Protein AF-A0A832BDN0-F1 (afdb_monomer_lite)

Radius of gyration: 26.92 Å; chains: 1; bounding box: 58×58×82 Å

Structure (mmCIF, N/CA/C/O backbone):
data_AF-A0A832BDN0-F1
#
_entry.id   AF-A0A832BDN0-F1
#
loop_
_atom_site.group_PDB
_atom_site.id
_atom_site.type_symbol
_atom_site.label_atom_id
_atom_site.label_alt_id
_atom_site.label_comp_id
_atom_site.label_asym_id
_atom_site.label_entity_id
_atom_site.label_seq_id
_atom_site.pdbx_PDB_ins_code
_atom_site.Cartn_x
_atom_site.Cartn_y
_atom_site.Cartn_z
_atom_site.occupancy
_atom_site.B_iso_or_equiv
_atom_site.auth_seq_id
_atom_site.auth_comp_id
_atom_site.auth_asym_id
_atom_site.auth_atom_id
_atom_site.pdbx_PDB_model_num
ATOM 1 N N . MET A 1 1 ? 31.767 -17.215 22.434 1.00 35.06 1 MET A N 1
ATOM 2 C CA . MET A 1 1 ? 31.412 -18.617 22.121 1.00 35.06 1 MET A CA 1
ATOM 3 C C . MET A 1 1 ? 30.161 -18.974 22.900 1.00 35.06 1 MET A C 1
ATOM 5 O O . MET A 1 1 ? 30.234 -19.164 24.103 1.00 35.06 1 MET A O 1
ATOM 9 N N . GLY A 1 2 ? 29.020 -18.986 22.222 1.00 24.73 2 GLY A N 1
ATOM 10 C CA . GLY A 1 2 ? 27.723 -19.373 22.768 1.00 24.73 2 GLY A CA 1
ATOM 11 C C . GLY A 1 2 ? 26.834 -19.696 21.579 1.00 24.73 2 GLY A C 1
ATOM 12 O O . GLY A 1 2 ? 26.378 -18.794 20.887 1.00 24.73 2 GLY A O 1
ATOM 13 N N . VAL A 1 3 ? 26.729 -20.983 21.258 1.00 23.52 3 VAL A N 1
ATOM 14 C CA . VAL A 1 3 ? 25.963 -21.490 20.118 1.00 23.52 3 VAL A CA 1
ATOM 15 C C . VAL A 1 3 ? 24.489 -21.445 20.506 1.00 23.52 3 VAL A C 1
ATOM 17 O O . VAL A 1 3 ? 24.039 -22.255 21.312 1.00 23.52 3 VAL A O 1
ATOM 20 N N . VAL A 1 4 ? 23.739 -20.488 19.958 1.00 24.12 4 VAL A N 1
ATOM 21 C CA . VAL A 1 4 ? 22.273 -20.509 20.011 1.00 24.12 4 VAL A CA 1
ATOM 22 C C . VAL A 1 4 ? 21.801 -21.430 18.892 1.00 24.12 4 VAL A C 1
ATOM 24 O O . VAL A 1 4 ? 21.873 -21.108 17.708 1.00 24.12 4 VAL A O 1
ATOM 27 N N . MET A 1 5 ? 21.383 -22.625 19.290 1.00 21.23 5 MET A N 1
ATOM 28 C CA . MET A 1 5 ? 20.824 -23.654 18.426 1.00 21.23 5 MET A CA 1
ATOM 29 C C . MET A 1 5 ? 19.397 -23.241 18.041 1.00 21.23 5 MET A C 1
ATOM 31 O O . MET A 1 5 ? 18.452 -23.445 18.799 1.00 21.23 5 MET A O 1
ATOM 35 N N . VAL A 1 6 ? 19.238 -22.620 16.871 1.00 23.53 6 VAL A N 1
ATOM 36 C CA . VAL A 1 6 ? 17.921 -22.361 16.275 1.00 23.53 6 VAL A CA 1
ATOM 37 C C . VAL A 1 6 ? 17.366 -23.698 15.784 1.00 23.53 6 VAL A C 1
ATOM 39 O O . VAL A 1 6 ? 17.779 -24.218 14.748 1.00 23.53 6 VAL A O 1
ATOM 42 N N . LEU A 1 7 ? 16.444 -24.284 16.550 1.00 22.77 7 LEU A N 1
ATOM 43 C CA . LEU A 1 7 ? 15.643 -25.418 16.096 1.00 22.77 7 LEU A CA 1
ATOM 44 C C . LEU A 1 7 ? 14.660 -24.920 15.026 1.00 22.77 7 LEU A C 1
ATOM 46 O O . LEU A 1 7 ? 13.573 -24.430 15.324 1.00 22.77 7 LEU A O 1
ATOM 50 N N . ALA A 1 8 ? 15.049 -25.047 13.759 1.00 23.64 8 ALA A N 1
ATOM 51 C CA . ALA A 1 8 ? 14.143 -24.885 12.633 1.00 23.64 8 ALA A CA 1
ATOM 52 C C . ALA A 1 8 ? 13.164 -26.072 12.598 1.00 23.64 8 ALA A C 1
ATOM 54 O O . ALA A 1 8 ? 13.472 -27.134 12.055 1.00 23.64 8 ALA A O 1
ATOM 55 N N . MET A 1 9 ? 11.970 -25.907 13.174 1.00 23.62 9 MET A N 1
ATOM 56 C CA . MET A 1 9 ? 10.848 -26.808 12.901 1.00 23.62 9 MET A CA 1
ATOM 57 C C . MET A 1 9 ? 10.361 -26.577 11.466 1.00 23.62 9 MET A C 1
ATOM 59 O O . MET A 1 9 ? 9.490 -25.755 11.197 1.00 23.62 9 MET A O 1
ATOM 63 N N . THR A 1 10 ? 10.939 -27.316 10.523 1.00 25.81 10 THR A N 1
ATOM 64 C CA . THR A 1 10 ? 10.481 -27.394 9.132 1.00 25.81 10 THR A CA 1
ATOM 65 C C . THR A 1 10 ? 9.302 -28.361 9.026 1.00 25.81 10 THR A C 1
ATOM 67 O O . THR A 1 10 ? 9.403 -29.477 8.529 1.00 25.81 10 THR A O 1
ATOM 70 N N . GLY A 1 11 ? 8.1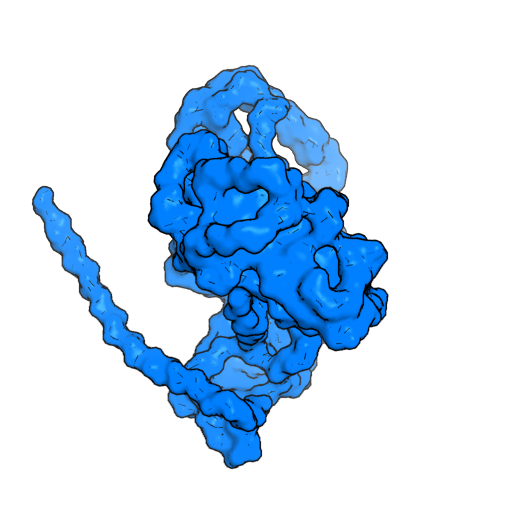38 -27.921 9.500 1.00 24.38 11 GLY A N 1
ATOM 71 C CA . GLY A 1 11 ? 6.861 -28.539 9.152 1.00 24.38 11 GLY A CA 1
ATOM 72 C C . GLY A 1 11 ? 6.422 -28.074 7.767 1.00 24.38 11 GLY A C 1
ATOM 73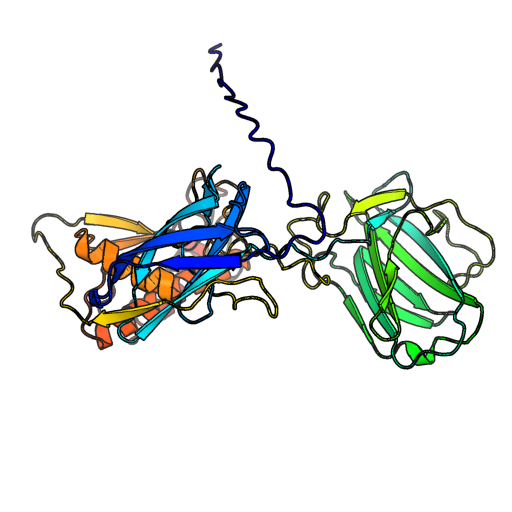 O O . GLY A 1 11 ? 5.598 -27.171 7.654 1.00 24.38 11 GLY A O 1
ATOM 74 N N . ALA A 1 12 ? 6.982 -28.655 6.705 1.00 26.27 12 ALA A N 1
ATOM 75 C CA . ALA A 1 12 ? 6.519 -28.412 5.342 1.00 26.27 12 ALA A CA 1
ATOM 76 C C . ALA A 1 12 ? 5.127 -29.041 5.146 1.00 26.27 12 ALA A C 1
ATOM 78 O O . ALA A 1 12 ? 4.986 -30.182 4.707 1.00 26.27 12 ALA A O 1
ATOM 79 N N . LEU A 1 13 ? 4.074 -28.291 5.477 1.00 25.75 13 LEU A N 1
ATOM 80 C CA . LEU A 1 13 ? 2.733 -28.547 4.961 1.00 25.75 13 LEU A CA 1
ATOM 81 C C . LEU A 1 13 ? 2.782 -28.313 3.449 1.00 25.75 13 LEU A C 1
ATOM 83 O O . LEU A 1 13 ? 2.777 -27.176 2.981 1.00 25.75 13 LEU A O 1
ATOM 87 N N . LEU A 1 14 ? 2.865 -29.405 2.686 1.00 26.77 14 LEU A N 1
ATOM 88 C CA . LEU A 1 14 ? 2.695 -29.414 1.235 1.00 26.77 14 LEU A CA 1
ATOM 89 C C . LEU A 1 14 ? 1.300 -28.869 0.897 1.00 26.77 14 LEU A C 1
ATOM 91 O O . LEU A 1 14 ? 0.316 -29.613 0.836 1.00 26.77 14 LEU A O 1
ATOM 95 N N . ALA A 1 15 ? 1.219 -27.555 0.689 1.00 30.08 15 ALA A N 1
ATOM 96 C CA . ALA A 1 15 ? 0.058 -26.887 0.133 1.00 30.08 15 ALA A CA 1
ATOM 97 C C . ALA A 1 15 ? -0.162 -27.428 -1.283 1.00 30.08 15 ALA A C 1
ATOM 99 O O . ALA A 1 15 ? 0.485 -27.017 -2.247 1.00 30.08 15 ALA A O 1
ATOM 100 N N . HIS A 1 16 ? -1.069 -28.392 -1.410 1.00 31.98 16 HIS A N 1
ATOM 101 C CA . HIS A 1 16 ? -1.580 -28.798 -2.706 1.00 31.98 16 HIS A CA 1
ATOM 102 C C . HIS A 1 16 ? -2.376 -27.617 -3.255 1.00 31.98 16 HIS A C 1
ATOM 104 O O . HIS A 1 16 ? -3.512 -27.381 -2.846 1.00 31.98 16 HIS A O 1
ATOM 110 N N . SER A 1 17 ? -1.770 -26.858 -4.170 1.00 39.16 17 SER A N 1
ATOM 111 C CA . SER A 1 17 ? -2.527 -25.918 -4.993 1.00 39.16 17 SER A CA 1
ATOM 112 C C . SER A 1 17 ? -3.649 -26.706 -5.674 1.00 39.16 17 SER A C 1
ATOM 114 O O . SER A 1 17 ? -3.362 -27.739 -6.291 1.00 39.16 17 SER A O 1
ATOM 116 N N . PRO A 1 18 ? -4.922 -26.291 -5.545 1.00 40.31 18 PRO A N 1
ATOM 117 C CA . PRO A 1 18 ? -6.004 -26.983 -6.220 1.00 40.31 18 PRO A CA 1
ATOM 118 C C . PRO A 1 18 ? -5.703 -26.994 -7.718 1.00 40.31 18 PRO A C 1
ATOM 120 O O . PRO A 1 18 ? -5.327 -25.970 -8.290 1.00 40.31 18 PRO A O 1
A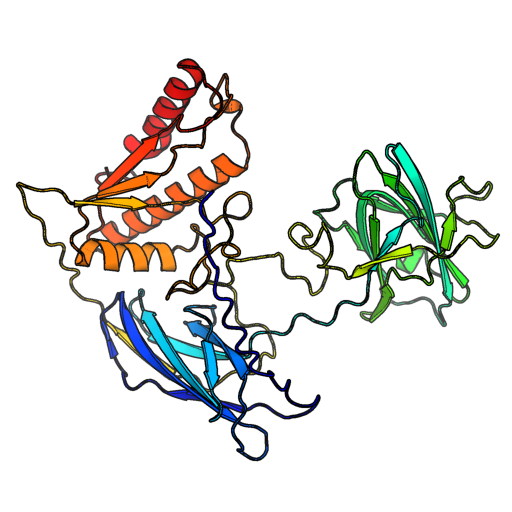TOM 123 N N . ALA A 1 19 ? -5.828 -28.172 -8.332 1.00 37.88 19 ALA A N 1
ATOM 124 C CA . ALA A 1 19 ? -5.626 -28.363 -9.760 1.00 37.88 19 ALA A CA 1
ATOM 125 C C . ALA A 1 19 ? -6.326 -27.244 -10.549 1.00 37.88 19 ALA A C 1
ATOM 127 O O . ALA A 1 19 ? -7.500 -26.949 -10.295 1.00 37.88 19 ALA A O 1
ATOM 128 N N . ASN A 1 20 ? -5.591 -26.626 -11.481 1.00 39.84 20 ASN A N 1
ATOM 129 C CA . ASN A 1 20 ? -6.092 -25.606 -12.400 1.00 39.84 20 ASN A CA 1
ATOM 130 C C . ASN A 1 20 ? -7.466 -26.034 -12.952 1.00 39.84 20 ASN A C 1
ATOM 132 O O . ASN A 1 20 ? -7.543 -26.954 -13.762 1.00 39.84 20 ASN A O 1
ATOM 136 N N . GLY A 1 21 ? -8.548 -25.404 -12.476 1.00 51.00 21 GLY A N 1
ATOM 137 C CA . GLY A 1 21 ? -9.919 -25.672 -12.931 1.00 51.00 21 GLY A CA 1
ATOM 138 C C . GLY A 1 21 ? -10.942 -26.095 -11.868 1.00 51.00 21 GLY A C 1
ATOM 139 O O . GLY A 1 21 ? -12.125 -26.189 -12.192 1.00 51.00 21 GLY A O 1
ATOM 140 N N . ALA A 1 22 ? -10.564 -26.324 -10.605 1.00 62.16 22 ALA A N 1
ATOM 141 C CA . ALA A 1 22 ? -11.549 -26.615 -9.556 1.00 62.16 22 ALA A CA 1
ATOM 142 C C . ALA A 1 22 ? -12.335 -25.352 -9.142 1.00 62.16 22 ALA A C 1
ATOM 144 O O . ALA A 1 22 ? -11.763 -24.385 -8.642 1.00 62.16 22 ALA A O 1
ATOM 145 N N . THR A 1 23 ? -13.664 -25.356 -9.306 1.00 87.31 23 THR A N 1
ATOM 146 C CA . THR A 1 23 ? -14.535 -24.286 -8.789 1.00 87.31 23 THR A CA 1
ATOM 147 C C . THR A 1 23 ? -14.487 -24.271 -7.261 1.00 87.31 23 THR A C 1
ATOM 149 O O . THR A 1 23 ? -14.989 -25.196 -6.623 1.00 87.31 23 THR A O 1
ATOM 152 N N . ILE A 1 24 ? -13.909 -23.226 -6.670 1.00 94.12 24 ILE A N 1
ATOM 153 C CA . ILE A 1 24 ? -13.902 -23.023 -5.217 1.00 94.12 24 ILE A CA 1
ATOM 154 C C . ILE A 1 24 ? -15.210 -22.353 -4.786 1.00 94.12 24 ILE A C 1
ATOM 156 O O . ILE A 1 24 ? -15.652 -21.373 -5.385 1.00 94.12 24 ILE A O 1
ATOM 160 N N . ARG A 1 25 ? -15.827 -22.872 -3.724 1.00 96.56 25 ARG A N 1
ATOM 161 C CA . ARG A 1 25 ? -16.982 -22.285 -3.037 1.00 96.56 25 ARG A CA 1
ATOM 162 C C . ARG A 1 25 ? -16.595 -21.946 -1.608 1.00 96.56 25 ARG A C 1
ATOM 164 O O . ARG A 1 25 ? -16.106 -22.814 -0.886 1.00 96.56 25 ARG A O 1
ATOM 171 N N . LEU A 1 26 ? -16.852 -20.705 -1.206 1.00 97.81 26 LEU A N 1
ATOM 172 C CA . LEU A 1 26 ? -16.605 -20.212 0.145 1.00 97.81 26 LEU A CA 1
ATOM 173 C C . LEU A 1 26 ? -17.932 -19.963 0.863 1.00 97.81 26 LEU A C 1
ATOM 175 O O . LEU A 1 26 ? -18.871 -19.420 0.284 1.00 97.81 26 LEU A O 1
ATOM 179 N N . HIS A 1 27 ? -17.995 -20.324 2.138 1.00 98.31 27 HIS A N 1
ATOM 180 C CA . HIS A 1 27 ? -19.105 -20.004 3.025 1.00 98.31 27 HIS A CA 1
ATOM 181 C C . HIS A 1 27 ? -18.582 -19.329 4.290 1.00 98.31 27 HIS A C 1
ATOM 183 O O . HIS A 1 27 ? -17.603 -19.788 4.881 1.00 98.31 27 HIS A O 1
ATOM 189 N N . LEU A 1 28 ? -19.265 -18.271 4.715 1.00 98.50 28 LEU A N 1
ATOM 190 C CA . LEU A 1 28 ? -18.979 -17.507 5.920 1.00 98.50 28 LEU A CA 1
ATOM 191 C C . LEU A 1 28 ? -20.148 -17.611 6.898 1.00 98.50 28 LEU A C 1
ATOM 193 O O . LEU A 1 28 ? -21.306 -17.420 6.522 1.00 98.50 28 LEU A O 1
ATOM 197 N N . ALA A 1 29 ? -19.829 -17.845 8.166 1.00 98.12 29 ALA A N 1
ATOM 198 C CA . ALA A 1 29 ? -20.763 -17.792 9.279 1.00 98.12 29 ALA A CA 1
ATOM 199 C C . ALA A 1 29 ? -20.237 -16.866 10.384 1.00 98.12 29 ALA A C 1
ATOM 201 O O . ALA A 1 29 ? -19.038 -16.814 10.648 1.00 98.12 29 ALA A O 1
ATOM 202 N N . CYS A 1 30 ? -21.150 -16.169 11.057 1.00 97.12 30 CYS A N 1
ATOM 203 C CA . CYS A 1 30 ? -20.895 -15.424 12.287 1.00 97.12 30 CYS A CA 1
ATOM 204 C C . CYS A 1 30 ? -22.031 -15.739 13.261 1.00 97.12 30 CYS A C 1
ATOM 206 O O . CYS A 1 30 ? -23.201 -15.621 12.893 1.00 97.12 30 CYS A O 1
ATOM 208 N N . GLY A 1 31 ? -21.699 -16.141 14.489 1.00 90.44 31 GLY A N 1
ATOM 209 C CA . GLY A 1 31 ? -22.703 -16.452 15.513 1.00 90.44 31 GLY A CA 1
ATOM 210 C C . GLY A 1 31 ? -23.414 -15.214 16.073 1.00 90.44 31 GLY A C 1
ATOM 211 O O . GLY A 1 31 ? -24.467 -15.332 16.693 1.00 90.44 31 GLY A O 1
ATOM 212 N N . LEU A 1 32 ? -22.861 -14.019 15.845 1.00 95.50 32 LEU A N 1
ATOM 213 C CA . LEU A 1 32 ? -23.384 -12.760 16.366 1.00 95.50 32 LEU A CA 1
ATOM 214 C C . LEU A 1 32 ? -24.105 -11.969 15.274 1.00 95.50 32 LEU A C 1
ATOM 216 O O . LEU A 1 32 ? -23.565 -11.727 14.199 1.00 95.50 32 LEU A O 1
ATOM 220 N N . ARG A 1 33 ? -25.319 -11.500 15.581 1.00 96.44 33 ARG A N 1
ATOM 221 C CA . ARG A 1 33 ? -26.090 -10.577 14.721 1.00 96.44 33 ARG A CA 1
ATOM 222 C C . ARG A 1 33 ? -25.962 -9.117 15.146 1.00 96.44 33 ARG A C 1
ATOM 224 O O . ARG A 1 33 ? -26.327 -8.211 14.400 1.00 96.44 33 ARG A O 1
ATOM 231 N N . THR A 1 34 ? -25.491 -8.869 16.362 1.00 98.19 34 THR A N 1
ATOM 232 C CA . THR A 1 34 ? -25.259 -7.531 16.906 1.00 98.19 34 THR A CA 1
ATOM 233 C C . THR A 1 34 ? -24.002 -7.554 17.762 1.00 98.19 34 THR A C 1
ATOM 235 O O . THR A 1 34 ? -23.749 -8.541 18.449 1.00 98.19 34 THR A O 1
ATOM 238 N N . VAL A 1 35 ? -23.224 -6.476 17.720 1.00 98.31 35 VAL A N 1
ATOM 239 C CA . VAL A 1 35 ? -22.038 -6.298 18.559 1.00 98.31 35 VAL A CA 1
ATOM 240 C C . VAL A 1 35 ? -21.877 -4.824 18.936 1.00 98.31 35 VAL A C 1
ATOM 242 O O . VAL A 1 35 ? -22.312 -3.944 18.197 1.00 98.31 35 VAL A O 1
ATOM 245 N N . GLY A 1 36 ? -21.271 -4.533 20.086 1.00 98.12 36 GLY A N 1
ATOM 246 C CA . GLY A 1 36 ? -20.920 -3.162 20.459 1.00 98.12 36 GLY A CA 1
ATOM 247 C C . GLY A 1 36 ? -19.728 -2.624 19.660 1.00 98.12 36 GLY A C 1
ATOM 248 O O . GLY A 1 36 ? -18.800 -3.369 19.363 1.00 98.12 36 GLY A O 1
ATOM 249 N N . MET A 1 37 ? -19.728 -1.324 19.363 1.00 98.00 37 MET A N 1
ATOM 250 C CA . MET A 1 37 ? -18.632 -0.618 18.681 1.00 98.00 37 MET A CA 1
ATOM 251 C C . MET A 1 37 ? -17.249 -0.954 19.271 1.00 98.00 37 MET A C 1
ATOM 253 O O . MET A 1 37 ? -17.066 -0.950 20.489 1.00 98.00 37 MET A O 1
ATOM 257 N N . GLY A 1 38 ? -16.271 -1.259 18.420 1.00 96.50 38 GLY A N 1
ATOM 258 C CA . GLY A 1 38 ? -14.895 -1.597 18.805 1.00 96.50 38 GLY A CA 1
ATOM 259 C C . GLY A 1 38 ? -14.698 -3.011 19.357 1.00 96.50 38 GLY A C 1
ATOM 260 O O . GLY A 1 38 ? -13.565 -3.397 19.645 1.00 96.50 38 GLY A O 1
ATOM 261 N N . ARG A 1 39 ? -15.774 -3.791 19.523 1.00 97.06 39 ARG A N 1
ATOM 262 C CA . ARG A 1 39 ? -15.697 -5.207 19.900 1.00 97.06 39 ARG A CA 1
ATOM 263 C C . ARG A 1 39 ? -15.571 -6.075 18.655 1.00 97.06 39 ARG A C 1
ATOM 265 O O . ARG A 1 39 ? -15.908 -5.659 17.546 1.00 97.06 39 ARG A O 1
ATOM 272 N N . SER A 1 40 ? -15.107 -7.297 18.868 1.00 96.69 40 SER A N 1
ATOM 273 C CA . SER A 1 40 ? -14.859 -8.240 17.789 1.00 96.69 40 SER A CA 1
ATOM 274 C C . SER A 1 40 ? -15.943 -9.300 17.682 1.00 96.69 40 SER A C 1
ATOM 276 O O . SER A 1 40 ? -16.559 -9.680 18.678 1.00 96.69 40 SER A O 1
ATOM 278 N N . VAL A 1 41 ? -16.146 -9.806 16.469 1.00 97.81 41 VAL A N 1
ATOM 279 C CA . VAL A 1 41 ? -17.018 -10.950 16.201 1.00 97.81 41 VAL A CA 1
ATOM 280 C C . VAL A 1 41 ? -16.204 -12.153 15.725 1.00 97.81 41 VAL A C 1
ATOM 282 O O . VAL A 1 41 ? -15.294 -11.976 14.909 1.00 97.81 41 VAL A O 1
ATOM 285 N N . PRO A 1 42 ? -16.510 -13.375 16.197 1.00 97.25 42 PRO A N 1
ATOM 286 C CA . PRO A 1 42 ? -15.908 -14.579 15.653 1.00 97.25 42 PRO A CA 1
ATOM 287 C C . PRO A 1 42 ? -16.560 -14.912 14.311 1.00 97.25 42 PRO A C 1
ATOM 289 O O . PRO A 1 42 ? -17.789 -14.969 14.195 1.00 97.25 42 PRO A O 1
ATOM 292 N N . ILE A 1 43 ? -15.734 -15.166 13.304 1.00 97.75 43 ILE A N 1
ATOM 293 C CA . ILE A 1 43 ? -16.179 -15.635 11.999 1.00 97.75 43 ILE A CA 1
ATOM 294 C C . ILE A 1 43 ? -15.595 -17.008 11.691 1.00 97.75 43 ILE A C 1
ATOM 296 O O . ILE A 1 43 ? -14.421 -17.276 11.939 1.00 97.75 43 ILE A O 1
ATOM 300 N N . MET A 1 44 ? -16.437 -17.871 11.132 1.00 98.31 44 MET A N 1
ATOM 301 C CA . MET A 1 44 ? -16.097 -19.231 10.732 1.00 98.31 44 MET A CA 1
ATOM 302 C C . MET A 1 44 ? -16.253 -19.358 9.224 1.00 98.31 44 MET A C 1
ATOM 304 O O . MET A 1 44 ? -17.267 -18.953 8.652 1.00 98.31 44 MET A O 1
ATOM 308 N N . MET A 1 45 ? -15.250 -19.937 8.584 1.00 98.00 45 MET A N 1
ATOM 309 C CA . MET A 1 45 ? -15.148 -20.047 7.138 1.00 98.00 45 MET A CA 1
ATOM 310 C C . MET A 1 45 ? -15.097 -21.517 6.747 1.00 98.00 45 MET A C 1
ATOM 312 O O . MET A 1 45 ? -14.486 -22.333 7.441 1.00 98.00 45 MET A O 1
ATOM 316 N N . ARG A 1 46 ? -15.716 -21.852 5.617 1.00 98.06 46 ARG A N 1
ATOM 317 C CA . ARG A 1 46 ? -15.606 -23.172 4.997 1.00 98.06 46 ARG A CA 1
ATOM 318 C C . ARG A 1 46 ? -15.346 -23.031 3.505 1.00 98.06 46 ARG A C 1
ATOM 320 O O . ARG A 1 46 ? -16.094 -22.334 2.821 1.00 98.06 46 ARG A O 1
ATOM 327 N N . ALA A 1 47 ? -14.330 -23.726 3.012 1.00 97.94 47 ALA A N 1
ATOM 328 C CA . ALA A 1 47 ? -13.985 -23.824 1.606 1.00 97.94 47 ALA A CA 1
ATOM 329 C C . ALA A 1 47 ? -14.217 -25.243 1.082 1.00 97.94 47 ALA A C 1
ATOM 331 O O . ALA A 1 47 ? -13.829 -26.234 1.705 1.00 97.94 47 ALA A O 1
ATOM 332 N N . THR A 1 48 ? -14.849 -25.332 -0.085 1.00 97.38 48 THR A N 1
ATOM 333 C CA . THR A 1 48 ? -15.098 -26.600 -0.777 1.00 97.38 48 THR A CA 1
ATOM 334 C C . THR A 1 48 ? -14.900 -26.486 -2.277 1.00 97.38 48 THR A C 1
ATOM 336 O O . THR A 1 48 ? -15.050 -25.400 -2.832 1.00 97.38 48 THR A O 1
ATOM 339 N N . ASP A 1 49 ? -14.625 -27.606 -2.938 1.00 95.19 49 ASP A N 1
ATOM 340 C CA . ASP A 1 49 ? -14.627 -27.695 -4.396 1.00 95.19 49 ASP A CA 1
ATOM 341 C C . ASP A 1 49 ? -16.059 -27.780 -4.973 1.00 95.19 49 ASP A C 1
ATOM 343 O O . ASP A 1 49 ? -17.059 -27.823 -4.248 1.00 95.19 49 ASP A O 1
ATOM 347 N N . GLY A 1 50 ? -16.173 -27.851 -6.303 1.00 90.06 50 GLY A N 1
ATOM 348 C CA . GLY A 1 50 ? -17.455 -27.985 -7.003 1.00 90.06 50 GLY A CA 1
ATOM 349 C C . GLY A 1 50 ? -18.242 -29.259 -6.661 1.00 90.06 50 GLY A C 1
ATOM 350 O O . GLY A 1 50 ? -19.440 -29.314 -6.937 1.00 90.06 50 GLY A O 1
ATOM 351 N N . ARG A 1 51 ? -17.600 -30.255 -6.034 1.00 92.50 51 ARG A N 1
ATOM 352 C CA . ARG A 1 51 ? -18.202 -31.510 -5.556 1.00 92.50 51 ARG A CA 1
ATOM 353 C C . ARG A 1 51 ? -18.508 -31.480 -4.050 1.00 92.50 51 ARG A C 1
ATOM 355 O O . ARG A 1 51 ? -18.949 -32.485 -3.504 1.00 92.50 51 ARG A O 1
ATOM 362 N N . GLY A 1 52 ? -18.281 -30.353 -3.370 1.00 93.06 52 GLY A N 1
ATOM 363 C CA . GLY A 1 52 ? -18.528 -30.187 -1.936 1.00 93.06 52 GLY A CA 1
ATOM 364 C C . GLY A 1 52 ? -17.438 -30.763 -1.023 1.00 93.06 52 GLY A C 1
ATOM 365 O O . GLY A 1 52 ? -17.621 -30.771 0.200 1.00 93.06 52 GLY A O 1
ATOM 366 N N . ARG A 1 53 ? -16.309 -31.220 -1.582 1.00 95.69 53 ARG A N 1
ATOM 367 C CA . ARG A 1 53 ? -15.176 -31.749 -0.811 1.00 95.69 53 ARG A CA 1
ATOM 368 C C . ARG A 1 53 ? -14.378 -30.599 -0.196 1.00 95.69 53 ARG A C 1
ATOM 370 O O . ARG A 1 53 ? -14.213 -29.582 -0.869 1.00 95.69 53 ARG A O 1
ATOM 377 N N . PRO A 1 54 ? -13.888 -30.729 1.048 1.00 97.00 54 PRO A N 1
ATOM 378 C CA . PRO A 1 54 ? -13.045 -29.712 1.667 1.00 97.00 54 PRO A CA 1
ATOM 379 C C . PRO A 1 54 ? -11.792 -29.378 0.856 1.00 97.00 54 PRO A C 1
ATOM 381 O O . PRO A 1 54 ? -11.196 -30.271 0.258 1.00 97.00 54 PRO A O 1
ATOM 384 N N . VAL A 1 55 ? -11.380 -28.108 0.873 1.00 96.19 55 VAL A N 1
ATOM 385 C CA . VAL A 1 55 ? -10.132 -27.652 0.239 1.00 96.19 55 VAL A CA 1
ATOM 386 C C . VAL A 1 55 ? -9.247 -27.000 1.292 1.00 96.19 55 VAL A C 1
ATOM 388 O O . VAL A 1 55 ? -9.637 -25.993 1.875 1.00 96.19 55 VAL A O 1
ATOM 391 N N . ALA A 1 56 ? -8.082 -27.596 1.531 1.00 95.69 56 ALA A N 1
ATOM 392 C CA . ALA A 1 56 ? -7.086 -27.132 2.491 1.00 95.69 56 ALA A CA 1
ATOM 393 C C . ALA A 1 56 ? -6.087 -26.149 1.858 1.00 95.69 56 ALA A C 1
ATOM 395 O O . ALA A 1 56 ? -5.965 -26.082 0.636 1.00 95.69 56 ALA A O 1
ATOM 396 N N . GLY A 1 57 ? -5.345 -25.413 2.691 1.00 94.31 57 GLY A N 1
ATOM 397 C CA . GLY A 1 57 ? -4.239 -24.556 2.247 1.00 94.31 57 GLY A CA 1
ATOM 398 C C . GLY A 1 57 ? -4.640 -23.286 1.488 1.00 94.31 57 GLY A C 1
ATOM 399 O O . GLY A 1 57 ? -3.772 -22.622 0.928 1.00 94.31 57 GLY A O 1
ATOM 400 N N . LEU A 1 58 ? -5.925 -22.922 1.452 1.00 93.94 58 LEU A N 1
ATOM 401 C CA . LEU A 1 58 ? -6.367 -21.665 0.858 1.00 93.94 58 LEU A CA 1
ATOM 402 C C . LEU A 1 58 ? -6.141 -20.518 1.836 1.00 93.94 58 LEU A C 1
ATOM 404 O O . LEU A 1 58 ? -6.686 -20.529 2.939 1.00 93.94 58 LEU A O 1
ATOM 408 N N . GLU A 1 59 ? -5.398 -19.504 1.404 1.00 93.62 59 GLU A N 1
ATOM 409 C CA . GLU A 1 59 ? -5.320 -18.237 2.122 1.00 93.62 59 GLU A CA 1
ATOM 410 C C . GLU A 1 59 ? -6.581 -17.408 1.843 1.00 93.62 59 GLU A C 1
ATOM 412 O O . GLU A 1 59 ? -6.884 -17.061 0.699 1.00 93.62 59 GLU A O 1
ATOM 417 N N . LEU A 1 60 ? -7.331 -17.097 2.894 1.00 95.94 60 LEU A N 1
ATOM 418 C CA . LEU A 1 60 ? -8.572 -16.339 2.861 1.00 95.94 60 LEU A CA 1
ATOM 419 C C . LEU A 1 60 ? -8.370 -14.970 3.503 1.00 95.94 60 LEU A C 1
ATOM 421 O O . LEU A 1 60 ? -7.777 -14.828 4.574 1.00 95.94 60 LEU A O 1
ATOM 425 N N . TRP A 1 61 ? -8.901 -13.951 2.843 1.00 95.56 61 TRP A N 1
ATOM 426 C CA . TRP A 1 61 ? -8.846 -12.558 3.252 1.00 95.56 61 TRP A CA 1
ATOM 427 C C . TRP A 1 61 ? -10.236 -12.096 3.681 1.00 95.56 61 TRP A C 1
ATOM 429 O O . TRP A 1 61 ? -11.161 -12.136 2.863 1.00 95.56 61 TRP A O 1
ATOM 439 N N . PRO A 1 62 ? -10.419 -11.647 4.933 1.00 97.25 62 PRO A N 1
ATOM 440 C CA . PRO A 1 62 ? -11.681 -11.056 5.339 1.00 97.25 62 PRO A CA 1
ATOM 441 C C . PRO A 1 62 ? -11.856 -9.619 4.824 1.00 97.25 62 PRO A C 1
ATOM 443 O O . PRO A 1 62 ? -10.894 -8.873 4.591 1.00 97.25 62 PRO A O 1
ATOM 446 N N . TYR A 1 63 ? -13.121 -9.249 4.641 1.00 97.62 63 TYR A N 1
ATOM 447 C CA . TYR A 1 63 ? -13.576 -7.960 4.137 1.00 97.62 63 TYR A CA 1
ATOM 448 C C . TYR A 1 63 ? -14.712 -7.419 5.004 1.00 97.62 63 TYR A C 1
ATOM 450 O O . TYR A 1 63 ? -15.648 -8.142 5.356 1.00 97.62 63 TYR A O 1
ATOM 458 N N . LEU A 1 64 ? -14.647 -6.120 5.283 1.00 97.88 64 LEU A N 1
ATOM 459 C CA . LEU A 1 64 ? -15.668 -5.337 5.963 1.00 97.88 64 LEU A CA 1
ATOM 460 C C . LEU A 1 64 ? -16.164 -4.247 5.011 1.00 97.88 64 LEU A C 1
ATOM 462 O O . LEU A 1 64 ? -15.404 -3.372 4.592 1.00 97.88 64 LEU A O 1
ATOM 466 N N . ASN A 1 65 ? -17.452 -4.297 4.671 1.00 97.38 65 ASN A N 1
ATOM 467 C CA . ASN A 1 65 ? -18.103 -3.355 3.758 1.00 97.38 65 ASN A CA 1
ATOM 468 C C . ASN A 1 65 ? -17.413 -3.261 2.382 1.00 97.38 65 ASN A C 1
ATOM 470 O O . ASN A 1 65 ? -17.358 -2.193 1.782 1.00 97.38 65 ASN A O 1
ATOM 474 N N . GLY A 1 66 ? -16.906 -4.392 1.878 1.00 95.56 66 GLY A N 1
ATOM 475 C CA . GLY A 1 66 ? -16.223 -4.486 0.582 1.00 95.56 66 GLY A CA 1
ATOM 476 C C . GLY A 1 66 ? -14.748 -4.074 0.599 1.00 95.56 66 GLY A C 1
ATOM 477 O O . GLY A 1 66 ? -14.087 -4.173 -0.433 1.00 95.56 66 GLY A O 1
ATOM 478 N N . LEU A 1 67 ? -14.221 -3.662 1.755 1.00 95.62 67 LEU A N 1
ATOM 479 C CA . LEU A 1 67 ? -12.823 -3.272 1.941 1.00 95.62 67 LEU A CA 1
ATOM 480 C C . LEU A 1 67 ? -12.095 -4.313 2.791 1.00 95.62 67 LEU A C 1
ATOM 482 O O . LEU A 1 67 ? -12.671 -4.857 3.734 1.00 95.62 67 LEU A O 1
ATOM 486 N N . ARG A 1 68 ? -10.841 -4.606 2.454 1.00 95.06 68 ARG A N 1
ATOM 487 C CA . ARG A 1 68 ? -10.001 -5.577 3.157 1.00 95.06 68 ARG A CA 1
ATOM 488 C C . ARG A 1 68 ? -9.877 -5.192 4.631 1.00 95.06 68 ARG A C 1
ATOM 490 O O . ARG A 1 68 ? -9.585 -4.038 4.942 1.00 95.06 68 ARG A O 1
ATOM 497 N N . TRP A 1 69 ? -10.115 -6.149 5.526 1.00 96.94 69 TRP A N 1
ATOM 498 C CA . TRP A 1 69 ? -10.111 -5.919 6.972 1.00 96.94 69 TRP A CA 1
ATOM 499 C C . TRP A 1 69 ? -9.822 -7.206 7.752 1.00 96.94 69 TRP A C 1
ATOM 501 O O . TRP A 1 69 ? -10.410 -8.239 7.449 1.00 96.94 69 TRP A O 1
ATOM 511 N N . GLY A 1 70 ? -8.944 -7.160 8.753 1.00 95.31 70 GLY A N 1
ATOM 512 C CA . GLY A 1 70 ? -8.614 -8.303 9.613 1.00 95.31 70 GLY A CA 1
ATOM 513 C C . GLY A 1 70 ? -7.427 -9.145 9.130 1.00 95.31 70 GLY A C 1
ATOM 514 O O . GLY A 1 70 ? -7.004 -9.027 7.982 1.00 95.31 70 GLY A O 1
ATOM 515 N N . ALA A 1 71 ? -6.891 -10.026 9.969 1.00 93.38 71 ALA A N 1
ATOM 516 C CA . ALA A 1 71 ? -5.808 -10.938 9.586 1.00 93.38 71 ALA A CA 1
ATOM 517 C C . ALA A 1 71 ? -6.221 -11.909 8.461 1.00 93.38 71 ALA A C 1
ATOM 519 O O . ALA A 1 71 ? -7.372 -12.351 8.393 1.00 93.38 71 ALA A O 1
ATOM 520 N N . GLN A 1 72 ? -5.283 -12.242 7.571 1.00 91.88 72 GLN A N 1
ATOM 521 C CA . GLN A 1 72 ? -5.430 -13.377 6.658 1.00 91.88 72 GLN A CA 1
ATOM 522 C C . GLN A 1 72 ? -5.411 -14.694 7.437 1.00 91.88 72 GLN A C 1
ATOM 524 O O . GLN A 1 72 ? -4.739 -14.809 8.460 1.00 91.88 72 GLN A O 1
ATOM 529 N N . VAL A 1 73 ? -6.134 -15.694 6.939 1.00 94.56 73 VAL A N 1
ATOM 530 C CA . VAL A 1 73 ? -6.204 -17.023 7.560 1.00 94.56 73 VAL A CA 1
ATOM 531 C C . VAL A 1 73 ? -6.077 -18.116 6.516 1.00 94.56 73 VAL A C 1
ATOM 533 O O . VAL A 1 73 ? -6.463 -17.922 5.369 1.00 94.56 73 VAL A O 1
ATOM 536 N N . ILE A 1 74 ? -5.551 -19.272 6.906 1.00 95.75 74 ILE A N 1
ATOM 537 C CA . ILE A 1 74 ? -5.364 -20.412 6.007 1.00 95.75 74 ILE A CA 1
ATOM 538 C C . ILE A 1 74 ? -6.337 -21.517 6.406 1.00 95.75 74 ILE A C 1
ATOM 540 O O . ILE A 1 74 ? -6.490 -21.819 7.588 1.00 95.75 74 ILE A O 1
ATOM 544 N N . THR A 1 75 ? -7.014 -22.118 5.428 1.00 97.75 75 THR A N 1
ATOM 545 C CA . THR A 1 75 ? -7.908 -23.252 5.684 1.00 97.75 75 THR A CA 1
ATOM 546 C C . THR A 1 75 ? -7.137 -24.508 6.086 1.00 97.75 75 THR A C 1
ATOM 548 O O . THR A 1 75 ? -6.182 -24.890 5.405 1.00 97.75 75 THR A O 1
ATOM 551 N N . ASP A 1 76 ? -7.609 -25.189 7.125 1.00 97.69 76 ASP A N 1
ATOM 552 C CA . ASP A 1 76 ? -7.088 -26.468 7.609 1.00 97.69 76 ASP A CA 1
ATOM 553 C C . ASP A 1 76 ? -7.376 -27.646 6.652 1.00 97.69 76 ASP A C 1
ATOM 555 O O . ASP A 1 76 ? -7.991 -27.494 5.593 1.00 97.69 76 ASP A O 1
ATOM 559 N N . ALA A 1 77 ? -6.963 -28.857 7.046 1.00 96.75 77 ALA A N 1
ATOM 560 C CA . ALA A 1 77 ? -7.194 -30.100 6.299 1.00 96.75 77 ALA A CA 1
ATOM 561 C C . ALA A 1 77 ? -8.685 -30.413 6.037 1.00 96.75 77 ALA A C 1
ATOM 563 O O . ALA A 1 77 ? -9.017 -31.170 5.125 1.00 96.75 77 ALA A O 1
ATOM 564 N N . HIS A 1 78 ? -9.596 -29.821 6.812 1.00 97.44 78 HIS A N 1
ATOM 565 C CA . HIS A 1 78 ? -11.045 -29.948 6.672 1.00 97.44 78 HIS A CA 1
ATOM 566 C C . HIS A 1 78 ? -11.676 -28.753 5.946 1.00 97.44 78 HIS A C 1
ATOM 568 O O . HIS A 1 78 ? -12.907 -28.616 5.937 1.00 97.44 78 HIS A O 1
ATOM 574 N N . GLY A 1 79 ? -10.857 -27.914 5.305 1.00 97.56 79 GLY A N 1
ATOM 575 C CA . GLY A 1 79 ? -11.285 -26.735 4.565 1.00 97.56 79 GLY A CA 1
ATOM 576 C C . GLY A 1 79 ? -11.927 -25.676 5.453 1.00 97.56 79 GLY A C 1
ATOM 577 O O . GLY A 1 79 ? -12.776 -24.923 4.978 1.00 97.56 79 GLY A O 1
ATOM 578 N N . ARG A 1 80 ? -11.598 -25.642 6.747 1.00 98.38 80 ARG A N 1
ATOM 579 C CA . ARG A 1 80 ? -12.149 -24.694 7.720 1.00 98.38 80 ARG A CA 1
ATOM 580 C C . ARG A 1 80 ? -11.098 -23.667 8.109 1.00 98.38 80 ARG A C 1
ATOM 582 O O . ARG A 1 80 ? -9.918 -23.977 8.186 1.00 98.38 80 ARG A O 1
ATOM 589 N N . ALA A 1 81 ? -11.538 -22.449 8.381 1.00 98.00 81 ALA A N 1
ATOM 590 C CA . ALA A 1 81 ? -10.720 -21.424 9.020 1.00 98.00 81 ALA A CA 1
ATOM 591 C C . ALA A 1 81 ? -11.590 -20.604 9.974 1.00 98.00 81 ALA A C 1
ATOM 593 O O . ALA A 1 81 ? -12.815 -20.553 9.823 1.00 98.00 81 ALA A O 1
ATOM 594 N N . SER A 1 82 ? -10.969 -19.952 10.947 1.00 96.50 82 SER A N 1
ATOM 595 C CA . SER A 1 82 ? -11.641 -19.027 11.852 1.00 96.50 82 SER A CA 1
ATOM 596 C C . SER A 1 82 ? -10.824 -17.756 12.009 1.00 96.50 82 SER A C 1
ATOM 598 O O . SER A 1 82 ? -9.600 -17.776 11.912 1.00 96.50 82 SER A O 1
ATOM 600 N N . ALA A 1 83 ? -11.511 -16.641 12.228 1.00 95.62 83 ALA A N 1
ATOM 601 C CA . ALA A 1 83 ? -10.882 -15.363 12.524 1.00 95.62 83 ALA A CA 1
ATOM 602 C C . ALA A 1 83 ? -11.745 -14.562 13.498 1.00 95.62 83 ALA A C 1
ATOM 604 O O . ALA A 1 83 ? -12.945 -14.803 13.646 1.00 95.62 83 ALA A O 1
ATOM 605 N N . THR A 1 84 ? -11.133 -13.559 14.112 1.00 95.19 84 THR A N 1
ATOM 606 C CA . THR A 1 84 ? -11.814 -12.579 14.955 1.00 95.19 84 THR A CA 1
ATOM 607 C C . THR A 1 84 ? -11.762 -11.233 14.246 1.00 95.19 84 THR A C 1
ATOM 609 O O . THR A 1 84 ? -10.676 -10.748 13.943 1.00 95.19 84 THR A O 1
ATOM 612 N N . LEU A 1 85 ? -12.922 -10.631 13.967 1.00 96.88 85 LEU A N 1
ATOM 613 C CA . LEU A 1 85 ? -13.017 -9.347 13.265 1.00 96.88 85 LEU A CA 1
ATOM 614 C C . LEU A 1 85 ? -13.472 -8.222 14.197 1.00 96.88 85 LEU A C 1
ATOM 616 O O . LEU A 1 85 ? -14.641 -8.218 14.591 1.00 96.88 85 LEU A O 1
ATOM 620 N N . PRO A 1 86 ? -12.597 -7.256 14.522 1.00 97.50 86 PRO A N 1
ATOM 621 C CA . PRO A 1 86 ? -12.964 -6.033 15.240 1.00 97.50 86 PRO A CA 1
ATOM 622 C C . PRO A 1 86 ? -13.879 -5.148 14.392 1.00 97.50 86 PRO A C 1
ATOM 624 O O . PRO A 1 86 ? -13.620 -4.995 13.202 1.00 97.50 86 PRO A O 1
ATOM 627 N N . LEU A 1 87 ? -14.937 -4.565 14.964 1.00 98.06 87 LEU A N 1
ATOM 628 C CA . LEU A 1 87 ? -15.885 -3.717 14.228 1.00 98.06 87 LEU A CA 1
ATOM 629 C C . LEU A 1 87 ? -15.952 -2.296 14.836 1.00 98.06 87 LEU A C 1
ATOM 631 O O . LEU A 1 87 ? -16.726 -2.073 15.772 1.00 98.06 87 LEU A O 1
ATOM 635 N N . PRO A 1 88 ? -15.161 -1.324 14.330 1.00 97.06 88 PRO A N 1
ATOM 636 C CA . PRO A 1 88 ? -14.992 -0.009 14.967 1.00 97.06 88 PRO A CA 1
ATOM 637 C C . PRO A 1 88 ? -16.099 1.012 14.664 1.00 97.06 88 PRO A C 1
ATOM 639 O O . PRO A 1 88 ? -16.234 1.998 15.392 1.00 97.06 88 PRO A O 1
ATOM 642 N N . ASP A 1 89 ? -16.887 0.800 13.610 1.00 96.44 89 ASP A N 1
ATOM 643 C CA . ASP A 1 89 ? -17.850 1.783 13.105 1.00 96.44 89 ASP A CA 1
ATOM 644 C C . ASP A 1 89 ? -19.298 1.342 13.385 1.00 96.44 89 ASP A C 1
ATOM 646 O O . ASP A 1 89 ? -19.693 0.255 12.948 1.00 96.44 89 ASP A O 1
ATOM 650 N N . PRO A 1 90 ? -20.120 2.153 14.081 1.00 97.38 90 PRO A N 1
ATOM 651 C CA . PRO A 1 90 ? -21.545 1.883 14.239 1.00 97.38 90 PRO A CA 1
ATOM 652 C C . PRO A 1 90 ? -22.290 1.798 12.903 1.00 97.38 90 PRO A C 1
ATOM 654 O O . PRO A 1 90 ? -21.975 2.505 11.949 1.00 97.38 90 PRO A O 1
ATOM 657 N N . GLY A 1 91 ? -23.338 0.974 12.857 1.00 97.81 91 GLY A N 1
ATOM 658 C CA . GLY A 1 91 ? -24.162 0.769 11.665 1.00 97.81 91 GLY A CA 1
ATOM 659 C C . GLY A 1 91 ? -24.180 -0.685 11.200 1.00 97.81 91 GLY A C 1
ATOM 660 O O . GLY A 1 91 ? -23.981 -1.611 11.984 1.00 97.81 91 GLY A O 1
ATOM 661 N N . GLN A 1 92 ? -24.481 -0.912 9.920 1.00 98.19 92 GLN A N 1
ATOM 662 C CA . GLN A 1 92 ? -24.446 -2.257 9.344 1.00 98.19 92 GLN A CA 1
ATOM 663 C C . GLN A 1 92 ? -23.029 -2.602 8.874 1.00 98.19 92 GLN A C 1
ATOM 665 O O . GLN A 1 92 ? -22.489 -1.954 7.979 1.00 98.19 92 GLN A O 1
ATOM 670 N N . ALA A 1 93 ? -22.458 -3.661 9.443 1.00 98.31 93 ALA A N 1
ATOM 671 C CA . ALA A 1 93 ? -21.211 -4.265 9.000 1.00 98.31 93 ALA A CA 1
ATOM 672 C C . ALA A 1 93 ? -21.517 -5.470 8.105 1.00 98.31 93 ALA A C 1
ATOM 674 O O . ALA A 1 93 ? -22.060 -6.475 8.566 1.00 98.31 93 ALA A O 1
ATOM 675 N N . ARG A 1 94 ? -21.173 -5.373 6.819 1.00 98.44 94 ARG A N 1
ATOM 676 C CA . ARG A 1 94 ? -21.268 -6.474 5.854 1.00 98.44 94 ARG A CA 1
ATOM 677 C C . ARG A 1 94 ? -19.933 -7.202 5.792 1.00 98.44 94 ARG A C 1
ATOM 679 O O . ARG A 1 94 ? -18.951 -6.644 5.306 1.00 98.44 94 ARG A O 1
ATOM 686 N N . LEU A 1 95 ? -19.916 -8.429 6.295 1.00 98.56 95 LEU A N 1
ATOM 687 C CA . LEU A 1 95 ? -18.743 -9.289 6.369 1.00 98.56 95 LEU A CA 1
ATOM 688 C C . LEU A 1 95 ? -18.733 -10.258 5.195 1.00 98.56 95 LEU A C 1
ATOM 690 O O . LEU A 1 95 ? -19.749 -10.888 4.891 1.00 98.56 95 LEU A O 1
ATOM 694 N N . GLN A 1 96 ? -17.573 -10.393 4.568 1.00 98.12 96 GLN A N 1
ATOM 695 C CA . GLN A 1 96 ? -17.300 -11.381 3.532 1.00 98.12 96 GLN A CA 1
ATOM 696 C C . GLN A 1 96 ? -15.878 -11.908 3.705 1.00 98.12 96 GLN A C 1
ATOM 698 O O . GLN A 1 96 ? -15.039 -11.264 4.334 1.00 98.12 96 GLN A O 1
ATOM 703 N N . VAL A 1 97 ? -15.597 -13.064 3.117 1.00 97.69 97 VAL A N 1
ATOM 704 C CA . VAL A 1 97 ? -14.230 -13.556 2.934 1.00 97.69 97 VAL A CA 1
ATOM 705 C C . VAL A 1 97 ? -14.013 -13.846 1.463 1.00 97.69 97 VAL A C 1
ATOM 707 O O . VAL A 1 97 ? -14.919 -14.340 0.790 1.00 97.69 97 VAL A O 1
ATOM 710 N N . ALA A 1 98 ? -12.830 -13.529 0.958 1.00 96.25 98 ALA A N 1
ATOM 711 C CA . ALA A 1 98 ? -12.430 -13.868 -0.397 1.00 96.25 98 ALA A CA 1
ATOM 712 C C . ALA A 1 98 ? -11.152 -14.692 -0.373 1.00 96.25 98 ALA A C 1
ATOM 714 O O . ALA A 1 98 ? -10.323 -14.545 0.523 1.00 96.25 98 ALA A O 1
ATOM 715 N N . LEU A 1 99 ? -10.992 -15.557 -1.367 1.00 93.81 99 LEU A N 1
ATOM 716 C CA . LEU A 1 99 ? -9.707 -16.180 -1.636 1.00 93.81 99 LEU A CA 1
ATOM 717 C C . LEU A 1 99 ? -8.683 -15.073 -1.914 1.00 93.81 99 LEU A C 1
ATOM 719 O O . LEU A 1 99 ? -9.002 -14.125 -2.642 1.00 93.81 99 LEU A O 1
ATOM 723 N N . ARG A 1 100 ? -7.473 -15.190 -1.352 1.00 87.75 100 ARG A N 1
ATOM 724 C CA . ARG A 1 100 ? -6.382 -14.263 -1.657 1.00 87.75 100 ARG A CA 1
ATOM 725 C C . ARG A 1 100 ? -6.250 -14.152 -3.180 1.00 87.75 100 ARG A C 1
ATOM 727 O O . ARG A 1 100 ? -6.089 -15.177 -3.846 1.00 87.75 100 ARG A O 1
ATOM 734 N N . PRO A 1 101 ? -6.302 -12.934 -3.740 1.00 72.38 101 PRO A N 1
ATOM 735 C CA . PRO A 1 101 ? -6.085 -12.736 -5.161 1.00 72.38 101 PRO A CA 1
ATOM 736 C C . PRO A 1 101 ? -4.702 -13.266 -5.521 1.00 72.38 101 PRO A C 1
ATOM 738 O O . PRO A 1 101 ? -3.699 -12.803 -4.978 1.00 72.38 101 PRO A O 1
ATOM 741 N N . THR A 1 102 ? -4.634 -14.237 -6.426 1.00 67.50 102 THR A N 1
ATOM 742 C CA . THR A 1 102 ? -3.362 -14.604 -7.041 1.00 67.50 102 THR A CA 1
ATOM 743 C C . THR A 1 102 ? -2.995 -13.470 -7.996 1.00 67.50 102 THR A C 1
ATOM 745 O O . THR A 1 102 ? -3.784 -13.190 -8.907 1.00 67.50 102 THR A O 1
ATOM 748 N N . PRO A 1 103 ? -1.853 -12.782 -7.809 1.00 66.75 103 PRO A N 1
ATOM 749 C CA . PRO A 1 103 ? -1.373 -11.843 -8.811 1.00 66.75 103 PRO A CA 1
ATOM 750 C C . PRO A 1 103 ? -1.310 -12.571 -10.159 1.00 66.75 103 PRO A C 1
ATOM 752 O O . PRO A 1 103 ? -0.932 -13.748 -10.191 1.00 66.75 103 PRO A O 1
ATOM 755 N N . PRO A 1 104 ? -1.710 -11.938 -11.274 1.00 68.44 104 PRO A N 1
ATOM 756 C CA . PRO A 1 104 ? -1.595 -12.586 -12.569 1.00 68.44 104 PRO A CA 1
ATOM 757 C C . PRO A 1 104 ? -0.134 -12.979 -12.795 1.00 68.44 104 PRO A C 1
ATOM 759 O O . PRO A 1 104 ? 0.784 -12.223 -12.464 1.00 68.44 104 PRO A O 1
ATOM 762 N N . LYS A 1 105 ? 0.072 -14.182 -13.342 1.00 79.94 105 LYS A N 1
ATOM 763 C CA . LYS A 1 105 ? 1.409 -14.710 -13.607 1.00 79.94 105 LYS A CA 1
ATOM 764 C C . LYS A 1 105 ? 2.193 -13.709 -14.455 1.00 79.94 105 LYS A C 1
ATOM 766 O O . LYS A 1 105 ? 1.762 -13.343 -15.551 1.00 79.94 105 LYS A O 1
ATOM 771 N N . GLN A 1 106 ? 3.344 -13.293 -13.942 1.00 89.38 106 GLN A N 1
ATOM 772 C CA . GLN A 1 106 ? 4.240 -12.398 -14.656 1.00 89.38 106 GLN A CA 1
ATOM 773 C C . GLN A 1 106 ? 4.953 -13.151 -15.779 1.00 89.38 106 GLN A C 1
ATOM 775 O O . GLN A 1 106 ? 5.213 -14.352 -15.688 1.00 89.38 106 GLN A O 1
ATOM 780 N N . THR A 1 107 ? 5.195 -12.444 -16.879 1.00 92.75 107 THR A N 1
ATOM 781 C CA . THR A 1 107 ? 5.782 -13.013 -18.106 1.00 92.75 107 THR A CA 1
ATOM 782 C C . THR A 1 107 ? 6.969 -12.217 -18.628 1.00 92.75 107 THR A C 1
ATOM 784 O O . THR A 1 107 ? 7.739 -12.759 -19.412 1.00 92.75 107 THR A O 1
ATOM 787 N N . ALA A 1 108 ? 7.131 -10.964 -18.192 1.00 96.44 108 ALA A N 1
ATOM 788 C CA . ALA A 1 108 ? 8.308 -10.168 -18.497 1.00 96.44 108 ALA A CA 1
ATOM 789 C C . ALA A 1 108 ? 9.411 -10.417 -17.473 1.00 96.44 108 ALA A C 1
ATOM 791 O O . ALA A 1 108 ? 9.140 -10.612 -16.287 1.00 96.44 108 ALA A O 1
ATOM 792 N N . TRP A 1 109 ? 10.638 -10.365 -17.961 1.00 97.94 109 TRP A N 1
ATOM 793 C CA . TRP A 1 109 ? 11.869 -10.520 -17.216 1.00 97.94 109 TRP A CA 1
ATOM 794 C C . TRP A 1 109 ? 12.667 -9.229 -17.281 1.00 97.94 109 TRP A C 1
ATOM 796 O O . TRP A 1 109 ? 12.722 -8.581 -18.327 1.00 97.94 109 TRP A O 1
ATOM 806 N N . TRP A 1 110 ? 13.313 -8.881 -16.179 1.00 98.12 110 TRP A N 1
ATOM 807 C CA . TRP A 1 110 ? 14.451 -7.979 -16.203 1.00 98.12 110 TRP A CA 1
ATOM 808 C C . TRP A 1 110 ? 15.537 -8.624 -17.056 1.00 98.12 110 TRP A C 1
ATOM 810 O O . TRP A 1 110 ? 15.929 -9.763 -16.793 1.00 98.12 110 TRP A O 1
ATOM 820 N N . ILE A 1 111 ? 15.972 -7.924 -18.097 1.00 98.62 111 ILE A N 1
ATOM 821 C CA . ILE A 1 111 ? 16.997 -8.396 -19.025 1.00 98.62 111 ILE A CA 1
ATOM 822 C C . ILE A 1 111 ? 18.174 -7.429 -19.075 1.00 98.62 111 ILE A C 1
ATOM 824 O O . ILE A 1 111 ? 17.996 -6.220 -18.928 1.00 98.62 111 ILE A O 1
ATOM 828 N N . TRP A 1 112 ? 19.370 -7.960 -19.315 1.00 98.50 112 TRP A N 1
ATOM 829 C CA . TRP A 1 112 ? 20.581 -7.167 -19.533 1.00 98.50 112 TRP A CA 1
ATOM 830 C C . TRP A 1 112 ? 21.603 -7.924 -20.392 1.00 98.50 112 TRP A C 1
ATOM 832 O O . TRP A 1 112 ? 21.310 -8.991 -20.936 1.00 98.50 112 TRP A O 1
ATOM 842 N N . ALA A 1 113 ? 22.818 -7.386 -20.514 1.00 97.44 113 ALA A N 1
ATOM 843 C CA . ALA A 1 113 ? 23.976 -8.160 -20.948 1.00 97.44 113 ALA A CA 1
ATOM 844 C C . ALA A 1 113 ? 24.355 -9.232 -19.897 1.00 97.44 113 ALA A C 1
ATOM 846 O O . ALA A 1 113 ? 24.088 -9.034 -18.710 1.00 97.44 113 ALA A O 1
ATOM 847 N N . PRO A 1 114 ? 25.017 -10.341 -20.289 1.00 94.44 114 PRO A N 1
ATOM 848 C CA . PRO A 1 114 ? 25.440 -11.397 -19.358 1.00 94.44 114 PRO A CA 1
ATOM 849 C C . PRO A 1 114 ? 26.362 -10.929 -18.224 1.00 94.44 114 PRO A C 1
ATOM 851 O O . PRO A 1 114 ? 26.433 -11.569 -17.179 1.00 94.44 114 PRO A O 1
ATOM 854 N N . THR A 1 115 ? 27.081 -9.825 -18.428 1.00 94.69 115 THR A N 1
ATOM 855 C CA . THR A 1 115 ? 27.941 -9.205 -17.418 1.00 94.69 115 THR A CA 1
ATOM 856 C C . THR A 1 115 ? 27.515 -7.757 -17.223 1.00 94.69 115 THR A C 1
ATOM 858 O O . THR A 1 115 ? 27.462 -6.988 -18.188 1.00 94.69 115 THR A O 1
ATOM 861 N N . VAL A 1 116 ? 27.207 -7.416 -15.972 1.00 95.56 116 VAL A N 1
ATOM 862 C CA . VAL A 1 116 ? 26.868 -6.061 -15.525 1.00 95.56 116 VAL A CA 1
ATOM 863 C C . VAL A 1 116 ? 28.150 -5.342 -15.111 1.00 95.56 116 VAL A C 1
ATOM 865 O O . VAL A 1 116 ? 28.989 -5.929 -14.427 1.00 95.56 116 VAL A O 1
ATOM 868 N N . ALA A 1 117 ? 28.291 -4.083 -15.515 1.00 94.25 117 ALA A N 1
ATOM 869 C CA . ALA A 1 117 ? 29.360 -3.198 -15.066 1.00 94.25 117 ALA A CA 1
ATOM 870 C C . ALA A 1 117 ? 28.823 -1.785 -14.793 1.00 94.25 117 ALA A C 1
ATOM 872 O O . ALA A 1 117 ? 27.823 -1.368 -15.385 1.00 94.25 117 ALA A O 1
ATOM 873 N N . ASP A 1 118 ? 29.502 -1.049 -13.917 1.00 94.56 118 ASP A N 1
ATOM 874 C CA . ASP A 1 118 ? 29.208 0.361 -13.656 1.00 94.56 118 ASP A CA 1
ATOM 875 C C . ASP A 1 118 ? 29.504 1.211 -14.903 1.00 94.56 118 ASP A C 1
ATOM 877 O O . ASP A 1 118 ? 30.435 0.931 -15.665 1.00 94.56 118 ASP A O 1
ATOM 881 N N . GLY A 1 119 ? 28.690 2.240 -15.139 1.00 95.81 119 GLY A N 1
ATOM 882 C CA . GLY A 1 119 ? 28.774 3.108 -16.317 1.00 95.81 119 GLY A CA 1
ATOM 883 C C . GLY A 1 119 ? 28.464 2.418 -17.653 1.00 95.81 119 GLY A C 1
ATOM 884 O O . GLY A 1 119 ? 28.704 3.001 -18.714 1.00 95.81 119 GLY A O 1
ATOM 885 N N . GLN A 1 120 ? 27.967 1.178 -17.641 1.00 97.81 120 GLN A N 1
ATOM 886 C CA . GLN A 1 120 ? 27.727 0.386 -18.845 1.00 97.81 120 GLN A CA 1
ATOM 887 C C . GLN A 1 120 ? 26.479 0.861 -19.594 1.00 97.81 120 GLN A C 1
ATOM 889 O O . GLN A 1 120 ? 25.387 0.917 -19.035 1.00 97.81 120 GLN A O 1
ATOM 894 N N . THR A 1 121 ? 26.612 1.084 -20.901 1.00 98.56 121 THR A N 1
ATOM 895 C CA . THR A 1 121 ? 25.464 1.226 -21.807 1.00 98.56 121 THR A CA 1
ATOM 896 C C . THR A 1 121 ? 25.316 -0.028 -22.658 1.00 98.56 121 THR A C 1
ATOM 898 O O . THR A 1 121 ? 26.270 -0.460 -23.305 1.00 98.56 121 THR A O 1
ATOM 901 N N . VAL A 1 122 ? 24.113 -0.595 -22.682 1.00 98.56 122 VAL A N 1
ATOM 902 C CA . VAL A 1 122 ? 23.732 -1.693 -23.573 1.00 98.56 122 VAL A CA 1
ATOM 903 C C . VAL A 1 122 ? 22.650 -1.238 -24.543 1.00 98.56 122 VAL A C 1
ATOM 905 O O . VAL A 1 122 ? 21.883 -0.308 -24.292 1.00 98.56 122 VAL A O 1
ATOM 908 N N . TYR A 1 123 ? 22.579 -1.937 -25.663 1.00 98.69 123 TYR A N 1
ATOM 909 C CA . TYR A 1 123 ? 21.609 -1.705 -26.717 1.00 98.69 123 TYR A CA 1
ATOM 910 C C . TYR A 1 123 ? 20.799 -2.984 -26.866 1.00 98.69 123 TYR A C 1
ATOM 912 O O . TYR A 1 123 ? 21.366 -4.042 -27.109 1.00 98.69 123 TYR A O 1
ATOM 920 N N . LEU A 1 124 ? 19.489 -2.920 -26.670 1.00 98.62 124 LEU A N 1
ATOM 921 C CA . LEU A 1 124 ? 18.596 -4.073 -26.691 1.00 98.62 124 LEU A CA 1
ATOM 922 C C . LEU A 1 124 ? 17.688 -4.008 -27.916 1.00 98.62 124 LEU A C 1
ATOM 924 O O . LEU A 1 124 ? 17.257 -2.926 -28.320 1.00 98.62 124 LEU A O 1
ATOM 928 N N . ARG A 1 125 ? 17.365 -5.164 -28.495 1.00 97.50 125 ARG A N 1
ATOM 929 C CA . ARG A 1 125 ? 16.512 -5.266 -29.683 1.00 97.50 125 ARG A CA 1
ATOM 930 C C . ARG A 1 125 ? 15.521 -6.413 -29.573 1.00 97.50 125 ARG A C 1
ATOM 932 O O . ARG A 1 125 ? 15.853 -7.512 -29.130 1.00 97.50 125 ARG A O 1
ATOM 939 N N . ARG A 1 126 ? 14.314 -6.177 -30.084 1.00 97.62 126 ARG A N 1
ATOM 940 C CA . ARG A 1 126 ? 13.348 -7.220 -30.416 1.00 97.62 126 ARG A CA 1
ATOM 941 C C . ARG A 1 126 ? 12.735 -6.976 -31.786 1.00 97.62 126 ARG A C 1
ATOM 943 O O . ARG A 1 126 ? 12.074 -5.962 -32.009 1.00 97.62 126 ARG A O 1
ATOM 950 N N . VAL A 1 127 ? 12.909 -7.946 -32.677 1.00 96.62 127 VAL A N 1
ATOM 951 C CA . VAL A 1 127 ? 12.223 -8.000 -33.973 1.00 96.62 127 VAL A CA 1
ATOM 952 C C . VAL A 1 127 ? 10.950 -8.833 -33.834 1.00 96.62 127 VAL A C 1
ATOM 954 O O . VAL A 1 127 ? 10.957 -9.898 -33.213 1.00 96.62 127 VAL A O 1
ATOM 957 N N . PHE A 1 128 ? 9.840 -8.354 -34.391 1.00 96.44 128 PHE A N 1
ATOM 958 C CA . PHE A 1 128 ? 8.549 -9.041 -34.335 1.00 96.44 128 PHE A CA 1
ATOM 959 C C . PHE A 1 128 ? 7.696 -8.732 -35.563 1.00 96.44 128 PHE A C 1
ATOM 961 O O . PHE A 1 128 ? 7.898 -7.718 -36.222 1.00 96.44 128 PHE A O 1
ATOM 968 N N . SER A 1 129 ? 6.712 -9.581 -35.866 1.00 96.62 129 SER A N 1
ATOM 969 C CA . SER A 1 129 ? 5.833 -9.377 -37.021 1.00 96.62 129 SER A CA 1
ATOM 970 C C . SER A 1 129 ? 4.371 -9.208 -36.624 1.00 96.62 129 SER A C 1
ATOM 972 O O . SER A 1 129 ? 3.864 -9.917 -35.755 1.00 96.62 129 SER A O 1
ATOM 974 N N . LEU A 1 130 ? 3.673 -8.298 -37.305 1.00 96.56 130 LEU A N 1
ATOM 975 C CA . LEU A 1 130 ? 2.239 -8.058 -37.143 1.00 96.56 130 LEU A CA 1
ATOM 976 C C . LEU A 1 130 ? 1.486 -8.438 -38.420 1.00 96.56 130 LEU A C 1
ATOM 978 O O . LEU A 1 130 ? 1.891 -8.075 -39.520 1.00 96.56 130 LEU A O 1
ATOM 982 N N . ARG A 1 131 ? 0.355 -9.142 -38.286 1.00 95.38 131 ARG A N 1
ATOM 983 C CA . ARG A 1 131 ? -0.488 -9.511 -39.443 1.00 95.38 131 ARG A CA 1
ATOM 984 C C . ARG A 1 131 ? -1.174 -8.299 -40.077 1.00 95.38 131 ARG A C 1
ATOM 986 O O . ARG A 1 131 ? -1.397 -8.274 -41.279 1.00 95.38 131 ARG A O 1
ATOM 993 N N . HIS A 1 132 ? -1.540 -7.322 -39.257 1.00 95.88 132 HIS A N 1
ATOM 994 C CA . HIS A 1 132 ? -2.159 -6.063 -39.652 1.00 95.88 132 HIS A CA 1
ATOM 995 C C . HIS A 1 132 ? -1.751 -4.974 -38.657 1.00 95.88 132 HIS A C 1
ATOM 997 O O . HIS A 1 132 ? -1.282 -5.273 -37.558 1.00 95.88 132 HIS A O 1
ATOM 1003 N N . VAL A 1 133 ? -1.950 -3.711 -39.033 1.00 96.00 133 VAL A N 1
ATOM 1004 C CA . VAL A 1 133 ? -1.754 -2.584 -38.114 1.00 96.00 133 VAL A CA 1
ATOM 1005 C C . VAL A 1 133 ? -2.819 -2.651 -37.010 1.00 96.00 133 VAL A C 1
ATOM 1007 O O . VAL A 1 133 ? -4.008 -2.678 -37.340 1.00 96.00 133 VAL A O 1
ATOM 1010 N N . PRO A 1 134 ? -2.436 -2.679 -35.722 1.00 95.75 134 PRO A N 1
ATOM 1011 C CA . PRO A 1 134 ? -3.379 -2.878 -34.625 1.00 95.75 134 PRO A CA 1
ATOM 1012 C C . PRO A 1 134 ? -4.261 -1.654 -34.386 1.00 95.75 134 PRO A C 1
ATOM 1014 O O . PRO A 1 134 ? -3.981 -0.562 -34.886 1.00 95.75 134 PRO A O 1
ATOM 1017 N N . ARG A 1 135 ? -5.321 -1.800 -33.583 1.00 95.81 135 ARG A N 1
ATOM 1018 C CA . ARG A 1 135 ? -6.168 -0.661 -33.187 1.00 95.81 135 ARG A CA 1
ATOM 1019 C C . ARG A 1 135 ? -5.508 0.175 -32.100 1.00 95.81 135 ARG A C 1
ATOM 1021 O O . ARG A 1 135 ? -5.502 1.402 -32.205 1.00 95.81 135 ARG A O 1
ATOM 1028 N N . HIS A 1 136 ? -4.914 -0.487 -31.116 1.00 95.12 136 HIS A N 1
ATOM 1029 C CA . HIS A 1 136 ? -4.238 0.120 -29.980 1.00 95.12 136 HIS A CA 1
ATOM 1030 C C . HIS A 1 136 ? -2.900 -0.571 -29.725 1.00 95.12 136 HIS A C 1
ATOM 1032 O O . HIS A 1 136 ? -2.798 -1.794 -29.772 1.00 95.12 136 HIS A O 1
ATOM 1038 N N . ALA A 1 137 ? -1.880 0.225 -29.414 1.00 96.94 137 ALA A N 1
ATOM 1039 C CA . ALA A 1 137 ? -0.591 -0.278 -28.969 1.00 96.94 137 ALA A CA 1
ATOM 1040 C C . ALA A 1 137 ? -0.019 0.639 -27.887 1.00 96.94 137 ALA A C 1
ATOM 1042 O O . ALA A 1 137 ? -0.026 1.865 -28.054 1.00 96.94 137 ALA A O 1
ATOM 1043 N N . ASN A 1 138 ? 0.461 0.032 -26.804 1.00 97.25 138 ASN A N 1
ATOM 1044 C CA . ASN A 1 138 ? 1.047 0.713 -25.654 1.00 97.25 138 ASN A CA 1
ATOM 1045 C C . ASN A 1 138 ? 2.338 0.002 -25.238 1.00 97.25 138 ASN A C 1
ATOM 1047 O O . ASN A 1 138 ? 2.395 -1.227 -25.264 1.00 97.25 138 ASN A O 1
ATOM 1051 N N . LEU A 1 139 ? 3.343 0.761 -24.811 1.00 97.94 139 LEU A N 1
ATOM 1052 C CA . LEU A 1 139 ? 4.564 0.232 -24.213 1.00 97.94 139 LEU A CA 1
ATOM 1053 C C . LEU A 1 139 ? 4.560 0.548 -22.724 1.00 97.94 139 LEU A C 1
ATOM 1055 O O . LEU A 1 139 ? 4.307 1.682 -22.318 1.00 97.94 139 LEU A O 1
ATOM 1059 N N . ILE A 1 140 ? 4.851 -0.469 -21.928 1.00 97.38 140 ILE A N 1
ATOM 1060 C CA . ILE A 1 140 ? 5.077 -0.365 -20.493 1.00 97.38 140 ILE A CA 1
ATOM 1061 C C . ILE A 1 140 ? 6.543 -0.715 -20.281 1.00 97.38 140 ILE A C 1
ATOM 1063 O O . ILE A 1 140 ? 6.937 -1.810 -20.673 1.00 97.38 140 ILE A O 1
ATOM 1067 N N . ALA A 1 141 ? 7.348 0.194 -19.737 1.00 98.00 141 ALA A N 1
ATOM 1068 C CA . ALA A 1 141 ? 8.792 -0.007 -19.636 1.00 98.00 141 ALA A CA 1
ATOM 1069 C C . ALA A 1 141 ? 9.401 0.681 -18.412 1.00 98.00 141 ALA A C 1
ATOM 1071 O O . ALA A 1 141 ? 8.913 1.715 -17.960 1.00 98.00 141 ALA A O 1
ATOM 1072 N N . THR A 1 142 ? 10.476 0.108 -17.890 1.00 97.81 142 THR A N 1
ATOM 1073 C CA . THR A 1 142 ? 11.311 0.696 -16.844 1.00 97.81 142 THR A CA 1
ATOM 1074 C C . THR A 1 142 ? 12.740 0.169 -16.966 1.00 97.81 142 THR A C 1
ATOM 1076 O O . THR A 1 142 ? 12.968 -0.849 -17.625 1.00 97.81 142 THR A O 1
ATOM 1079 N N . CYS A 1 143 ? 13.705 0.862 -16.371 1.00 97.88 143 CYS A N 1
ATOM 1080 C CA . CYS A 1 143 ? 15.110 0.480 -16.422 1.00 97.88 143 CYS A CA 1
ATOM 1081 C C . CYS A 1 143 ? 15.830 0.927 -15.163 1.00 97.88 143 CYS A C 1
ATOM 1083 O O . CYS A 1 143 ? 15.546 2.018 -14.675 1.00 97.88 143 CYS A O 1
ATOM 1085 N N . ASP A 1 144 ? 16.754 0.094 -14.705 1.00 96.56 144 ASP A N 1
ATOM 1086 C CA . ASP A 1 144 ? 17.791 0.435 -13.741 1.00 96.56 144 ASP A CA 1
ATOM 1087 C C . ASP A 1 144 ? 19.097 0.641 -14.537 1.00 96.56 144 ASP A C 1
ATOM 1089 O O . ASP A 1 144 ? 19.638 -0.336 -15.063 1.00 96.56 144 ASP A O 1
ATOM 1093 N N . ASP A 1 145 ? 19.532 1.870 -14.842 1.00 96.62 145 ASP A N 1
ATOM 1094 C CA . ASP A 1 145 ? 19.044 3.172 -14.335 1.00 96.62 145 ASP A CA 1
ATOM 1095 C C . ASP A 1 145 ? 18.210 3.977 -15.347 1.00 96.62 145 ASP A C 1
ATOM 1097 O O . ASP A 1 145 ? 17.194 4.589 -15.004 1.00 96.62 145 ASP A O 1
ATOM 1101 N N . VAL A 1 146 ? 18.656 4.032 -16.606 1.00 98.19 146 VAL A N 1
ATOM 1102 C CA . VAL A 1 146 ? 18.107 4.942 -17.627 1.00 98.19 146 VAL A CA 1
ATOM 1103 C C . VAL A 1 146 ? 17.836 4.190 -18.918 1.00 98.19 146 VAL A C 1
ATOM 1105 O O . VAL A 1 146 ? 18.650 3.377 -19.339 1.00 98.19 146 VAL A O 1
ATOM 1108 N N . PHE A 1 147 ? 16.729 4.497 -19.596 1.00 98.69 147 PHE A N 1
ATOM 1109 C CA . PHE A 1 147 ? 16.471 3.989 -20.941 1.00 98.69 147 PHE A CA 1
ATOM 1110 C C . PHE A 1 147 ? 15.875 5.025 -21.893 1.00 98.69 147 PHE A C 1
ATOM 1112 O O . PHE A 1 147 ? 15.173 5.953 -21.483 1.00 98.69 147 PHE A O 1
ATOM 1119 N N . ARG A 1 148 ? 16.085 4.783 -23.190 1.00 98.75 148 ARG A N 1
ATOM 1120 C CA . ARG A 1 148 ? 15.340 5.360 -24.316 1.00 98.75 148 ARG A CA 1
ATOM 1121 C C . ARG A 1 148 ? 14.890 4.238 -25.241 1.00 98.75 148 ARG A C 1
ATOM 1123 O O . ARG A 1 148 ? 15.709 3.446 -25.695 1.00 98.75 148 ARG A O 1
ATOM 1130 N N . ALA A 1 149 ? 13.595 4.162 -25.513 1.00 98.56 149 ALA A N 1
ATOM 1131 C CA . ALA A 1 149 ? 12.984 3.151 -26.362 1.00 98.56 149 ALA A CA 1
ATOM 1132 C C . ALA A 1 149 ? 12.556 3.745 -27.705 1.00 98.56 149 ALA A C 1
ATOM 1134 O O . ALA A 1 149 ? 11.952 4.817 -27.763 1.00 98.56 149 ALA A O 1
ATOM 1135 N N . TYR A 1 150 ? 12.797 2.990 -28.771 1.00 98.69 150 TYR A N 1
ATOM 1136 C CA . TYR A 1 150 ? 12.529 3.346 -30.154 1.00 98.69 150 TYR A CA 1
ATOM 1137 C C . TYR A 1 150 ? 11.677 2.270 -30.818 1.00 98.69 150 TYR A C 1
ATOM 1139 O O . TYR A 1 150 ? 11.969 1.081 -30.708 1.00 98.69 150 TYR A O 1
ATOM 1147 N N . LEU A 1 151 ? 10.644 2.676 -31.548 1.00 98.31 151 LEU A N 1
ATOM 1148 C CA . LEU A 1 151 ? 9.811 1.782 -32.342 1.00 98.31 151 LEU A CA 1
ATOM 1149 C C . LEU A 1 151 ? 9.949 2.168 -33.812 1.00 98.31 151 LEU A C 1
ATOM 1151 O O . LEU A 1 151 ? 9.578 3.276 -34.199 1.00 98.31 151 LEU A O 1
ATOM 1155 N N . ASN A 1 152 ? 10.514 1.265 -34.618 1.00 97.81 152 ASN A N 1
ATOM 1156 C CA . ASN A 1 152 ? 10.809 1.492 -36.037 1.00 97.81 152 ASN A CA 1
ATOM 1157 C C . ASN A 1 152 ? 11.541 2.823 -36.296 1.00 97.81 152 ASN A C 1
ATOM 1159 O O . ASN A 1 152 ? 11.161 3.597 -37.172 1.00 97.81 152 ASN A O 1
ATOM 1163 N N . GLY A 1 153 ? 12.565 3.121 -35.494 1.00 97.44 153 GLY A N 1
ATOM 1164 C CA . GLY A 1 153 ? 13.381 4.327 -35.652 1.00 97.44 153 GLY A CA 1
ATOM 1165 C C . GLY A 1 153 ? 12.925 5.542 -34.841 1.00 97.44 153 GLY A C 1
ATOM 1166 O O . GLY A 1 153 ? 13.735 6.420 -34.562 1.00 97.44 153 GLY A O 1
ATOM 1167 N N . SER A 1 154 ? 11.656 5.599 -34.429 1.00 98.19 154 SER A N 1
ATOM 1168 C CA . SER A 1 154 ? 11.104 6.747 -33.694 1.00 98.19 154 SER A CA 1
ATOM 1169 C C . SER A 1 154 ? 11.198 6.540 -32.186 1.00 98.19 154 SER A C 1
ATOM 1171 O O . SER A 1 154 ? 10.778 5.494 -31.701 1.00 98.19 154 SER A O 1
ATOM 1173 N N . GLU A 1 155 ? 11.694 7.525 -31.434 1.00 98.31 155 GLU A N 1
ATOM 1174 C CA . GLU A 1 155 ? 11.679 7.482 -29.964 1.00 98.31 155 GLU A CA 1
ATOM 1175 C C . GLU A 1 155 ? 10.231 7.509 -29.451 1.00 98.31 155 GLU A C 1
ATOM 1177 O O . GLU A 1 155 ? 9.430 8.349 -29.864 1.00 98.31 155 GLU A O 1
ATOM 1182 N N . VAL A 1 156 ? 9.881 6.570 -28.571 1.00 98.12 156 VAL A N 1
ATOM 1183 C CA . VAL A 1 156 ? 8.509 6.393 -28.064 1.00 98.12 156 VAL A CA 1
ATOM 1184 C C . VAL A 1 156 ? 8.396 6.474 -26.547 1.00 98.12 156 VAL A C 1
ATOM 1186 O O . VAL A 1 156 ? 7.300 6.712 -26.042 1.00 98.12 156 VAL A O 1
ATOM 1189 N N . ALA A 1 157 ? 9.487 6.254 -25.814 1.00 97.44 157 ALA A N 1
ATOM 1190 C CA . ALA A 1 157 ? 9.511 6.337 -24.358 1.00 97.44 157 ALA A CA 1
ATOM 1191 C C . ALA A 1 157 ? 10.938 6.541 -23.847 1.00 97.44 157 ALA A C 1
ATOM 1193 O O . ALA A 1 157 ? 11.891 6.062 -24.455 1.00 97.44 157 ALA A O 1
ATOM 1194 N N . SER A 1 158 ? 11.070 7.159 -22.682 1.00 97.88 158 SER A N 1
ATOM 1195 C CA . SER A 1 158 ? 12.319 7.220 -21.927 1.00 97.88 158 SER A CA 1
ATOM 1196 C C . SER A 1 158 ? 12.014 7.232 -20.436 1.00 97.88 158 SER A C 1
ATOM 1198 O O . SER A 1 158 ? 10.933 7.665 -20.035 1.00 97.88 158 SER A O 1
ATOM 1200 N N . GLY A 1 159 ? 12.960 6.811 -19.608 1.00 96.25 159 GLY A N 1
ATOM 1201 C CA . GLY A 1 159 ? 12.828 6.868 -18.155 1.00 96.25 159 GLY A CA 1
ATOM 1202 C C . GLY A 1 159 ? 14.180 6.773 -17.468 1.00 96.25 159 GLY A C 1
ATOM 1203 O O . GLY A 1 159 ? 15.138 6.301 -18.069 1.00 96.25 159 GLY A O 1
ATOM 1204 N N . SER A 1 160 ? 14.242 7.244 -16.225 1.00 94.69 160 SER A N 1
ATOM 1205 C CA . SER A 1 160 ? 15.472 7.319 -15.421 1.00 94.69 160 SER A CA 1
ATOM 1206 C C . SER A 1 160 ? 15.236 6.960 -13.949 1.00 94.69 160 SER A C 1
ATOM 1208 O O . SER A 1 160 ? 15.907 7.475 -13.059 1.00 94.69 160 SER A O 1
ATOM 1210 N N . ASN A 1 161 ? 14.173 6.206 -13.671 1.00 88.94 161 ASN A N 1
ATOM 1211 C CA . ASN A 1 161 ? 13.824 5.767 -12.328 1.00 88.94 161 ASN A CA 1
ATOM 1212 C C . ASN A 1 161 ? 13.106 4.422 -12.428 1.00 88.94 161 ASN A C 1
ATOM 1214 O O . ASN A 1 161 ? 11.921 4.375 -12.776 1.00 88.94 161 ASN A O 1
ATOM 1218 N N . TYR A 1 162 ? 13.821 3.343 -12.104 1.00 89.44 162 TYR A N 1
ATOM 1219 C CA . TYR A 1 162 ? 13.314 1.980 -12.241 1.00 89.44 162 TYR A CA 1
ATOM 1220 C C . TYR A 1 162 ? 12.036 1.723 -11.421 1.00 89.44 162 TYR A C 1
ATOM 1222 O O . TYR A 1 162 ? 11.220 0.869 -11.786 1.00 89.44 162 TYR A O 1
ATOM 1230 N N . GLN A 1 163 ? 11.837 2.478 -10.334 1.00 86.69 163 GLN A N 1
ATOM 1231 C CA . GLN A 1 163 ? 10.699 2.344 -9.426 1.00 86.69 163 GLN A CA 1
ATOM 1232 C C . GLN A 1 163 ? 9.388 2.785 -10.085 1.00 86.69 163 GLN A C 1
ATOM 1234 O O . GLN A 1 163 ? 8.334 2.234 -9.778 1.00 86.69 163 GLN A O 1
ATOM 1239 N N . HIS A 1 164 ? 9.433 3.734 -11.026 1.00 85.62 164 HIS A N 1
ATOM 1240 C CA . HIS A 1 164 ? 8.245 4.283 -11.681 1.00 85.62 164 HIS A CA 1
ATOM 1241 C C . HIS A 1 164 ? 8.176 3.869 -13.149 1.00 85.62 164 HIS A C 1
ATOM 1243 O O . HIS A 1 164 ? 8.782 4.481 -14.032 1.00 85.62 164 HIS A O 1
ATOM 1249 N N . VAL A 1 165 ? 7.359 2.850 -13.412 1.00 92.06 165 VAL A N 1
ATOM 1250 C CA . VAL A 1 165 ? 7.145 2.325 -14.760 1.00 92.06 165 VAL A CA 1
ATOM 1251 C C . VAL A 1 165 ? 6.542 3.385 -15.683 1.00 92.06 165 VAL A C 1
ATOM 1253 O O . VAL A 1 165 ? 5.486 3.959 -15.408 1.00 92.06 165 VAL A O 1
ATOM 1256 N N . GLN A 1 166 ? 7.183 3.579 -16.830 1.00 95.56 166 GLN A N 1
ATOM 1257 C CA . GLN A 1 166 ? 6.741 4.479 -17.885 1.00 95.56 166 GLN A CA 1
ATOM 1258 C C . GLN A 1 166 ? 5.700 3.807 -18.775 1.00 95.56 166 GLN A C 1
ATOM 1260 O O . GLN A 1 166 ? 5.787 2.617 -19.092 1.00 95.56 166 GLN A O 1
ATOM 1265 N N . ARG A 1 167 ? 4.703 4.588 -19.201 1.00 95.44 167 ARG A N 1
ATOM 1266 C CA . ARG A 1 167 ? 3.620 4.134 -20.079 1.00 95.44 167 ARG A CA 1
ATOM 1267 C C . ARG A 1 167 ? 3.522 5.040 -21.295 1.00 95.44 167 ARG A C 1
ATOM 1269 O O . ARG A 1 167 ? 3.012 6.152 -21.199 1.00 95.44 167 ARG A O 1
ATOM 1276 N N . ALA A 1 168 ? 3.946 4.536 -22.446 1.00 94.75 168 ALA A N 1
ATOM 1277 C CA . ALA A 1 168 ? 3.737 5.202 -23.723 1.00 94.75 168 ALA A CA 1
ATOM 1278 C C . ALA A 1 168 ? 2.487 4.638 -24.404 1.00 94.75 168 ALA A C 1
ATOM 1280 O O . ALA A 1 168 ? 2.323 3.423 -24.526 1.00 94.75 168 ALA A O 1
ATOM 1281 N N . THR A 1 169 ? 1.592 5.519 -24.844 1.00 95.00 169 THR A N 1
ATOM 1282 C CA . THR A 1 169 ? 0.317 5.148 -25.475 1.00 95.00 169 THR A CA 1
ATOM 1283 C C . THR A 1 169 ? 0.238 5.670 -26.906 1.00 95.00 169 THR A C 1
ATOM 1285 O O . THR A 1 169 ? 1.027 6.513 -27.327 1.00 95.00 169 THR A O 1
ATOM 1288 N N . GLY A 1 170 ? -0.713 5.156 -27.691 1.00 94.12 170 GLY A N 1
ATOM 1289 C CA . GLY A 1 170 ? -0.921 5.630 -29.063 1.00 94.12 170 GLY A CA 1
ATOM 1290 C C . GLY A 1 170 ? 0.214 5.248 -30.019 1.00 94.12 170 GLY A C 1
ATOM 1291 O O . GLY A 1 170 ? 0.453 5.956 -31.002 1.00 94.12 170 GLY A O 1
ATOM 1292 N N . LEU A 1 171 ? 0.887 4.122 -29.749 1.00 97.31 171 LEU A N 1
ATOM 1293 C CA . LEU A 1 171 ? 2.045 3.652 -30.516 1.00 97.31 171 LEU A CA 1
ATOM 1294 C C . LEU A 1 171 ? 1.683 3.054 -31.875 1.00 97.31 171 LEU A C 1
ATOM 1296 O O . LEU A 1 171 ? 2.563 2.829 -32.700 1.00 97.31 171 LEU A O 1
ATOM 1300 N N . ARG A 1 172 ? 0.387 2.851 -32.146 1.00 96.06 172 ARG A N 1
ATOM 1301 C CA . ARG A 1 172 ? -0.123 2.368 -33.437 1.00 96.06 172 ARG A CA 1
ATOM 1302 C C . ARG A 1 172 ? 0.505 3.105 -34.624 1.00 96.06 172 ARG A C 1
ATOM 1304 O O . ARG A 1 172 ? 0.801 2.470 -35.624 1.00 96.06 172 ARG A O 1
ATOM 1311 N N . ARG A 1 173 ? 0.692 4.425 -34.519 1.00 96.38 173 ARG A N 1
ATOM 1312 C CA . ARG A 1 173 ? 1.210 5.278 -35.605 1.00 96.38 173 ARG A CA 1
ATOM 1313 C C . ARG A 1 173 ? 2.631 4.923 -36.059 1.00 96.38 173 ARG A C 1
ATOM 1315 O O . ARG A 1 173 ? 3.021 5.317 -37.147 1.00 96.38 173 ARG A O 1
ATOM 1322 N N . PHE A 1 174 ? 3.382 4.209 -35.222 1.00 97.31 174 PHE A N 1
ATOM 1323 C CA . PHE A 1 174 ? 4.743 3.770 -35.513 1.00 97.31 174 PHE A CA 1
ATOM 1324 C C . PHE A 1 174 ? 4.789 2.319 -36.003 1.00 97.31 174 PHE A C 1
ATOM 1326 O O . PHE A 1 174 ? 5.842 1.865 -36.427 1.00 97.31 174 PHE A O 1
ATOM 1333 N N . LEU A 1 175 ? 3.674 1.582 -35.944 1.00 97.44 175 LEU A N 1
ATOM 1334 C CA . LEU A 1 175 ? 3.593 0.170 -36.315 1.00 97.44 175 LEU A CA 1
ATOM 1335 C C . LEU A 1 175 ? 3.073 -0.005 -37.740 1.00 97.44 175 LEU A C 1
ATOM 1337 O O . LEU A 1 175 ? 2.175 0.709 -38.185 1.00 97.44 175 LEU A O 1
ATOM 1341 N N . HIS A 1 176 ? 3.572 -1.032 -38.417 1.00 97.56 176 HIS A N 1
ATOM 1342 C CA . HIS A 1 176 ? 3.095 -1.450 -39.732 1.00 97.56 176 HIS A CA 1
ATOM 1343 C C . HIS A 1 176 ? 2.860 -2.967 -39.785 1.00 97.56 176 HIS A C 1
ATOM 1345 O O . HIS A 1 176 ? 3.292 -3.712 -38.904 1.00 97.56 176 HIS A O 1
ATOM 1351 N N . ALA A 1 177 ? 2.124 -3.436 -40.795 1.00 97.38 177 ALA A N 1
ATOM 1352 C CA . ALA A 1 177 ? 2.013 -4.868 -41.060 1.00 97.38 177 ALA A CA 1
ATOM 1353 C C . ALA A 1 177 ? 3.371 -5.417 -41.531 1.00 97.38 177 ALA A C 1
ATOM 1355 O O . ALA A 1 177 ? 4.106 -4.726 -42.232 1.00 97.38 177 ALA A O 1
ATOM 1356 N N . GLY A 1 178 ? 3.696 -6.653 -41.163 1.00 97.56 178 GLY A N 1
ATOM 1357 C CA . GLY A 1 178 ? 5.021 -7.230 -41.381 1.00 97.56 178 GLY A CA 1
ATOM 1358 C C . GLY A 1 178 ? 5.975 -6.950 -40.220 1.00 97.56 178 GLY A C 1
ATOM 1359 O O . GLY A 1 178 ? 5.554 -6.917 -39.062 1.00 97.56 178 GLY A O 1
ATOM 1360 N N . THR A 1 179 ? 7.264 -6.831 -40.525 1.00 97.31 179 THR A N 1
ATOM 1361 C CA . THR A 1 179 ? 8.362 -6.779 -39.549 1.00 97.31 179 THR A CA 1
ATOM 1362 C C . THR A 1 179 ? 8.488 -5.415 -38.887 1.00 97.31 179 THR A C 1
ATOM 1364 O O . THR A 1 179 ? 8.650 -4.417 -39.562 1.00 97.31 179 THR A O 1
ATOM 1367 N N . ASN A 1 180 ? 8.491 -5.385 -37.560 1.00 97.88 180 ASN A N 1
ATOM 1368 C CA . ASN A 1 180 ? 8.713 -4.203 -36.741 1.00 97.88 180 ASN A CA 1
ATOM 1369 C C . ASN A 1 180 ? 9.901 -4.451 -35.799 1.00 97.88 180 ASN A C 1
ATOM 1371 O O . ASN A 1 180 ? 10.179 -5.593 -35.420 1.00 97.88 180 ASN A O 1
ATOM 1375 N N . ILE A 1 181 ? 10.571 -3.375 -35.394 1.00 97.69 181 ILE A N 1
ATOM 1376 C CA . ILE A 1 181 ? 11.714 -3.396 -34.480 1.00 97.69 181 ILE A CA 1
ATOM 1377 C C . ILE A 1 181 ? 11.406 -2.504 -33.281 1.00 97.69 181 ILE A C 1
ATOM 1379 O O . ILE A 1 181 ? 11.119 -1.316 -33.440 1.00 97.69 181 ILE A O 1
ATOM 1383 N N . LEU A 1 182 ? 11.493 -3.080 -32.083 1.00 98.31 182 LEU A N 1
ATOM 1384 C CA . LEU A 1 182 ? 11.566 -2.344 -30.825 1.00 98.31 182 LEU A CA 1
ATOM 1385 C C . LEU A 1 182 ? 13.020 -2.376 -30.347 1.00 98.31 182 LEU A C 1
ATOM 1387 O O . LEU A 1 182 ? 13.566 -3.452 -30.108 1.00 98.31 182 LEU A O 1
ATOM 1391 N N . ALA A 1 183 ? 13.638 -1.207 -30.235 1.00 98.56 183 ALA A N 1
ATOM 1392 C CA . ALA A 1 183 ? 15.023 -1.040 -29.815 1.00 98.56 183 ALA A CA 1
ATOM 1393 C C . ALA A 1 183 ? 15.097 -0.185 -28.549 1.00 98.56 183 ALA A C 1
ATOM 1395 O O . ALA A 1 183 ? 14.253 0.685 -28.339 1.00 98.56 183 ALA A O 1
ATOM 1396 N N . VAL A 1 184 ? 16.079 -0.437 -27.690 1.00 98.69 184 VAL A N 1
ATOM 1397 C CA . VAL A 1 184 ? 16.239 0.265 -26.413 1.00 98.69 184 VAL A CA 1
ATOM 1398 C C . VAL A 1 184 ? 17.709 0.538 -26.143 1.00 98.69 184 VAL A C 1
ATOM 1400 O O . VAL A 1 184 ? 18.517 -0.380 -26.135 1.00 98.69 184 VAL A O 1
ATOM 1403 N N . GLU A 1 185 ? 18.051 1.799 -25.914 1.00 98.75 185 GLU A N 1
ATOM 1404 C CA . GLU A 1 185 ? 19.351 2.201 -25.380 1.00 98.75 185 GLU A CA 1
ATOM 1405 C C . GLU A 1 185 ? 19.188 2.291 -23.866 1.00 98.75 185 GLU A C 1
ATOM 1407 O O . GLU A 1 185 ? 18.314 3.026 -23.401 1.00 98.75 185 GLU A O 1
ATOM 1412 N N . ALA A 1 186 ? 19.962 1.515 -23.110 1.00 98.56 186 ALA A N 1
ATOM 1413 C CA . ALA A 1 186 ? 19.844 1.425 -21.662 1.00 98.56 186 ALA A CA 1
ATOM 1414 C C . ALA A 1 186 ? 21.203 1.617 -20.986 1.00 98.56 186 ALA A C 1
ATOM 1416 O O . ALA A 1 186 ? 22.199 1.046 -21.423 1.00 98.56 186 ALA A O 1
ATOM 1417 N N . HIS A 1 187 ? 21.242 2.416 -19.926 1.00 98.38 187 HIS A N 1
ATOM 1418 C CA . HIS A 1 187 ? 22.458 2.795 -19.217 1.00 98.38 187 HIS A CA 1
ATOM 1419 C C . HIS A 1 187 ? 22.359 2.434 -17.735 1.00 98.38 187 HIS A C 1
ATOM 1421 O O . HIS A 1 187 ? 21.358 2.746 -17.087 1.00 98.38 187 HIS A O 1
ATOM 1427 N N . ASN A 1 188 ? 23.413 1.800 -17.231 1.00 97.56 188 ASN A N 1
ATOM 1428 C CA . ASN A 1 188 ? 23.653 1.525 -15.824 1.00 97.56 188 ASN A CA 1
ATOM 1429 C C . ASN A 1 188 ? 24.659 2.541 -15.278 1.00 97.56 188 ASN A C 1
ATOM 1431 O O . ASN A 1 188 ? 25.777 2.629 -15.786 1.00 97.56 188 ASN A O 1
ATOM 1435 N N . GLY A 1 189 ? 24.276 3.279 -14.244 1.00 94.38 189 GLY A N 1
ATOM 1436 C CA . GLY A 1 189 ? 25.161 4.149 -13.488 1.00 94.38 189 GLY A CA 1
ATOM 1437 C C . GLY A 1 189 ? 26.062 3.317 -12.587 1.00 94.38 189 GLY A C 1
ATOM 1438 O O . GLY A 1 189 ? 27.260 3.213 -12.853 1.00 94.38 189 GLY A O 1
ATOM 1439 N N . THR A 1 190 ? 25.494 2.696 -11.551 1.00 88.62 190 THR A N 1
ATOM 1440 C CA . THR A 1 190 ? 26.239 1.801 -10.650 1.00 88.62 190 THR A CA 1
ATOM 1441 C C . THR A 1 190 ? 25.369 0.700 -10.064 1.00 88.62 190 THR A C 1
ATOM 1443 O O . THR A 1 190 ? 24.226 0.951 -9.696 1.00 88.62 190 THR A O 1
ATOM 1446 N N . GLY A 1 191 ? 25.961 -0.466 -9.807 1.00 92.94 191 GLY A N 1
ATOM 1447 C CA . GLY A 1 191 ? 25.283 -1.559 -9.115 1.00 92.94 191 GLY A CA 1
ATOM 1448 C C . GLY A 1 191 ? 24.450 -2.434 -10.062 1.00 92.94 191 GLY A C 1
ATOM 1449 O O . GLY A 1 191 ? 24.878 -2.674 -11.196 1.00 92.94 191 GLY A O 1
ATOM 1450 N N . PRO A 1 192 ? 23.321 -3.008 -9.596 1.00 94.25 192 PRO A N 1
ATOM 1451 C CA . PRO A 1 192 ? 22.475 -3.863 -10.424 1.00 94.25 192 PRO A CA 1
ATOM 1452 C C . PRO A 1 192 ? 21.939 -3.133 -11.659 1.00 94.25 192 PRO A C 1
ATOM 1454 O O . PRO A 1 192 ? 21.554 -1.980 -11.573 1.00 94.25 192 PRO A O 1
ATOM 1457 N N . ALA A 1 193 ? 21.841 -3.841 -12.785 1.00 97.06 193 ALA A N 1
ATOM 1458 C CA . ALA A 1 193 ? 21.310 -3.290 -14.027 1.00 97.06 193 ALA A CA 1
ATOM 1459 C C . ALA A 1 193 ? 20.215 -4.181 -14.598 1.00 97.06 193 ALA A C 1
ATOM 1461 O O . ALA A 1 193 ? 20.291 -5.413 -14.525 1.00 97.06 193 ALA A O 1
ATOM 1462 N N . GLY A 1 194 ? 19.214 -3.567 -15.213 1.00 97.75 194 GLY A N 1
ATOM 1463 C CA . GLY A 1 194 ? 18.169 -4.322 -15.880 1.00 97.75 194 GLY A CA 1
ATOM 1464 C C . GLY A 1 194 ? 17.180 -3.441 -16.617 1.00 97.75 194 GLY A C 1
ATOM 1465 O O . GLY A 1 194 ? 16.767 -2.393 -16.130 1.00 97.75 194 GLY A O 1
ATOM 1466 N N . PHE A 1 195 ? 16.729 -3.920 -17.771 1.00 98.56 195 PHE A N 1
ATOM 1467 C CA . PHE A 1 195 ? 15.616 -3.347 -18.513 1.00 98.56 195 PHE A CA 1
ATOM 1468 C C . PHE A 1 195 ? 14.407 -4.280 -18.448 1.00 98.56 195 PHE A C 1
ATOM 1470 O O . PHE A 1 195 ? 14.532 -5.493 -18.627 1.00 98.56 195 PHE A O 1
ATOM 1477 N N . LEU A 1 196 ? 13.222 -3.722 -18.218 1.00 98.44 196 LEU A N 1
ATOM 1478 C CA . LEU A 1 196 ? 11.976 -4.473 -18.128 1.00 98.44 196 LEU A CA 1
ATOM 1479 C C . LEU A 1 196 ? 10.909 -3.792 -18.982 1.00 98.44 196 LEU A C 1
ATOM 1481 O O . LEU A 1 196 ? 10.600 -2.619 -18.772 1.00 98.44 196 LEU A O 1
ATOM 1485 N N . ALA A 1 197 ? 10.296 -4.526 -19.915 1.00 98.25 197 ALA A N 1
ATOM 1486 C CA . ALA A 1 197 ? 9.232 -3.978 -20.747 1.00 98.25 197 ALA A CA 1
ATOM 1487 C C . ALA A 1 197 ? 8.184 -4.994 -21.215 1.00 98.25 197 ALA A C 1
ATOM 1489 O O . ALA A 1 197 ? 8.367 -6.209 -21.187 1.00 98.25 197 ALA A O 1
ATOM 1490 N N . MET A 1 198 ? 7.034 -4.458 -21.617 1.00 97.44 198 MET A N 1
ATOM 1491 C CA . MET A 1 198 ? 5.918 -5.183 -22.207 1.00 97.44 198 MET A CA 1
ATOM 1492 C C . MET A 1 198 ? 5.272 -4.319 -23.293 1.00 97.44 198 MET A C 1
ATOM 1494 O O . MET A 1 198 ? 4.663 -3.289 -22.986 1.00 97.44 198 MET A O 1
ATOM 1498 N N . LEU A 1 199 ? 5.349 -4.753 -24.556 1.00 97.50 199 LEU A N 1
ATOM 1499 C CA . LEU A 1 199 ? 4.516 -4.183 -25.621 1.00 97.50 199 LEU A CA 1
ATOM 1500 C C . LEU A 1 199 ? 3.135 -4.842 -25.589 1.00 97.50 199 LEU A C 1
ATOM 1502 O O . LEU A 1 199 ? 3.005 -6.056 -25.770 1.00 97.50 199 LEU A O 1
ATOM 1506 N N . GLN A 1 200 ? 2.102 -4.029 -25.393 1.00 96.06 200 GLN A N 1
ATOM 1507 C CA . GLN A 1 200 ? 0.709 -4.451 -25.430 1.00 96.06 200 GLN A CA 1
ATOM 1508 C C . GLN A 1 200 ? 0.067 -4.036 -26.749 1.00 96.06 200 GLN A C 1
ATOM 1510 O O . GLN A 1 200 ? 0.155 -2.873 -27.141 1.00 96.06 200 GLN A O 1
ATOM 1515 N N . VAL A 1 201 ? -0.612 -4.972 -27.408 1.00 94.12 201 VAL A N 1
ATOM 1516 C CA . VAL A 1 201 ? -1.285 -4.762 -28.694 1.00 94.12 201 VAL A CA 1
ATOM 1517 C C . VAL A 1 201 ? -2.717 -5.268 -28.587 1.00 94.12 201 VAL A C 1
ATOM 1519 O O . VAL A 1 201 ? -2.939 -6.416 -28.214 1.00 94.12 201 VAL A O 1
ATOM 1522 N N . ASP A 1 202 ? -3.687 -4.393 -28.856 1.00 91.62 202 ASP A N 1
ATOM 1523 C CA . ASP A 1 202 ? -5.128 -4.685 -28.792 1.00 91.62 202 ASP A CA 1
ATOM 1524 C C . ASP A 1 202 ? -5.573 -5.379 -27.487 1.00 91.62 202 ASP A C 1
ATOM 1526 O O . ASP A 1 202 ? -6.458 -6.231 -27.467 1.00 91.62 202 ASP A O 1
ATOM 1530 N N . GLY A 1 203 ? -4.948 -4.992 -26.368 1.00 82.62 203 GLY A N 1
ATOM 1531 C CA . GLY A 1 203 ? -5.237 -5.514 -25.028 1.00 82.62 203 GLY A CA 1
ATOM 1532 C C . GLY A 1 203 ? -4.482 -6.794 -24.651 1.00 82.62 203 GLY A C 1
ATOM 1533 O O . GLY A 1 203 ? -4.564 -7.215 -23.499 1.00 82.62 203 GLY A O 1
ATOM 1534 N N . ALA A 1 204 ? -3.717 -7.388 -25.571 1.00 88.62 204 ALA A N 1
ATOM 1535 C CA . ALA A 1 204 ? -2.879 -8.553 -25.309 1.00 88.62 204 ALA A CA 1
ATOM 1536 C C . ALA A 1 204 ? -1.420 -8.159 -25.024 1.00 88.62 204 ALA A C 1
ATOM 1538 O O . ALA A 1 204 ? -0.868 -7.259 -25.656 1.00 88.62 204 ALA A O 1
ATOM 1539 N N . ASN A 1 205 ? -0.778 -8.875 -24.099 1.00 90.62 205 ASN A N 1
ATOM 1540 C CA . ASN A 1 205 ? 0.663 -8.808 -23.853 1.00 90.62 205 ASN A CA 1
ATOM 1541 C C . ASN A 1 205 ? 1.398 -9.519 -25.001 1.00 90.62 205 ASN A C 1
ATOM 1543 O O . ASN A 1 205 ? 1.411 -10.748 -25.041 1.00 90.62 205 ASN A O 1
ATOM 1547 N N . LEU A 1 206 ? 1.957 -8.763 -25.950 1.00 92.88 206 LEU A N 1
ATOM 1548 C CA . LEU A 1 206 ? 2.554 -9.325 -27.165 1.00 92.88 206 LEU A CA 1
ATOM 1549 C C . LEU A 1 206 ? 4.051 -9.613 -27.004 1.00 92.88 206 LEU A C 1
ATOM 1551 O O . LEU A 1 206 ? 4.511 -10.679 -27.404 1.00 92.88 206 LEU A O 1
ATOM 1555 N N . LEU A 1 207 ? 4.811 -8.665 -26.446 1.00 94.75 207 LEU A N 1
ATOM 1556 C CA . LEU A 1 207 ? 6.271 -8.767 -26.322 1.00 94.75 207 LEU A CA 1
ATOM 1557 C C . LEU A 1 207 ? 6.719 -8.400 -24.907 1.00 94.75 207 LEU A C 1
ATOM 1559 O O . LEU A 1 207 ? 7.074 -7.241 -24.671 1.00 94.75 207 LEU A O 1
ATOM 1563 N N . PRO A 1 208 ? 6.700 -9.354 -23.962 1.00 97.12 208 PRO A N 1
ATOM 1564 C CA . PRO A 1 208 ? 7.505 -9.224 -22.755 1.00 97.12 208 PRO A CA 1
ATOM 1565 C C . PRO A 1 208 ? 8.994 -9.107 -23.104 1.00 97.12 208 PRO A C 1
ATOM 1567 O O . PRO A 1 208 ? 9.453 -9.653 -24.112 1.00 97.12 208 PRO A O 1
ATOM 1570 N N . THR A 1 209 ? 9.764 -8.444 -22.247 1.00 98.38 209 THR A N 1
ATOM 1571 C CA . THR A 1 209 ? 11.206 -8.681 -22.155 1.00 98.38 209 THR A CA 1
ATOM 1572 C C . THR A 1 209 ? 11.459 -10.100 -21.665 1.00 98.38 209 THR A C 1
ATOM 1574 O O . THR A 1 209 ? 10.843 -10.558 -20.707 1.00 98.38 209 THR A O 1
ATOM 1577 N N . ASP A 1 210 ? 12.314 -10.827 -22.368 1.00 97.25 210 ASP A N 1
ATOM 1578 C CA . ASP A 1 210 ? 12.688 -12.213 -22.094 1.00 97.25 210 ASP A CA 1
ATOM 1579 C C . ASP A 1 210 ? 14.029 -12.516 -22.785 1.00 97.25 210 ASP A C 1
ATOM 1581 O O . ASP A 1 210 ? 14.600 -11.659 -23.461 1.00 97.25 210 ASP A O 1
ATOM 1585 N N . SER A 1 211 ? 14.528 -13.745 -22.659 1.00 95.25 211 SER A N 1
ATOM 1586 C CA . SER A 1 211 ? 15.798 -14.165 -23.268 1.00 95.25 211 SER A CA 1
ATOM 1587 C C . SER A 1 211 ? 15.773 -14.265 -24.801 1.00 95.25 211 SER A C 1
ATOM 1589 O O . SER A 1 211 ? 16.747 -14.711 -25.401 1.00 95.25 211 SER A O 1
ATOM 1591 N N . ARG A 1 212 ? 14.653 -13.929 -25.459 1.00 95.88 212 ARG A N 1
ATOM 1592 C CA . ARG A 1 212 ? 14.567 -13.843 -26.924 1.00 95.88 212 ARG A CA 1
ATOM 1593 C C . ARG A 1 212 ? 14.893 -12.437 -27.426 1.00 95.88 212 ARG A C 1
ATOM 1595 O O . ARG A 1 212 ? 14.938 -12.221 -28.637 1.00 95.88 212 ARG A O 1
ATOM 1602 N N . TRP A 1 213 ? 15.036 -11.469 -26.528 1.00 98.25 213 TRP A N 1
ATOM 1603 C CA . TRP A 1 213 ? 15.642 -10.189 -26.859 1.00 98.25 213 TRP A CA 1
ATOM 1604 C C . TRP A 1 213 ? 17.121 -10.372 -27.160 1.00 98.25 213 TRP A C 1
ATOM 1606 O O . TRP A 1 213 ? 17.755 -11.298 -26.661 1.00 98.25 213 TRP A O 1
ATOM 1616 N N . GLU A 1 214 ? 17.653 -9.479 -27.975 1.00 98.25 214 GLU A N 1
ATOM 1617 C CA . GLU A 1 214 ? 19.071 -9.429 -28.302 1.00 98.25 214 GLU A CA 1
ATOM 1618 C C . GLU A 1 214 ? 19.704 -8.220 -27.615 1.00 98.25 214 GLU A C 1
ATOM 1620 O O . GLU A 1 214 ? 19.027 -7.216 -27.378 1.00 98.25 214 GLU A O 1
ATOM 1625 N N . VAL A 1 215 ? 20.993 -8.314 -27.309 1.00 98.31 215 VAL A N 1
ATOM 1626 C CA . VAL A 1 215 ? 21.801 -7.297 -26.647 1.00 98.31 215 VAL A CA 1
ATOM 1627 C C . VAL A 1 215 ? 23.096 -7.054 -27.422 1.00 98.31 215 VAL A C 1
ATOM 1629 O O . VAL A 1 215 ? 23.731 -7.980 -27.927 1.00 98.31 215 VAL A O 1
ATOM 1632 N N . TYR A 1 216 ? 23.505 -5.791 -27.485 1.00 98.31 216 TYR A N 1
ATOM 1633 C CA . TYR A 1 216 ? 24.800 -5.344 -27.983 1.00 98.31 216 TYR A CA 1
ATOM 1634 C C . TYR A 1 216 ? 25.461 -4.506 -26.885 1.00 98.31 216 TYR A C 1
ATOM 1636 O O . TYR A 1 216 ? 24.836 -3.611 -26.315 1.00 98.31 216 TYR A O 1
ATOM 1644 N N . THR A 1 217 ? 26.729 -4.781 -26.586 1.00 96.56 217 THR A N 1
ATOM 1645 C CA . THR A 1 217 ? 27.540 -3.998 -25.632 1.00 96.56 217 THR A CA 1
ATOM 1646 C C . THR A 1 217 ? 28.289 -2.844 -26.303 1.00 96.56 217 THR A C 1
ATOM 1648 O O . THR A 1 217 ? 28.885 -2.011 -25.629 1.00 96.56 217 THR A O 1
ATOM 1651 N N . VAL A 1 218 ? 28.234 -2.773 -27.635 1.00 96.06 218 VAL A N 1
ATOM 1652 C CA . VAL A 1 218 ? 28.748 -1.674 -28.458 1.00 96.06 218 VAL A CA 1
ATOM 1653 C C . VAL A 1 218 ? 27.604 -1.169 -29.326 1.00 96.06 218 VAL A C 1
ATOM 1655 O O . VAL A 1 218 ? 26.839 -1.973 -29.859 1.00 96.06 218 VAL A O 1
ATOM 1658 N N . LYS A 1 219 ? 27.482 0.155 -29.466 1.00 97.69 219 LYS A N 1
ATOM 1659 C CA . LYS A 1 219 ? 26.413 0.780 -30.253 1.00 97.69 219 LYS A CA 1
ATOM 1660 C C . LYS A 1 219 ? 26.483 0.313 -31.711 1.00 97.69 219 LYS A C 1
ATOM 1662 O O . LYS A 1 219 ? 27.500 0.570 -32.358 1.00 97.69 219 LYS A O 1
ATOM 1667 N N . PRO A 1 220 ? 25.430 -0.324 -32.252 1.00 97.50 220 PRO A N 1
ATOM 1668 C CA . PRO A 1 220 ? 25.365 -0.615 -33.679 1.00 97.50 220 PRO A CA 1
ATOM 1669 C C . PRO A 1 220 ? 25.422 0.671 -34.513 1.00 97.50 220 PRO A C 1
ATOM 1671 O O . PRO A 1 220 ? 24.885 1.704 -34.111 1.00 97.50 220 PRO A O 1
ATOM 1674 N N . GLN A 1 221 ? 26.048 0.615 -35.688 1.00 96.00 221 GLN A N 1
ATOM 1675 C CA . GLN A 1 221 ? 26.214 1.787 -36.557 1.00 96.00 221 GLN A CA 1
ATOM 1676 C C . GLN A 1 221 ? 24.874 2.326 -37.090 1.00 96.00 221 GLN A C 1
ATOM 1678 O O . GLN A 1 221 ? 24.719 3.528 -37.283 1.00 96.00 221 GLN A O 1
ATOM 1683 N N . ASP A 1 222 ? 23.904 1.440 -37.300 1.00 95.81 222 ASP A N 1
ATOM 1684 C CA . ASP A 1 222 ? 22.552 1.695 -37.806 1.00 95.81 222 ASP A CA 1
ATOM 1685 C C . ASP A 1 222 ? 21.511 1.875 -36.683 1.00 95.81 222 ASP A C 1
ATOM 1687 O O . ASP A 1 222 ? 20.304 1.722 -36.883 1.00 95.81 222 ASP A O 1
ATOM 1691 N N . TRP A 1 223 ? 21.958 2.219 -35.473 1.00 97.38 223 TRP A N 1
ATOM 1692 C CA . TRP A 1 223 ? 21.065 2.514 -34.355 1.00 97.38 223 TRP A CA 1
ATOM 1693 C C . TRP A 1 223 ? 20.112 3.689 -34.670 1.00 97.38 223 TRP A C 1
ATOM 1695 O O . TRP A 1 223 ? 20.575 4.704 -35.194 1.00 97.38 223 TRP A O 1
ATOM 1705 N N . PRO A 1 224 ? 18.806 3.624 -34.318 1.00 96.50 224 PRO A N 1
ATOM 1706 C CA . PRO A 1 224 ? 18.129 2.633 -33.471 1.00 96.50 224 PRO A CA 1
ATOM 1707 C C . PRO A 1 224 ? 17.379 1.527 -34.234 1.00 96.50 224 PRO A C 1
ATOM 1709 O O . PRO A 1 224 ? 16.428 0.948 -33.709 1.00 96.50 224 PRO A O 1
ATOM 1712 N N . VAL A 1 225 ? 17.782 1.208 -35.465 1.00 95.88 225 VAL A N 1
ATOM 1713 C CA . VAL A 1 225 ? 17.194 0.117 -36.265 1.00 95.88 225 VAL A CA 1
ATOM 1714 C C . VAL A 1 225 ? 18.245 -0.922 -36.671 1.00 95.88 225 VAL A C 1
ATOM 1716 O O . VAL A 1 225 ? 18.367 -1.230 -37.855 1.00 95.88 225 VAL A O 1
ATOM 1719 N N . PRO A 1 226 ? 18.995 -1.496 -35.706 1.00 93.62 226 PRO A N 1
ATOM 1720 C CA . PRO A 1 226 ? 20.051 -2.444 -36.018 1.00 93.62 226 PRO A CA 1
ATOM 1721 C C . PRO A 1 226 ? 19.542 -3.640 -36.815 1.00 93.62 226 PRO A C 1
ATOM 1723 O O . PRO A 1 226 ? 18.606 -4.330 -36.400 1.00 93.62 226 PRO A O 1
ATOM 1726 N N . THR A 1 227 ? 20.188 -3.899 -37.946 1.00 89.19 227 THR A N 1
ATOM 1727 C CA . THR A 1 227 ? 19.845 -4.968 -38.891 1.00 89.19 227 THR A CA 1
ATOM 1728 C C . THR A 1 227 ? 20.540 -6.285 -38.545 1.00 89.19 227 THR A C 1
ATOM 1730 O O . THR A 1 227 ? 19.896 -7.337 -38.518 1.00 89.19 227 THR A O 1
ATOM 1733 N N . ASN A 1 228 ? 21.819 -6.239 -38.170 1.00 90.62 228 ASN A N 1
ATOM 1734 C CA . ASN A 1 228 ? 22.590 -7.418 -37.759 1.00 90.62 228 ASN A CA 1
ATOM 1735 C C . ASN A 1 228 ? 22.111 -7.975 -36.414 1.00 90.62 228 ASN A C 1
ATOM 1737 O O . ASN A 1 228 ? 21.755 -7.206 -35.526 1.00 90.62 228 ASN A O 1
ATOM 1741 N N . ALA A 1 229 ? 22.100 -9.300 -36.250 1.00 90.69 229 ALA A N 1
ATOM 1742 C CA . ALA A 1 229 ? 21.729 -9.943 -34.988 1.00 90.69 229 ALA A CA 1
ATOM 1743 C C . ALA A 1 229 ? 22.718 -9.624 -33.857 1.00 90.69 229 ALA A C 1
ATOM 1745 O O . ALA A 1 229 ? 23.915 -9.481 -34.099 1.00 90.69 229 ALA A O 1
ATOM 1746 N N . GLY A 1 230 ? 22.184 -9.474 -32.645 1.00 93.19 230 GLY A N 1
ATOM 1747 C CA . GLY A 1 230 ? 22.963 -9.335 -31.414 1.00 93.19 230 GLY A CA 1
ATOM 1748 C C . GLY A 1 230 ? 23.048 -10.659 -30.662 1.00 93.19 230 GLY A C 1
ATOM 1749 O O . GLY A 1 230 ? 22.476 -11.662 -31.087 1.00 93.19 230 GLY A O 1
ATOM 1750 N N . GLU A 1 231 ? 23.724 -10.651 -29.517 1.00 96.38 231 GLU A N 1
ATOM 1751 C CA . GLU A 1 231 ? 23.750 -11.811 -28.621 1.00 96.38 231 GLU A CA 1
ATOM 1752 C C . GLU A 1 231 ? 22.426 -11.921 -27.853 1.00 96.38 231 GLU A C 1
ATOM 1754 O O . GLU A 1 231 ? 21.783 -10.899 -27.621 1.00 96.38 231 GLU A O 1
ATOM 1759 N N . PRO A 1 232 ? 21.983 -13.107 -27.410 1.00 97.06 232 PRO A N 1
ATOM 1760 C CA . PRO A 1 232 ? 20.802 -13.215 -26.559 1.00 97.06 232 PRO A CA 1
ATOM 1761 C C . PRO A 1 232 ? 20.951 -12.409 -25.262 1.00 97.06 232 PRO A C 1
ATOM 1763 O O . PRO A 1 232 ? 21.958 -12.510 -24.557 1.00 97.06 232 PRO A O 1
ATOM 1766 N N . ALA A 1 233 ? 19.926 -11.634 -24.914 1.00 97.88 233 ALA A N 1
ATOM 1767 C CA . ALA A 1 233 ? 19.872 -10.928 -23.644 1.00 97.88 233 ALA A CA 1
ATOM 1768 C C . ALA A 1 233 ? 19.745 -11.928 -22.484 1.00 97.88 233 ALA A C 1
ATOM 1770 O O . ALA A 1 233 ? 19.010 -12.919 -22.553 1.00 97.88 233 ALA A O 1
ATOM 1771 N N . HIS A 1 234 ? 20.446 -11.651 -21.389 1.00 97.94 234 HIS A N 1
ATOM 1772 C CA . HIS A 1 234 ? 20.394 -12.469 -20.188 1.00 97.94 234 HIS A CA 1
ATOM 1773 C C . HIS A 1 234 ? 19.156 -12.108 -19.362 1.00 97.94 234 HIS A C 1
ATOM 1775 O O . HIS A 1 234 ? 18.978 -10.948 -18.996 1.00 97.94 234 HIS A O 1
ATOM 1781 N N . ALA A 1 235 ? 18.300 -13.091 -19.070 1.00 97.62 235 ALA A N 1
ATOM 1782 C CA . ALA A 1 235 ? 17.143 -12.916 -18.196 1.00 97.62 235 ALA A CA 1
ATOM 1783 C C . ALA A 1 235 ? 17.565 -13.063 -16.728 1.00 97.62 235 ALA A C 1
ATOM 1785 O O . ALA A 1 235 ? 18.021 -14.127 -16.318 1.00 97.62 235 ALA A O 1
ATOM 1786 N N . ILE A 1 236 ? 17.397 -11.995 -15.952 1.00 96.88 236 ILE A N 1
ATOM 1787 C CA . ILE A 1 236 ? 17.899 -11.870 -14.579 1.00 96.88 236 ILE A CA 1
ATOM 1788 C C . ILE A 1 236 ? 16.844 -12.335 -13.572 1.00 96.88 236 ILE A C 1
ATOM 1790 O O . ILE A 1 236 ? 17.097 -13.205 -12.745 1.00 96.88 236 ILE A O 1
ATOM 1794 N N . ALA A 1 237 ? 15.651 -11.741 -13.631 1.00 94.75 237 ALA A N 1
ATOM 1795 C CA . ALA A 1 237 ? 14.557 -12.015 -12.703 1.00 94.75 237 ALA A CA 1
ATOM 1796 C C . ALA A 1 237 ? 13.207 -11.718 -13.360 1.00 94.75 237 ALA A C 1
ATOM 1798 O O . ALA A 1 237 ? 13.115 -10.833 -14.211 1.00 94.75 237 ALA A O 1
ATOM 1799 N N . LEU A 1 238 ? 12.144 -12.413 -12.953 1.00 94.56 238 LEU A N 1
ATOM 1800 C CA . LEU A 1 238 ? 10.788 -12.054 -13.369 1.00 94.56 238 LEU A CA 1
ATOM 1801 C C . LEU A 1 238 ? 10.408 -10.663 -12.845 1.00 94.56 238 LEU A C 1
ATOM 1803 O O . LEU A 1 238 ? 10.905 -10.199 -11.817 1.00 94.56 238 LEU A O 1
ATOM 1807 N N . ALA A 1 239 ? 9.481 -9.995 -13.532 1.00 91.62 239 ALA A N 1
ATOM 1808 C CA . ALA A 1 239 ? 8.860 -8.786 -13.011 1.00 91.62 239 ALA A CA 1
ATOM 1809 C C . ALA A 1 239 ? 8.287 -9.065 -11.606 1.00 91.62 239 ALA A C 1
ATOM 1811 O O . ALA A 1 239 ? 7.491 -9.988 -11.432 1.00 91.62 239 ALA A O 1
ATOM 1812 N N . GLY A 1 240 ? 8.674 -8.260 -10.611 1.00 86.00 240 GLY A N 1
ATOM 1813 C CA . GLY A 1 240 ? 8.272 -8.455 -9.210 1.00 86.00 240 GLY A CA 1
ATOM 1814 C C . GLY A 1 240 ? 9.170 -9.409 -8.419 1.00 86.00 240 GLY A C 1
ATOM 1815 O O . GLY A 1 240 ? 8.828 -9.778 -7.299 1.00 86.00 240 GLY A O 1
ATOM 1816 N N . GLU A 1 241 ? 10.316 -9.795 -8.975 1.00 87.50 241 GLU A N 1
ATOM 1817 C CA . GLU A 1 241 ? 11.363 -10.576 -8.315 1.00 87.50 241 GLU A CA 1
ATOM 1818 C C . GLU A 1 241 ? 12.719 -9.844 -8.388 1.00 87.50 241 GLU A C 1
ATOM 1820 O O . GLU A 1 241 ? 12.801 -8.690 -8.818 1.00 87.50 241 GLU A O 1
ATOM 1825 N N . GLY A 1 242 ? 13.787 -10.503 -7.927 1.00 88.12 242 GLY A N 1
ATOM 1826 C CA . GLY A 1 242 ? 15.136 -9.937 -7.888 1.00 88.12 242 GLY A CA 1
ATOM 1827 C C . GLY A 1 242 ? 15.277 -8.773 -6.905 1.00 88.12 242 GLY A C 1
ATOM 1828 O O . GLY A 1 242 ? 14.450 -8.582 -6.010 1.00 88.12 242 GLY A O 1
ATOM 1829 N N . VAL A 1 243 ? 16.329 -7.976 -7.094 1.00 86.62 243 VAL A N 1
ATOM 1830 C CA . VAL A 1 243 ? 16.632 -6.799 -6.258 1.00 86.62 243 VAL A CA 1
ATOM 1831 C C . VAL A 1 243 ? 15.585 -5.680 -6.389 1.00 86.62 243 VAL A C 1
ATOM 1833 O O . VAL A 1 243 ? 15.479 -4.836 -5.507 1.00 86.62 243 VAL A O 1
ATOM 1836 N N . TRP A 1 244 ? 14.756 -5.707 -7.440 1.00 87.75 244 TRP A N 1
ATOM 1837 C CA . TRP A 1 244 ? 13.731 -4.692 -7.733 1.00 87.75 244 TRP A CA 1
ATOM 1838 C C . TRP A 1 244 ? 12.338 -5.002 -7.166 1.00 87.75 244 TRP A C 1
ATOM 1840 O O . TRP A 1 244 ? 11.445 -4.150 -7.221 1.00 87.75 244 TRP A O 1
ATOM 1850 N N . LYS A 1 245 ? 12.126 -6.220 -6.646 1.00 81.31 245 LYS A N 1
ATOM 1851 C CA . LYS A 1 245 ? 10.822 -6.752 -6.205 1.00 81.31 245 LYS A CA 1
ATOM 1852 C C . LYS A 1 245 ? 9.999 -5.779 -5.361 1.00 81.31 245 LYS A C 1
ATOM 1854 O O . LYS A 1 245 ? 8.786 -5.695 -5.525 1.00 81.31 245 LYS A O 1
ATOM 1859 N N . SER A 1 246 ? 10.655 -5.092 -4.434 1.00 69.19 246 SER A N 1
ATOM 1860 C CA . SER A 1 246 ? 10.026 -4.306 -3.374 1.00 69.19 246 SER A CA 1
ATOM 1861 C C . SER A 1 246 ? 9.841 -2.824 -3.724 1.00 69.19 246 SER A C 1
ATOM 1863 O O . SER A 1 246 ? 9.310 -2.077 -2.904 1.00 69.19 246 SER A O 1
ATOM 1865 N N . SER A 1 247 ? 10.261 -2.401 -4.920 1.00 77.31 247 SER A N 1
ATOM 1866 C CA . SER A 1 247 ? 10.318 -0.982 -5.294 1.00 77.31 247 SER A CA 1
ATOM 1867 C C . SER A 1 247 ? 9.607 -0.664 -6.609 1.00 77.31 247 SER A C 1
ATOM 1869 O O . SER A 1 247 ? 9.307 0.499 -6.864 1.00 77.31 247 SER A O 1
ATOM 1871 N N . ILE A 1 248 ? 9.312 -1.663 -7.451 1.00 82.81 248 ILE A N 1
ATOM 1872 C CA . ILE A 1 248 ? 8.620 -1.428 -8.724 1.00 82.81 248 ILE A CA 1
ATOM 1873 C C . ILE A 1 248 ? 7.148 -1.044 -8.506 1.00 82.81 248 ILE A C 1
ATOM 1875 O O . ILE A 1 248 ? 6.372 -1.752 -7.862 1.00 82.81 248 ILE A O 1
ATOM 1879 N N . GLN A 1 249 ? 6.737 0.074 -9.097 1.00 81.81 249 GLN A N 1
ATOM 1880 C CA . GLN A 1 249 ? 5.384 0.613 -9.020 1.00 81.81 249 GLN A CA 1
ATOM 1881 C C . GLN A 1 249 ? 4.780 0.770 -10.416 1.00 81.81 249 GLN A C 1
ATOM 1883 O O . GLN A 1 249 ? 5.440 1.153 -11.382 1.00 81.81 249 GLN A O 1
ATOM 1888 N N . GLY A 1 250 ? 3.479 0.496 -10.528 1.00 81.06 250 GLY A N 1
ATOM 1889 C CA . GLY A 1 250 ? 2.717 0.719 -11.760 1.00 81.06 250 GLY A CA 1
ATOM 1890 C C . GLY A 1 250 ? 2.850 -0.377 -12.823 1.00 81.06 250 GLY A C 1
ATOM 1891 O O . GLY A 1 250 ? 2.215 -0.263 -13.878 1.00 81.06 250 GLY A O 1
ATOM 1892 N N . TRP A 1 251 ? 3.601 -1.452 -12.561 1.00 89.25 251 TRP A N 1
ATOM 1893 C CA . TRP A 1 251 ? 3.666 -2.613 -13.449 1.00 89.25 251 TRP A CA 1
ATOM 1894 C C . TRP A 1 251 ? 2.356 -3.431 -13.416 1.00 89.25 251 TRP A C 1
ATOM 1896 O O . TRP A 1 251 ? 1.847 -3.731 -12.336 1.00 89.25 251 TRP A O 1
ATOM 1906 N N . PRO A 1 252 ? 1.767 -3.825 -14.564 1.00 85.44 252 PRO A N 1
ATOM 1907 C CA . PRO A 1 252 ? 0.523 -4.591 -14.581 1.00 85.44 252 PRO A CA 1
ATOM 1908 C C . PRO A 1 252 ? 0.601 -5.896 -13.788 1.00 85.44 252 PRO A C 1
ATOM 1910 O O . PRO A 1 252 ? 1.435 -6.762 -14.046 1.00 85.44 252 PRO A O 1
ATOM 1913 N N . GLY A 1 253 ? -0.325 -6.073 -12.849 1.00 76.12 253 GLY A N 1
ATOM 1914 C CA . GLY A 1 253 ? -0.421 -7.314 -12.086 1.00 76.12 253 GLY A CA 1
ATOM 1915 C C . GLY A 1 253 ? 0.612 -7.472 -10.975 1.00 76.12 253 GLY A C 1
ATOM 1916 O O . GLY A 1 253 ? 0.518 -8.425 -10.209 1.00 76.12 253 GLY A O 1
ATOM 1917 N N . ILE A 1 254 ? 1.543 -6.530 -10.853 1.00 75.56 254 ILE A N 1
ATOM 1918 C CA . ILE A 1 254 ? 2.286 -6.304 -9.623 1.00 75.56 254 ILE A CA 1
ATOM 1919 C C . ILE A 1 254 ? 1.536 -5.172 -8.946 1.00 75.56 254 ILE A C 1
ATOM 1921 O O . ILE A 1 254 ? 1.598 -4.016 -9.367 1.00 75.56 254 ILE A O 1
ATOM 1925 N N . ALA A 1 255 ? 0.741 -5.516 -7.935 1.00 61.75 255 ALA A N 1
ATOM 1926 C CA . ALA A 1 255 ? 0.322 -4.478 -7.011 1.00 61.75 255 ALA A CA 1
ATOM 1927 C C . ALA A 1 255 ? 1.609 -3.818 -6.490 1.00 61.75 255 ALA A C 1
ATOM 1929 O O . ALA A 1 255 ? 2.585 -4.550 -6.284 1.00 61.75 255 ALA A O 1
ATOM 1930 N N . PRO A 1 256 ? 1.627 -2.489 -6.249 1.00 52.38 256 PRO A N 1
ATOM 1931 C CA . PRO A 1 256 ? 2.638 -1.924 -5.359 1.00 52.38 256 PRO A CA 1
ATOM 1932 C C . PRO A 1 256 ? 2.773 -2.891 -4.187 1.00 52.38 256 PRO A C 1
ATOM 1934 O O . PRO A 1 256 ? 1.740 -3.442 -3.779 1.00 52.38 256 PRO A O 1
ATOM 1937 N N . SER A 1 257 ? 3.982 -3.160 -3.696 1.00 50.81 257 SER A N 1
ATOM 1938 C CA . SER A 1 257 ? 4.1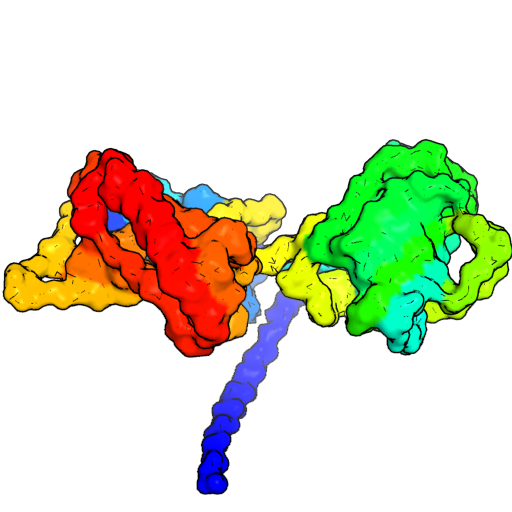58 -3.929 -2.463 1.00 50.81 257 SER A CA 1
ATOM 1939 C C . SER A 1 257 ? 3.536 -3.123 -1.319 1.00 50.81 257 SER A C 1
ATOM 1941 O O . SER A 1 257 ? 4.195 -2.440 -0.549 1.00 50.81 257 SER A O 1
ATOM 1943 N N . SER A 1 258 ? 2.213 -3.098 -1.293 1.00 53.28 258 SER A N 1
ATOM 1944 C CA . SER A 1 258 ? 1.394 -2.626 -0.223 1.00 53.28 258 SER A CA 1
ATOM 1945 C C . SER A 1 258 ? 1.425 -3.821 0.700 1.00 53.28 258 SER A C 1
ATOM 1947 O O . SER A 1 258 ? 0.568 -4.706 0.641 1.00 53.28 258 SER A O 1
ATOM 1949 N N . ASP A 1 259 ? 2.399 -3.795 1.598 1.00 64.50 259 ASP A N 1
ATOM 1950 C CA . ASP A 1 259 ? 2.300 -4.509 2.862 1.00 64.50 259 ASP A CA 1
ATOM 1951 C C . ASP A 1 259 ? 1.099 -4.009 3.670 1.00 64.50 259 ASP A C 1
ATOM 1953 O O . ASP A 1 259 ? 0.846 -4.497 4.752 1.00 64.50 259 ASP A O 1
ATOM 1957 N N . PHE A 1 260 ? 0.301 -3.079 3.141 1.00 85.75 260 PHE A N 1
ATOM 1958 C CA . PHE A 1 260 ? -0.872 -2.489 3.756 1.00 85.75 260 PHE A CA 1
ATOM 1959 C C . PHE A 1 260 ? -2.171 -2.829 3.001 1.00 85.75 260 PHE A C 1
ATOM 1961 O O . PHE A 1 260 ? -2.894 -1.918 2.600 1.00 85.75 260 PHE A O 1
ATOM 1968 N N . PRO A 1 261 ? -2.507 -4.113 2.754 1.00 87.06 261 PRO A N 1
ATOM 1969 C CA . PRO A 1 261 ? -3.713 -4.471 2.017 1.00 87.06 261 PRO A CA 1
ATOM 1970 C C . PRO A 1 261 ? -5.004 -4.027 2.712 1.00 87.06 261 PRO A C 1
ATOM 1972 O O . PRO A 1 261 ? -6.037 -3.951 2.049 1.00 87.06 261 PRO A O 1
ATOM 1975 N N . VAL A 1 262 ? -4.985 -3.762 4.023 1.00 92.75 262 VAL A N 1
ATOM 1976 C CA . VAL A 1 262 ? -6.145 -3.241 4.760 1.00 92.75 262 VAL A CA 1
ATOM 1977 C C . VAL A 1 262 ? -6.661 -1.955 4.110 1.00 92.75 262 VAL A C 1
ATOM 1979 O O . VAL A 1 262 ? -5.902 -1.072 3.731 1.00 92.75 262 VAL A O 1
ATOM 1982 N N . GLY A 1 263 ? -7.979 -1.879 3.932 1.00 91.19 263 GLY A N 1
ATOM 1983 C CA . GLY A 1 263 ? -8.636 -0.759 3.265 1.00 91.19 263 GLY A CA 1
ATOM 1984 C C . GLY A 1 263 ? -8.759 -0.894 1.747 1.00 91.19 263 GLY A C 1
ATOM 1985 O O . GLY A 1 263 ? -9.613 -0.220 1.172 1.00 91.19 263 GLY A O 1
ATOM 1986 N N . LEU A 1 264 ? -8.021 -1.798 1.092 1.00 89.69 264 LEU A N 1
ATOM 1987 C CA . LEU A 1 264 ? -8.158 -2.017 -0.351 1.00 89.69 264 LEU A CA 1
ATOM 1988 C C . LEU A 1 264 ? -9.504 -2.671 -0.708 1.00 89.69 264 LEU A C 1
ATOM 1990 O O . LEU A 1 264 ? -9.990 -3.535 0.030 1.00 89.69 264 LEU A O 1
ATOM 1994 N N . PRO A 1 265 ? -10.118 -2.313 -1.849 1.00 90.88 265 PRO A N 1
ATOM 1995 C CA . PRO A 1 265 ? -11.352 -2.945 -2.294 1.00 90.88 265 PRO A CA 1
ATOM 1996 C C . PRO A 1 265 ? -11.135 -4.420 -2.643 1.00 90.88 265 PRO A C 1
ATOM 1998 O O . PRO A 1 265 ? -10.064 -4.825 -3.100 1.00 90.88 265 PRO A O 1
ATOM 2001 N N . MET A 1 266 ? -12.179 -5.231 -2.469 1.00 89.88 266 MET A N 1
ATOM 2002 C CA . MET A 1 266 ? -12.186 -6.604 -2.975 1.00 89.88 266 MET A CA 1
ATOM 2003 C C . MET A 1 266 ? -11.963 -6.605 -4.496 1.00 89.88 266 MET A C 1
ATOM 2005 O O . MET A 1 266 ? -12.680 -5.895 -5.209 1.00 89.88 266 MET A O 1
ATOM 2009 N N . PRO A 1 267 ? -11.006 -7.391 -5.025 1.00 84.75 267 PRO A N 1
ATOM 2010 C CA . PRO A 1 267 ? -10.771 -7.423 -6.462 1.00 84.75 267 PRO A CA 1
ATOM 2011 C C . PRO A 1 267 ? -11.975 -7.926 -7.248 1.00 84.75 267 PRO A C 1
ATOM 2013 O O . PRO A 1 267 ? -12.698 -8.835 -6.834 1.00 84.75 267 PRO A O 1
ATOM 2016 N N . LYS A 1 268 ? -12.168 -7.343 -8.431 1.00 83.25 268 LYS A N 1
ATOM 2017 C CA . LYS A 1 268 ? -13.247 -7.728 -9.336 1.00 83.25 268 LYS A CA 1
ATOM 2018 C C . LYS A 1 268 ? -13.084 -9.192 -9.753 1.00 83.25 268 LYS A C 1
ATOM 2020 O O . LYS A 1 268 ? -12.026 -9.583 -10.234 1.00 83.25 268 LYS A O 1
ATOM 2025 N N . GLY A 1 269 ? -14.148 -9.980 -9.600 1.00 85.06 269 GLY A N 1
ATOM 2026 C CA . GLY A 1 269 ? -14.149 -11.403 -9.952 1.00 85.06 269 GLY A CA 1
ATOM 2027 C C . GLY A 1 269 ? -13.456 -12.315 -8.935 1.00 85.06 269 GLY A C 1
ATOM 2028 O O . GLY A 1 269 ? -13.275 -13.494 -9.226 1.00 85.06 269 GLY A O 1
ATOM 2029 N N . ALA A 1 270 ? -13.078 -11.805 -7.755 1.00 87.88 270 ALA A N 1
ATOM 2030 C CA . ALA A 1 270 ? -12.554 -12.643 -6.683 1.00 87.88 270 ALA A CA 1
ATOM 2031 C C . ALA A 1 270 ? -13.576 -13.716 -6.272 1.00 87.88 270 ALA A C 1
ATOM 2033 O O . ALA A 1 270 ? -14.770 -13.440 -6.144 1.00 87.88 270 ALA A O 1
ATOM 2034 N N . VAL A 1 271 ? -13.101 -14.937 -6.015 1.00 94.31 271 VAL A N 1
ATOM 2035 C CA . VAL A 1 271 ? -13.925 -15.974 -5.384 1.00 94.31 271 VAL A CA 1
ATOM 2036 C C . VAL A 1 271 ? -14.192 -15.547 -3.946 1.00 94.31 271 VAL A C 1
ATOM 2038 O O . VAL A 1 271 ? -13.254 -15.435 -3.157 1.00 94.31 271 VAL A O 1
ATOM 2041 N N . HIS A 1 272 ? -15.457 -15.322 -3.599 1.00 96.44 272 HIS A N 1
ATOM 2042 C CA . HIS A 1 272 ? -15.850 -14.840 -2.278 1.00 96.44 272 HIS A CA 1
ATOM 2043 C C . HIS A 1 272 ? -17.039 -15.609 -1.698 1.00 96.44 272 HIS A C 1
ATOM 2045 O O . HIS A 1 272 ? -17.768 -16.311 -2.400 1.00 96.44 272 HIS A O 1
ATOM 2051 N N . SER A 1 273 ? -17.230 -15.477 -0.389 1.00 97.88 273 SER A N 1
ATOM 2052 C CA . SER A 1 273 ? -18.336 -16.080 0.346 1.00 97.88 273 SER A CA 1
ATOM 2053 C C . SER A 1 273 ? -19.668 -15.359 0.132 1.00 97.88 273 SER A C 1
ATOM 2055 O O . SER A 1 273 ? -19.733 -14.265 -0.437 1.00 97.88 273 SER A O 1
ATOM 2057 N N . ASN A 1 274 ? -20.731 -15.930 0.702 1.00 98.06 274 ASN A N 1
ATOM 2058 C CA . ASN A 1 274 ? -21.931 -15.183 1.075 1.00 98.06 274 ASN A CA 1
ATOM 2059 C C . ASN A 1 274 ? -21.592 -13.983 1.982 1.00 98.06 274 ASN A C 1
ATOM 2061 O O . ASN A 1 274 ? -20.554 -13.956 2.650 1.00 98.06 274 ASN A O 1
ATOM 2065 N N . THR A 1 275 ? -22.508 -13.018 2.034 1.00 98.31 275 THR A N 1
ATOM 2066 C CA . THR A 1 275 ? -22.422 -11.868 2.940 1.00 98.31 275 THR A CA 1
ATOM 2067 C C . THR A 1 275 ? -23.114 -12.182 4.259 1.00 98.31 275 THR A C 1
ATOM 2069 O O . THR A 1 275 ? -24.251 -12.654 4.273 1.00 98.31 275 THR A O 1
ATOM 2072 N N . VAL A 1 276 ? -22.447 -11.878 5.370 1.00 98.50 276 VAL A N 1
ATOM 2073 C CA . VAL A 1 276 ? -23.030 -11.918 6.714 1.00 98.50 276 VAL A CA 1
ATOM 2074 C C . VAL A 1 276 ? -23.131 -10.496 7.248 1.00 98.50 276 VAL A C 1
ATOM 2076 O O . VAL A 1 276 ? -22.134 -9.783 7.296 1.00 98.50 276 VAL A O 1
ATOM 2079 N N . THR A 1 277 ? -24.326 -10.074 7.659 1.00 98.44 277 THR A N 1
ATOM 2080 C CA . THR A 1 277 ? -24.542 -8.730 8.213 1.00 98.44 277 THR A CA 1
ATOM 2081 C C . THR A 1 277 ? -24.577 -8.773 9.736 1.00 98.44 277 THR A C 1
ATOM 2083 O O . THR A 1 277 ? -25.373 -9.506 10.323 1.00 98.44 277 THR A O 1
ATOM 2086 N N . VAL A 1 278 ? -23.758 -7.935 10.369 1.00 98.62 278 VAL A N 1
ATOM 2087 C CA . VAL A 1 278 ? -23.750 -7.694 11.815 1.00 98.62 278 VAL A CA 1
ATOM 2088 C C . VAL A 1 278 ? -24.128 -6.239 12.069 1.00 98.62 278 VAL A C 1
ATOM 2090 O O . VAL A 1 278 ? -23.583 -5.331 11.445 1.00 98.62 278 VAL A O 1
ATOM 2093 N N . ARG A 1 279 ? -25.059 -5.987 12.992 1.00 98.62 279 ARG A N 1
ATOM 2094 C CA . ARG A 1 279 ? -25.364 -4.624 13.444 1.00 98.62 279 ARG A CA 1
ATOM 2095 C C . ARG A 1 279 ? -24.368 -4.196 14.520 1.00 98.62 279 ARG A C 1
ATOM 2097 O O . ARG A 1 279 ? -24.351 -4.771 15.605 1.00 98.62 279 ARG A O 1
ATOM 2104 N N . VAL A 1 280 ? -23.579 -3.168 14.247 1.00 98.62 280 VAL A N 1
ATOM 2105 C CA . VAL A 1 280 ? -22.681 -2.548 15.221 1.00 98.62 280 VAL A CA 1
ATOM 2106 C C . VAL A 1 280 ? -23.444 -1.445 15.943 1.00 98.62 280 VAL A C 1
ATOM 2108 O O . VAL A 1 280 ? -23.887 -0.479 15.318 1.00 98.62 280 VAL A O 1
ATOM 2111 N N . VAL A 1 281 ? -23.639 -1.595 17.250 1.00 98.25 281 VAL A N 1
ATOM 2112 C CA . VAL A 1 281 ? -24.349 -0.603 18.066 1.00 98.25 281 VAL A CA 1
ATOM 2113 C C . VAL A 1 281 ? -23.360 0.352 18.735 1.00 98.25 281 VAL A C 1
ATOM 2115 O O . VAL A 1 281 ? -22.339 -0.106 19.266 1.00 98.25 281 VAL A O 1
ATOM 2118 N N . PRO A 1 282 ? -23.637 1.671 18.745 1.00 96.69 282 PRO A N 1
ATOM 2119 C CA . PRO A 1 282 ? -22.910 2.597 19.600 1.00 96.69 282 PRO A CA 1
ATOM 2120 C C . PRO A 1 282 ? -22.959 2.128 21.054 1.00 96.69 282 PRO A C 1
ATOM 2122 O O . PRO A 1 282 ? -23.940 1.530 21.500 1.00 96.69 282 PRO A O 1
ATOM 2125 N N . ARG A 1 283 ? -21.903 2.420 21.806 1.00 95.38 283 ARG A N 1
ATOM 2126 C CA . ARG A 1 283 ? -21.853 2.166 23.246 1.00 95.38 283 ARG A CA 1
ATOM 2127 C C . ARG A 1 283 ? -20.985 3.209 23.925 1.00 95.38 283 ARG A C 1
ATOM 2129 O O . ARG A 1 283 ? -20.114 3.800 23.289 1.00 95.38 283 ARG A O 1
ATOM 2136 N N . LYS A 1 284 ? -21.178 3.369 25.231 1.00 93.88 284 LYS A N 1
ATOM 2137 C CA . LYS A 1 284 ? -20.259 4.144 26.059 1.00 93.88 284 LYS A CA 1
ATOM 2138 C C . LYS A 1 284 ? -18.900 3.442 26.090 1.00 93.88 284 LYS A C 1
ATOM 2140 O O . LYS A 1 284 ? -18.824 2.246 26.386 1.00 93.88 284 LYS A O 1
ATOM 2145 N N . ILE A 1 285 ? -17.847 4.184 25.770 1.00 95.19 285 ILE A N 1
ATOM 2146 C CA . ILE A 1 285 ? -16.464 3.736 25.930 1.00 95.19 285 ILE A CA 1
ATOM 2147 C C . ILE A 1 285 ? -16.024 4.147 27.331 1.00 95.19 285 ILE A C 1
ATOM 2149 O O . ILE A 1 285 ? -16.140 5.314 27.703 1.00 95.19 285 ILE A O 1
ATOM 2153 N N . ALA A 1 286 ? -15.617 3.169 28.137 1.00 89.19 286 ALA A N 1
ATOM 2154 C CA . ALA A 1 286 ? -15.155 3.417 29.492 1.00 89.19 286 ALA A CA 1
ATOM 2155 C C . ALA A 1 286 ? -13.665 3.757 29.448 1.00 89.19 286 ALA A C 1
ATOM 2157 O O . ALA A 1 286 ? -12.873 2.918 29.040 1.00 89.19 286 ALA A O 1
ATOM 2158 N N . HIS A 1 287 ? -13.309 4.963 29.883 1.00 87.75 287 HIS A N 1
ATOM 2159 C CA . HIS A 1 287 ? -11.929 5.330 30.173 1.00 87.75 287 HIS A CA 1
ATOM 2160 C C . HIS A 1 287 ? -11.750 5.267 31.687 1.00 87.75 287 HIS A C 1
ATOM 2162 O O . HIS A 1 287 ? -12.361 6.054 32.413 1.00 87.75 287 HIS A O 1
ATOM 2168 N N . ARG A 1 288 ? -11.021 4.261 32.171 1.00 83.19 288 ARG A N 1
ATOM 2169 C CA . ARG A 1 288 ? -10.720 4.124 33.598 1.00 83.19 288 ARG A CA 1
ATOM 2170 C C . ARG A 1 288 ? -9.429 4.882 33.865 1.00 83.19 288 ARG A C 1
ATOM 2172 O O . ARG A 1 288 ? -8.394 4.455 33.384 1.00 83.19 288 ARG A O 1
ATOM 2179 N N . THR A 1 289 ? -9.524 5.978 34.604 1.00 80.50 289 THR A N 1
ATOM 2180 C CA . THR A 1 289 ? -8.381 6.824 34.965 1.00 80.50 289 THR A CA 1
ATOM 2181 C C . THR A 1 289 ? -8.043 6.637 36.438 1.00 80.50 289 THR A C 1
ATOM 2183 O O . THR A 1 289 ? -8.957 6.623 37.270 1.00 80.50 289 THR A O 1
ATOM 2186 N N . ASP A 1 290 ? -6.757 6.561 36.765 1.00 87.50 290 ASP A N 1
ATOM 2187 C CA . ASP A 1 290 ? -6.251 6.705 38.130 1.00 87.50 290 ASP A CA 1
ATOM 2188 C C . ASP A 1 290 ? -5.633 8.108 38.267 1.00 87.50 290 ASP A C 1
ATOM 2190 O O . ASP A 1 290 ? -4.675 8.425 37.567 1.00 87.50 290 ASP A O 1
ATOM 2194 N N . PRO A 1 291 ? -6.160 8.992 39.133 1.00 85.25 291 PRO A N 1
ATOM 2195 C CA . PRO A 1 291 ? -5.624 10.345 39.269 1.00 85.25 291 PRO A CA 1
ATOM 2196 C C . PRO A 1 291 ? -4.179 10.390 39.794 1.00 85.25 291 PRO A C 1
ATOM 2198 O O . PRO A 1 291 ? -3.532 11.425 39.657 1.00 85.25 291 PRO A O 1
ATOM 2201 N N . ASN A 1 292 ? -3.678 9.307 40.397 1.00 94.56 292 ASN A N 1
ATOM 2202 C CA . ASN A 1 292 ? -2.324 9.238 40.948 1.00 94.56 292 ASN A CA 1
ATOM 2203 C C . ASN A 1 292 ? -1.323 8.551 40.010 1.00 94.56 292 ASN A C 1
ATOM 2205 O O . ASN A 1 292 ? -0.118 8.652 40.240 1.00 94.56 292 ASN A O 1
ATOM 2209 N N . HIS A 1 293 ? -1.793 7.857 38.970 1.00 92.44 293 HIS A N 1
ATOM 2210 C CA . HIS A 1 293 ? -0.943 7.079 38.073 1.00 92.44 293 HIS A CA 1
ATOM 2211 C C . HIS A 1 293 ? -1.427 7.211 36.631 1.00 92.44 293 HIS A C 1
ATOM 2213 O O . HIS A 1 293 ? -2.547 6.821 36.317 1.00 92.44 293 HIS A O 1
ATOM 2219 N N . LEU A 1 294 ? -0.558 7.712 35.751 1.00 93.38 294 LEU A N 1
ATOM 2220 C CA . LEU A 1 294 ? -0.826 7.758 34.316 1.00 93.38 294 LEU A CA 1
ATOM 2221 C C . LEU A 1 294 ? -0.168 6.570 33.617 1.00 93.38 294 LEU A C 1
ATOM 2223 O O . LEU A 1 294 ? 1.017 6.300 33.826 1.00 93.38 294 LEU A O 1
ATOM 2227 N N . VAL A 1 295 ? -0.916 5.901 32.746 1.00 95.00 295 VAL A N 1
ATOM 2228 C CA . VAL A 1 295 ? -0.414 4.840 31.872 1.00 95.00 295 VAL A CA 1
ATOM 2229 C C . VAL A 1 295 ? -0.135 5.419 30.487 1.00 95.00 295 VAL A C 1
ATOM 2231 O O . VAL A 1 295 ? -1.045 5.833 29.768 1.00 95.00 295 VAL A O 1
ATOM 2234 N N . GLY A 1 296 ? 1.143 5.431 30.113 1.00 94.81 296 GLY A N 1
ATOM 2235 C CA . GLY A 1 296 ? 1.599 5.792 28.774 1.00 94.81 296 GLY A CA 1
ATOM 2236 C C . GLY A 1 296 ? 1.803 4.567 27.890 1.00 94.81 296 GLY A C 1
ATOM 2237 O O . GLY A 1 296 ? 2.197 3.507 28.376 1.00 94.81 296 GLY A O 1
ATOM 2238 N N . MET A 1 297 ? 1.573 4.719 26.588 1.00 96.06 297 MET A N 1
ATOM 2239 C CA . MET A 1 297 ? 1.927 3.718 25.581 1.00 96.06 297 MET A CA 1
ATOM 2240 C C . MET A 1 297 ? 2.642 4.384 24.409 1.00 96.06 297 MET A C 1
ATOM 2242 O O . MET A 1 297 ? 2.197 5.420 23.918 1.00 96.06 297 MET A O 1
ATOM 2246 N N . GLU A 1 298 ? 3.730 3.785 23.940 1.00 94.69 298 GLU A N 1
ATOM 2247 C CA . GLU A 1 298 ? 4.374 4.212 22.700 1.00 94.69 298 GLU A CA 1
ATOM 2248 C C . GLU A 1 298 ? 3.527 3.822 21.481 1.00 94.69 298 GLU A C 1
ATOM 2250 O O . GLU A 1 298 ? 2.939 2.738 21.431 1.00 94.69 298 GLU A O 1
ATOM 2255 N N . TRP A 1 299 ? 3.420 4.728 20.508 1.00 95.12 299 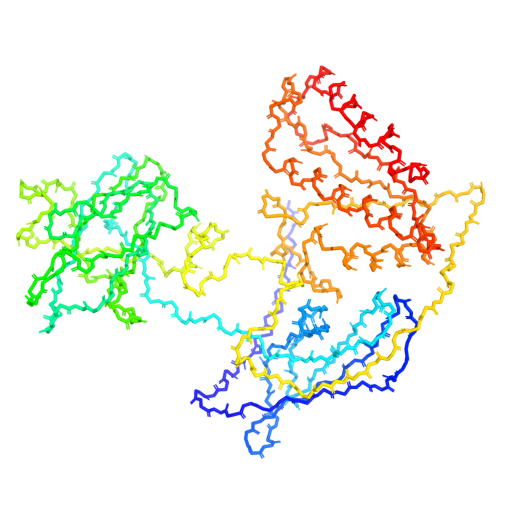TRP A N 1
ATOM 2256 C CA . TRP A 1 299 ? 2.660 4.508 19.283 1.00 95.12 299 TRP A CA 1
ATOM 2257 C C . TRP A 1 299 ? 3.456 4.938 18.054 1.00 95.12 299 TRP A C 1
ATOM 2259 O O . TRP A 1 299 ? 3.832 6.100 17.912 1.00 95.12 299 TRP A O 1
ATOM 2269 N N . GLU A 1 300 ? 3.644 4.001 17.133 1.00 92.00 300 GLU A N 1
ATOM 2270 C CA . GLU A 1 300 ? 4.532 4.158 15.986 1.00 92.00 300 GLU A CA 1
ATOM 2271 C C . GLU A 1 300 ? 3.770 4.488 14.683 1.00 92.00 300 GLU A C 1
ATOM 2273 O O . GLU A 1 300 ? 3.046 3.643 14.135 1.00 92.00 300 GLU A O 1
ATOM 2278 N N . PRO A 1 301 ? 3.954 5.690 14.101 1.00 93.38 301 PRO A N 1
ATOM 2279 C CA . PRO A 1 301 ? 3.415 6.035 12.785 1.00 93.38 301 PRO A CA 1
ATOM 2280 C C . PRO A 1 301 ? 4.242 5.473 11.611 1.00 93.38 301 PRO A C 1
ATOM 2282 O O . PRO A 1 301 ? 4.009 5.871 10.471 1.00 93.38 301 PRO A O 1
ATOM 2285 N N . TRP A 1 302 ? 5.182 4.556 11.860 1.00 90.38 302 TRP A N 1
ATOM 2286 C CA . TRP A 1 302 ? 6.217 4.136 10.908 1.00 90.38 302 TRP A CA 1
ATOM 2287 C C . TRP A 1 302 ? 5.776 3.113 9.848 1.00 90.38 302 TRP A C 1
ATOM 2289 O O . TRP A 1 302 ? 6.500 2.923 8.873 1.00 90.38 302 TRP A O 1
ATOM 2299 N N . PHE A 1 303 ? 4.593 2.493 9.952 1.00 90.38 303 PHE A N 1
ATOM 2300 C CA . PHE A 1 303 ? 4.082 1.546 8.944 1.00 90.38 303 PHE A CA 1
ATOM 2301 C C . PHE A 1 303 ? 3.559 2.287 7.702 1.00 90.38 303 PHE A C 1
ATOM 2303 O O . PHE A 1 303 ? 2.352 2.464 7.484 1.00 90.38 303 PHE A O 1
ATOM 2310 N N . THR A 1 304 ? 4.502 2.774 6.900 1.00 86.50 304 THR A N 1
ATOM 2311 C CA . THR A 1 304 ? 4.295 3.657 5.745 1.00 86.50 304 THR A CA 1
ATOM 2312 C C . THR A 1 304 ? 5.248 3.282 4.599 1.00 86.50 304 THR A C 1
ATOM 2314 O O . THR A 1 304 ? 6.245 2.601 4.842 1.00 86.50 304 THR A O 1
ATOM 2317 N N . PRO A 1 305 ? 4.934 3.639 3.338 1.00 80.31 305 PRO A N 1
ATOM 2318 C CA . PRO A 1 305 ? 5.656 3.134 2.164 1.00 80.31 305 PRO A CA 1
ATOM 2319 C C . PRO A 1 305 ? 7.176 3.355 2.148 1.00 80.31 305 PRO A C 1
ATOM 2321 O O . PRO A 1 305 ? 7.888 2.508 1.608 1.00 80.31 305 PRO A O 1
ATOM 2324 N N . LEU A 1 306 ? 7.668 4.467 2.701 1.00 82.19 306 LEU A N 1
ATOM 2325 C CA . LEU A 1 306 ? 9.091 4.829 2.735 1.00 82.19 306 LEU A CA 1
ATOM 2326 C C . LEU A 1 306 ? 9.784 4.481 4.061 1.00 82.19 306 LEU A C 1
ATOM 2328 O O . LEU A 1 306 ? 10.969 4.773 4.207 1.00 82.19 306 LEU A O 1
ATOM 2332 N N . ASN A 1 307 ? 9.065 3.881 5.011 1.00 84.44 307 ASN A N 1
ATOM 2333 C CA . ASN A 1 307 ? 9.585 3.501 6.323 1.00 84.44 307 ASN A CA 1
ATOM 2334 C C . ASN A 1 307 ? 9.494 1.973 6.517 1.00 84.44 307 ASN A C 1
ATOM 2336 O O . ASN A 1 307 ? 10.169 1.220 5.815 1.00 84.44 307 ASN A O 1
ATOM 2340 N N . VAL A 1 308 ? 8.682 1.504 7.471 1.00 82.69 308 VAL A N 1
ATOM 2341 C CA . VAL A 1 308 ? 8.617 0.099 7.893 1.00 82.69 308 VAL A CA 1
ATOM 2342 C C . VAL A 1 308 ? 7.506 -0.652 7.164 1.00 82.69 308 VAL A C 1
ATOM 2344 O O . VAL A 1 308 ? 6.410 -0.137 6.934 1.00 82.69 308 VAL A O 1
ATOM 2347 N N . ARG A 1 309 ? 7.793 -1.914 6.840 1.00 79.75 309 ARG A N 1
ATOM 2348 C CA . ARG A 1 309 ? 6.881 -2.877 6.220 1.00 79.75 309 ARG A CA 1
ATOM 2349 C C . ARG A 1 309 ? 6.576 -4.028 7.183 1.00 79.75 309 ARG A C 1
ATOM 2351 O O . ARG A 1 309 ? 7.219 -4.181 8.213 1.00 79.75 309 ARG A O 1
ATOM 2358 N N . TRP A 1 310 ? 5.573 -4.845 6.860 1.00 83.19 310 TRP A N 1
ATOM 2359 C CA . TRP A 1 310 ? 5.178 -6.008 7.678 1.00 83.19 310 TRP A CA 1
ATOM 2360 C C . TRP A 1 310 ? 5.987 -7.281 7.369 1.00 83.19 310 TRP A C 1
ATOM 2362 O O . TRP A 1 310 ? 5.605 -8.371 7.785 1.00 83.19 310 TRP A O 1
ATOM 2372 N N . ASP A 1 311 ? 7.072 -7.172 6.606 1.00 74.44 311 ASP A N 1
ATOM 2373 C CA . ASP A 1 311 ? 7.914 -8.287 6.159 1.00 74.44 311 ASP A CA 1
ATOM 2374 C C . ASP A 1 311 ? 8.860 -8.820 7.246 1.00 74.44 311 ASP A C 1
ATOM 2376 O O . ASP A 1 311 ? 9.223 -9.995 7.212 1.00 74.44 311 ASP A O 1
ATOM 2380 N N . THR A 1 312 ? 9.207 -7.994 8.233 1.00 69.38 312 THR A N 1
ATOM 2381 C CA . THR A 1 312 ? 9.983 -8.383 9.423 1.00 69.38 312 THR A CA 1
ATOM 2382 C C . THR A 1 312 ? 9.112 -8.758 10.623 1.00 69.38 312 THR A C 1
ATOM 2384 O O . THR A 1 312 ? 9.637 -9.121 11.674 1.00 69.38 312 THR A O 1
ATOM 2387 N N . ALA A 1 313 ? 7.787 -8.669 10.494 1.00 76.44 313 ALA A N 1
ATOM 2388 C CA . ALA A 1 313 ? 6.883 -8.865 11.616 1.00 76.44 313 ALA A CA 1
ATOM 2389 C C . ALA A 1 313 ? 6.863 -10.329 12.081 1.00 76.44 313 ALA A C 1
ATOM 2391 O O . ALA A 1 313 ? 6.651 -11.251 11.293 1.00 76.44 313 ALA A O 1
ATOM 2392 N N . GLU A 1 314 ? 6.997 -10.539 13.392 1.00 83.00 314 GLU A N 1
ATOM 2393 C CA . GLU A 1 314 ? 6.906 -11.868 14.014 1.00 83.00 314 GLU A CA 1
ATOM 2394 C C . GLU A 1 314 ? 5.493 -12.469 13.912 1.00 83.00 314 GLU A C 1
ATOM 2396 O O . GLU A 1 314 ? 5.306 -13.683 14.022 1.00 83.00 314 GLU A O 1
ATOM 2401 N N . ALA A 1 315 ? 4.483 -11.619 13.699 1.00 85.81 315 ALA A N 1
ATOM 2402 C CA . ALA A 1 315 ? 3.089 -12.008 13.567 1.00 85.81 315 ALA A CA 1
ATOM 2403 C C . ALA A 1 315 ? 2.290 -11.029 12.694 1.00 85.81 315 ALA A C 1
ATOM 2405 O O . ALA A 1 315 ? 2.660 -9.876 12.486 1.00 85.81 315 ALA A O 1
ATOM 2406 N N . VAL A 1 316 ? 1.132 -11.495 12.225 1.00 88.12 316 VAL A N 1
ATOM 2407 C CA . VAL A 1 316 ? 0.149 -10.683 11.497 1.00 88.12 316 VAL A CA 1
ATOM 2408 C C . VAL A 1 316 ? -0.787 -10.007 12.505 1.00 88.12 316 VAL A C 1
ATOM 2410 O O . VAL A 1 316 ? -1.403 -10.717 13.308 1.00 88.12 316 VAL A O 1
ATOM 2413 N N . PRO A 1 317 ? -0.978 -8.674 12.462 1.00 92.19 317 PRO A N 1
ATOM 2414 C CA . PRO A 1 317 ? -1.929 -8.003 13.341 1.00 92.19 317 PRO A CA 1
ATOM 2415 C C . PRO A 1 317 ? -3.347 -8.534 13.158 1.00 92.19 317 PRO A C 1
ATOM 2417 O O . PRO A 1 317 ? -3.770 -8.846 12.044 1.00 92.19 317 PRO A O 1
ATOM 2420 N N . ILE A 1 318 ? -4.151 -8.520 14.225 1.00 94.50 318 ILE A N 1
ATOM 2421 C CA . ILE A 1 318 ? -5.576 -8.897 14.154 1.00 94.50 318 ILE A CA 1
ATOM 2422 C C . ILE A 1 318 ? -6.323 -8.065 13.103 1.00 94.50 318 ILE A C 1
ATOM 2424 O O . ILE A 1 318 ? -7.249 -8.569 12.470 1.00 94.50 318 ILE A O 1
ATOM 2428 N N . LEU A 1 319 ? -5.914 -6.811 12.889 1.00 95.38 319 LEU A N 1
ATOM 2429 C CA . LEU A 1 319 ? -6.491 -5.896 11.899 1.00 95.38 319 LEU A CA 1
ATOM 2430 C C . LEU A 1 319 ? -6.032 -6.179 10.460 1.00 95.38 319 LEU A C 1
ATOM 2432 O O . LEU A 1 319 ? -6.611 -5.623 9.528 1.00 95.38 319 LEU A O 1
ATOM 2436 N N . GLY A 1 320 ? -5.086 -7.102 10.273 1.00 93.50 320 GLY A N 1
ATOM 2437 C CA . GLY A 1 320 ? -4.365 -7.348 9.029 1.00 93.50 320 GLY A CA 1
ATOM 2438 C C . GLY A 1 320 ? -3.149 -6.440 8.902 1.00 93.50 320 GLY A C 1
ATOM 2439 O O . GLY A 1 320 ? -2.931 -5.564 9.732 1.00 93.50 320 GLY A O 1
ATOM 2440 N N . ASN A 1 321 ? -2.366 -6.630 7.848 1.00 92.00 321 ASN A N 1
ATOM 2441 C CA . ASN A 1 321 ? -1.239 -5.751 7.582 1.00 92.00 321 ASN A CA 1
ATOM 2442 C C . ASN A 1 321 ? -1.784 -4.392 7.085 1.00 92.00 321 ASN A C 1
ATOM 2444 O O . ASN A 1 321 ? -2.436 -4.313 6.038 1.00 92.00 321 ASN A O 1
ATOM 2448 N N . TYR A 1 322 ? -1.617 -3.338 7.882 1.00 93.44 322 TYR A N 1
ATOM 2449 C CA . TYR A 1 322 ? -2.224 -2.021 7.664 1.00 93.44 322 TYR A CA 1
ATOM 2450 C C . TYR A 1 322 ? -1.183 -0.918 7.545 1.00 93.44 322 TYR A C 1
ATOM 2452 O O . TYR A 1 322 ? -0.083 -1.037 8.075 1.00 93.44 322 TYR A O 1
ATOM 2460 N N . SER A 1 323 ? -1.566 0.180 6.896 1.00 92.31 323 SER A N 1
ATOM 2461 C CA . SER A 1 323 ? -0.795 1.421 6.921 1.00 92.31 323 SER A CA 1
ATOM 2462 C C . SER A 1 323 ? -1.170 2.233 8.155 1.00 92.31 323 SER A C 1
ATOM 2464 O O . SER A 1 323 ? -2.350 2.287 8.517 1.00 92.31 323 SER A O 1
ATOM 2466 N N . SER A 1 324 ? -0.206 2.952 8.733 1.00 94.12 324 SER A N 1
ATOM 2467 C CA . SER A 1 324 ? -0.453 3.943 9.789 1.00 94.12 324 SER A CA 1
ATOM 2468 C C . SER A 1 324 ? -1.375 5.094 9.350 1.00 94.12 324 SER A C 1
ATOM 2470 O O . SER A 1 324 ? -1.795 5.890 10.183 1.00 94.12 324 SER A O 1
ATOM 2472 N N . TYR A 1 325 ? -1.747 5.180 8.065 1.00 93.31 325 TYR A N 1
ATOM 2473 C CA . TYR A 1 325 ? -2.739 6.132 7.550 1.00 93.31 325 TYR A CA 1
ATOM 2474 C C . TYR A 1 325 ? -4.189 5.640 7.626 1.00 93.31 325 TYR A C 1
ATOM 2476 O O . TYR A 1 325 ? -5.109 6.434 7.401 1.00 93.31 325 TYR A O 1
ATOM 2484 N N . ASP A 1 326 ? -4.433 4.351 7.891 1.00 95.31 326 ASP A N 1
ATOM 2485 C CA . ASP A 1 326 ? -5.799 3.827 7.888 1.00 95.31 326 ASP A CA 1
ATOM 2486 C C . ASP A 1 326 ? -6.574 4.324 9.117 1.00 95.31 326 ASP A C 1
ATOM 2488 O O . ASP A 1 326 ? -6.367 3.910 10.259 1.00 95.31 326 ASP A O 1
ATOM 2492 N N . ARG A 1 327 ? -7.533 5.218 8.868 1.00 95.88 327 ARG A N 1
ATOM 2493 C CA . ARG A 1 327 ? -8.355 5.840 9.913 1.00 95.88 327 ARG A CA 1
ATOM 2494 C C . ARG A 1 327 ? -9.204 4.847 10.700 1.00 95.88 327 ARG A C 1
ATOM 2496 O O . ARG A 1 327 ? -9.470 5.092 11.872 1.00 95.88 327 ARG A O 1
ATOM 2503 N N . ARG A 1 328 ? -9.648 3.741 10.092 1.00 97.00 328 ARG A N 1
ATOM 2504 C CA . ARG A 1 328 ? -10.426 2.717 10.811 1.00 97.00 328 ARG A CA 1
ATOM 2505 C C . ARG A 1 328 ? -9.528 1.908 11.733 1.00 97.00 328 ARG A C 1
ATOM 2507 O O . ARG A 1 328 ? -9.972 1.549 12.821 1.00 97.00 328 ARG A O 1
ATOM 2514 N N . VAL A 1 329 ? -8.278 1.672 11.337 1.00 97.88 329 VAL A N 1
ATOM 2515 C CA . VAL A 1 329 ? -7.256 1.093 12.220 1.00 97.88 329 VAL A CA 1
ATOM 2516 C C . VAL A 1 329 ? -6.965 2.029 13.386 1.00 97.88 329 VAL A C 1
ATOM 2518 O O . VAL A 1 329 ? -7.097 1.605 14.530 1.00 97.88 329 VAL A O 1
ATOM 2521 N N . ILE A 1 330 ? -6.682 3.308 13.117 1.00 98.44 330 ILE A N 1
ATOM 2522 C CA . ILE A 1 330 ? -6.466 4.331 14.156 1.00 98.44 330 ILE A CA 1
ATOM 2523 C C . ILE A 1 330 ? -7.642 4.363 15.137 1.00 98.44 330 ILE A C 1
ATOM 2525 O O . ILE A 1 330 ? -7.450 4.295 16.351 1.00 98.44 330 ILE A O 1
ATOM 2529 N N . ARG A 1 331 ? -8.874 4.412 14.620 1.00 98.31 331 ARG A N 1
ATOM 2530 C CA . ARG A 1 331 ? -10.090 4.388 15.437 1.00 98.31 331 ARG A CA 1
ATOM 2531 C C . ARG A 1 331 ? -10.175 3.127 16.293 1.00 98.31 331 ARG A C 1
ATOM 2533 O O . ARG A 1 331 ? -10.502 3.207 17.474 1.00 98.31 331 ARG A O 1
ATOM 2540 N N . GLN A 1 332 ? -9.902 1.958 15.717 1.00 98.44 332 GLN A N 1
ATOM 2541 C CA . GLN A 1 332 ? -9.965 0.692 16.441 1.00 98.44 332 GLN A CA 1
ATOM 2542 C C . GLN A 1 332 ? -8.889 0.595 17.530 1.00 98.44 332 GLN A C 1
ATOM 2544 O O . GLN A 1 332 ? -9.195 0.123 18.627 1.00 98.44 332 GLN A O 1
ATOM 2549 N N . HIS A 1 333 ? -7.675 1.085 17.263 1.00 97.88 333 HIS A N 1
ATOM 2550 C CA . HIS A 1 333 ? -6.633 1.231 18.274 1.00 97.88 333 HIS A CA 1
ATOM 2551 C C . HIS A 1 333 ? -7.101 2.147 19.402 1.00 97.88 333 HIS A C 1
ATOM 2553 O O . HIS A 1 333 ? -7.044 1.741 20.556 1.00 97.88 333 HIS A O 1
ATOM 2559 N N . ALA A 1 334 ? -7.621 3.339 19.092 1.00 97.75 334 ALA A N 1
ATOM 2560 C CA . ALA A 1 334 ? -8.089 4.290 20.100 1.00 97.75 334 ALA A CA 1
ATOM 2561 C C . ALA A 1 334 ? -9.146 3.673 21.026 1.00 97.75 334 ALA A C 1
ATOM 2563 O O . ALA A 1 334 ? -9.037 3.770 22.244 1.00 97.75 334 ALA A O 1
ATOM 2564 N N . LEU A 1 335 ? -10.126 2.962 20.456 1.00 97.94 335 LEU A N 1
ATOM 2565 C CA . LEU A 1 335 ? -11.152 2.260 21.231 1.00 97.94 335 LEU A CA 1
ATOM 2566 C C . LEU A 1 335 ? -10.545 1.225 22.191 1.00 97.94 335 LEU A C 1
ATOM 2568 O O . LEU A 1 335 ? -10.977 1.143 23.339 1.00 97.94 335 LEU A O 1
ATOM 2572 N N . TRP A 1 336 ? -9.556 0.449 21.741 1.00 96.88 336 TRP A N 1
ATOM 2573 C CA . TRP A 1 336 ? -8.887 -0.546 22.582 1.00 96.88 336 TRP A CA 1
ATOM 2574 C C . TRP A 1 336 ? -7.992 0.078 23.645 1.00 96.88 336 TRP A C 1
ATOM 2576 O O . TRP A 1 336 ? -8.088 -0.312 24.804 1.00 96.88 336 TRP A O 1
ATOM 2586 N N . MET A 1 337 ? -7.169 1.059 23.277 1.00 96.56 337 MET A N 1
ATOM 2587 C CA . MET A 1 337 ? -6.247 1.735 24.190 1.00 96.56 337 MET A CA 1
ATOM 2588 C C . MET A 1 337 ? -7.011 2.466 25.296 1.00 96.56 337 MET A C 1
ATOM 2590 O O . MET A 1 337 ? -6.703 2.298 26.473 1.00 96.56 337 MET A O 1
ATOM 2594 N N . THR A 1 338 ? -8.086 3.183 24.955 1.00 95.62 338 THR A N 1
ATOM 2595 C CA . THR A 1 338 ? -8.932 3.845 25.957 1.00 95.62 338 THR A CA 1
ATOM 2596 C C . THR A 1 338 ? -9.585 2.853 26.920 1.00 95.62 338 THR A C 1
ATOM 2598 O O . THR A 1 338 ? -9.623 3.103 28.122 1.00 95.62 338 THR A O 1
ATOM 2601 N N . GLU A 1 339 ? -10.088 1.714 26.436 1.00 94.56 339 GLU A N 1
ATOM 2602 C CA . GLU A 1 339 ? -10.668 0.697 27.327 1.00 94.56 339 GLU A CA 1
ATOM 2603 C C . GLU A 1 339 ? -9.628 -0.068 28.147 1.00 94.56 339 GLU A C 1
ATOM 2605 O O . GLU A 1 339 ? -9.960 -0.571 29.222 1.00 94.56 339 GLU A O 1
ATOM 2610 N N . ALA A 1 340 ? -8.395 -0.154 27.651 1.00 94.19 340 ALA A N 1
ATOM 2611 C CA . ALA A 1 340 ? -7.263 -0.712 28.376 1.00 94.19 340 ALA A CA 1
ATOM 2612 C C . ALA A 1 340 ? -6.744 0.228 29.480 1.00 94.19 340 ALA A C 1
ATOM 2614 O O . ALA A 1 340 ? -5.957 -0.214 30.310 1.00 94.19 340 ALA A O 1
ATOM 2615 N N . GLY A 1 341 ? -7.214 1.482 29.524 1.00 94.50 341 GLY A N 1
ATOM 2616 C CA . GLY A 1 341 ? -6.784 2.480 30.504 1.00 94.50 341 GLY A CA 1
ATOM 2617 C C . GLY A 1 341 ? -5.502 3.213 30.112 1.00 94.50 341 GLY A C 1
ATOM 2618 O O . GLY A 1 341 ? -4.785 3.660 30.992 1.00 94.50 341 GLY A O 1
ATOM 2619 N N . VAL A 1 342 ? -5.189 3.307 28.815 1.00 96.12 342 VAL A N 1
ATOM 2620 C CA . VAL A 1 342 ? -4.075 4.132 28.328 1.00 96.12 342 VAL A CA 1
ATOM 2621 C C . VAL A 1 342 ? -4.482 5.603 28.387 1.00 96.12 342 VAL A C 1
ATOM 2623 O O . VAL A 1 342 ? -5.360 6.037 27.635 1.00 96.12 342 VAL A O 1
ATOM 2626 N N . ASP A 1 343 ? -3.813 6.367 29.247 1.00 95.31 343 ASP A N 1
ATOM 2627 C CA . ASP A 1 343 ? -4.082 7.788 29.462 1.00 95.31 343 ASP A CA 1
ATOM 2628 C C . ASP A 1 343 ? -3.470 8.659 28.364 1.00 95.31 343 ASP A C 1
ATOM 2630 O O . ASP A 1 343 ? -4.083 9.646 27.942 1.00 95.31 343 ASP A O 1
ATOM 2634 N N . PHE A 1 344 ? -2.278 8.300 27.877 1.00 96.06 344 PHE A N 1
ATOM 2635 C CA . PHE A 1 344 ? -1.591 9.040 26.821 1.00 96.06 344 PHE A CA 1
ATOM 2636 C C . PHE A 1 344 ? -0.779 8.147 25.881 1.00 96.06 344 PHE A C 1
ATOM 2638 O O . PHE A 1 344 ? -0.259 7.101 26.268 1.00 96.06 344 PHE A O 1
ATOM 2645 N N . LEU A 1 345 ? -0.651 8.596 24.634 1.00 97.06 345 LEU A N 1
ATOM 2646 C CA . LEU A 1 345 ? 0.265 8.039 23.652 1.00 97.06 345 LEU A CA 1
ATOM 2647 C C . LEU A 1 345 ? 1.523 8.885 23.559 1.00 97.06 345 LEU A C 1
ATOM 2649 O O . LEU A 1 345 ? 1.440 10.104 23.399 1.00 97.06 345 LEU A O 1
ATOM 2653 N N . LEU A 1 346 ? 2.667 8.217 23.598 1.00 96.31 346 LEU A N 1
ATOM 2654 C CA . LEU A 1 346 ? 3.948 8.762 23.188 1.00 96.31 346 LEU A CA 1
ATOM 2655 C C . LEU A 1 346 ? 4.151 8.405 21.713 1.00 96.31 346 LEU A C 1
ATOM 2657 O O . LEU A 1 346 ? 4.454 7.265 21.383 1.00 96.31 346 LEU A O 1
ATOM 2661 N N . VAL A 1 347 ? 3.885 9.352 20.816 1.00 96.50 347 VAL A N 1
ATOM 2662 C CA . VAL A 1 347 ? 4.021 9.128 19.373 1.00 96.50 347 VAL A CA 1
ATOM 2663 C C . VAL A 1 347 ? 5.493 9.187 19.005 1.00 96.50 347 VAL A C 1
ATOM 2665 O O . VAL A 1 347 ? 6.138 10.217 19.215 1.00 96.50 347 VAL A O 1
ATOM 2668 N N . ASP A 1 348 ? 5.999 8.089 18.460 1.00 93.56 348 ASP A N 1
ATOM 2669 C CA . ASP A 1 348 ? 7.424 7.899 18.227 1.00 93.56 348 ASP A CA 1
ATOM 2670 C C . ASP A 1 348 ? 7.918 8.659 16.989 1.00 93.56 348 ASP A C 1
ATOM 2672 O O . ASP A 1 348 ? 7.596 8.307 15.852 1.00 93.56 348 ASP A O 1
ATOM 2676 N N . TRP A 1 349 ? 8.692 9.719 17.234 1.00 93.44 349 TRP A N 1
ATOM 2677 C CA . TRP A 1 349 ? 9.451 10.499 16.252 1.00 93.44 349 TRP A CA 1
ATOM 2678 C C . TRP A 1 349 ? 10.964 10.419 16.550 1.00 93.44 349 TRP A C 1
ATOM 26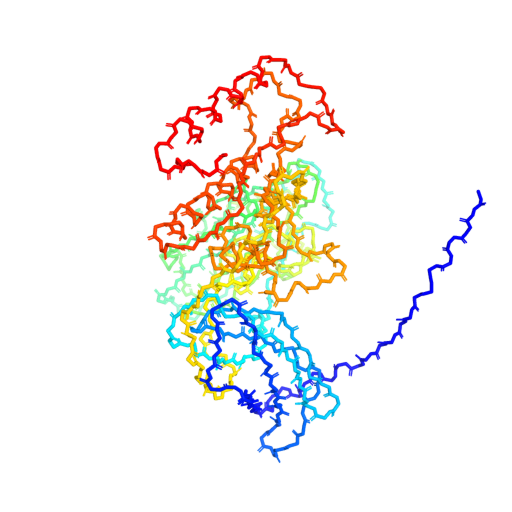80 O O . TRP A 1 349 ? 11.735 11.280 16.131 1.00 93.44 349 TRP A O 1
ATOM 2690 N N . SER A 1 350 ? 11.418 9.392 17.274 1.00 87.00 350 SER A N 1
ATOM 2691 C CA . SER A 1 350 ? 12.739 9.369 17.914 1.00 87.00 350 SER A CA 1
ATOM 2692 C C . SER A 1 350 ? 13.938 9.351 16.952 1.00 87.00 350 SER A C 1
ATOM 2694 O O . SER A 1 350 ? 15.046 9.738 17.336 1.00 87.00 350 SER A O 1
ATOM 2696 N N . ASN A 1 351 ? 13.725 8.938 15.699 1.00 86.00 351 ASN A N 1
ATOM 2697 C CA . ASN A 1 351 ? 14.766 8.773 14.677 1.00 86.00 351 ASN A CA 1
ATOM 2698 C C . ASN A 1 351 ? 14.547 9.647 13.428 1.00 86.00 351 ASN A C 1
ATOM 2700 O O . ASN A 1 351 ? 15.132 9.400 12.373 1.00 86.00 351 ASN A O 1
ATOM 2704 N N . ASN A 1 352 ? 13.676 10.653 13.501 1.00 88.81 352 ASN A N 1
ATOM 2705 C CA . ASN A 1 352 ? 13.240 11.400 12.319 1.00 88.81 352 ASN A CA 1
ATOM 2706 C C . ASN A 1 352 ? 14.199 12.537 11.888 1.00 88.81 352 ASN A C 1
ATOM 2708 O O . ASN A 1 352 ? 14.005 13.118 10.817 1.00 88.81 352 ASN A O 1
ATOM 2712 N N . LEU A 1 353 ? 15.222 12.859 12.693 1.00 90.00 353 LEU A N 1
ATOM 2713 C CA . LEU A 1 353 ? 16.059 14.051 12.506 1.00 90.00 353 LEU A CA 1
ATOM 2714 C C . LEU A 1 353 ? 17.553 13.760 12.298 1.00 90.00 353 LEU A C 1
ATOM 2716 O O . LEU A 1 353 ? 18.365 14.668 12.353 1.00 90.00 353 LEU A O 1
ATOM 2720 N N . TRP A 1 354 ? 17.970 12.525 12.034 1.00 89.69 354 TRP A N 1
ATOM 2721 C CA . TRP A 1 354 ? 19.400 12.197 11.971 1.00 89.69 354 TRP A CA 1
ATOM 2722 C C . TRP A 1 354 ? 20.216 12.978 10.926 1.00 89.69 354 TRP A C 1
ATOM 2724 O O . TRP A 1 354 ? 19.871 13.035 9.741 1.00 89.69 354 TRP A O 1
ATOM 2734 N N . GLY A 1 355 ? 21.369 13.500 11.366 1.00 89.44 355 GLY A N 1
ATOM 2735 C CA . GLY A 1 355 ? 22.386 14.107 10.503 1.00 89.44 355 GLY A CA 1
ATOM 2736 C C . GLY A 1 355 ? 21.969 15.416 9.825 1.00 89.44 355 GLY A C 1
ATOM 2737 O O . GLY A 1 355 ? 22.544 15.768 8.795 1.00 89.44 355 GLY A O 1
ATOM 2738 N N . LYS A 1 356 ? 20.960 16.118 10.352 1.00 92.38 356 LYS A N 1
ATOM 2739 C CA . LYS A 1 356 ? 20.413 17.353 9.771 1.00 92.38 356 LYS A CA 1
ATOM 2740 C C . LYS A 1 356 ? 20.967 18.608 10.434 1.00 92.38 356 LYS A C 1
ATOM 2742 O O . LYS A 1 356 ? 21.104 18.678 11.661 1.00 92.38 356 LYS A O 1
ATOM 2747 N N . GLN A 1 357 ? 21.246 19.615 9.611 1.00 94.06 357 GLN A N 1
ATOM 2748 C CA . GLN A 1 357 ? 21.607 20.957 10.071 1.00 94.06 357 GLN A CA 1
ATOM 2749 C C . GLN A 1 357 ? 20.364 21.821 10.298 1.00 94.06 357 GLN A C 1
ATOM 2751 O O . GLN A 1 357 ? 20.347 22.609 11.244 1.00 94.06 357 GLN A O 1
ATOM 2756 N N . HIS A 1 358 ? 19.323 21.614 9.485 1.00 95.69 358 HIS A N 1
ATOM 2757 C CA . HIS A 1 358 ? 18.033 22.303 9.569 1.00 95.69 358 HIS A CA 1
ATOM 2758 C C . HIS A 1 358 ? 16.855 21.335 9.383 1.00 95.69 358 HIS A C 1
ATOM 2760 O O . HIS A 1 358 ? 16.945 20.363 8.631 1.00 95.69 358 HIS A O 1
ATOM 2766 N N . TRP A 1 359 ? 15.706 21.636 9.996 1.00 94.62 359 TRP A N 1
ATOM 2767 C CA . TRP A 1 359 ? 14.457 20.867 9.849 1.00 94.62 359 TRP A CA 1
ATOM 2768 C C . TRP A 1 359 ? 13.961 20.805 8.394 1.00 94.62 359 TRP A C 1
ATOM 2770 O O . TRP A 1 359 ? 13.282 19.860 7.977 1.00 94.62 359 TRP A O 1
ATOM 2780 N N . SER A 1 360 ? 14.309 21.805 7.582 1.00 94.69 360 SER A N 1
ATOM 2781 C CA . SER A 1 360 ? 13.987 21.835 6.152 1.00 94.69 360 SER A CA 1
ATOM 2782 C C . SER A 1 360 ? 14.710 20.763 5.330 1.00 94.69 360 SER A C 1
ATOM 2784 O O . SER A 1 360 ? 14.294 20.495 4.209 1.00 94.69 360 SER A O 1
ATOM 2786 N N . GLU A 1 361 ? 15.765 20.141 5.864 1.00 94.38 361 GLU A N 1
ATOM 2787 C CA . GLU A 1 361 ? 16.552 19.093 5.191 1.00 94.38 361 GLU A CA 1
ATOM 2788 C C . GLU A 1 361 ? 15.989 17.676 5.399 1.00 94.38 361 GLU A C 1
ATOM 2790 O O . GLU A 1 361 ? 16.607 16.681 4.987 1.00 94.38 361 GLU A O 1
ATOM 2795 N N . ARG A 1 362 ? 14.852 17.556 6.096 1.00 91.69 362 ARG A N 1
ATOM 2796 C CA . ARG A 1 362 ? 14.199 16.270 6.356 1.00 91.69 362 ARG A CA 1
ATOM 2797 C C . ARG A 1 362 ? 13.825 15.564 5.049 1.00 91.69 362 ARG A C 1
ATOM 2799 O O . ARG A 1 362 ? 13.514 16.193 4.040 1.00 91.69 362 ARG A O 1
ATOM 2806 N N . GLY A 1 363 ? 13.881 14.237 5.077 1.00 86.12 363 GLY A N 1
ATOM 2807 C CA . GLY A 1 363 ? 13.547 13.413 3.919 1.00 86.12 363 GLY A CA 1
ATOM 2808 C C . GLY A 1 363 ? 12.039 13.180 3.770 1.00 86.12 363 GLY A C 1
ATOM 2809 O O . GLY A 1 363 ? 11.285 13.368 4.725 1.00 86.12 363 GLY A O 1
ATOM 2810 N N . PRO A 1 364 ? 11.593 12.673 2.609 1.00 82.94 364 PRO A N 1
ATOM 2811 C CA . PRO A 1 364 ? 10.184 12.352 2.365 1.00 82.94 364 PRO A CA 1
ATOM 2812 C C . PRO A 1 364 ? 9.621 11.283 3.320 1.00 82.94 364 PRO A C 1
ATOM 2814 O O . PRO A 1 364 ? 8.427 11.289 3.603 1.00 82.94 364 PRO A O 1
ATOM 2817 N N . TYR A 1 365 ? 10.465 10.405 3.874 1.00 84.00 365 TYR A N 1
ATOM 2818 C CA . TYR A 1 365 ? 10.057 9.437 4.898 1.00 84.00 365 TYR A CA 1
ATOM 2819 C C . TYR A 1 365 ? 9.594 10.119 6.202 1.00 84.00 365 TYR A C 1
ATOM 2821 O O . TYR A 1 365 ? 8.703 9.608 6.873 1.00 84.00 365 TYR A O 1
ATOM 2829 N N . VAL A 1 366 ? 10.128 11.304 6.531 1.00 91.81 366 VAL A N 1
ATOM 2830 C CA . VAL A 1 366 ? 9.694 12.103 7.691 1.00 91.81 366 VAL A CA 1
ATOM 2831 C C . VAL A 1 366 ? 8.343 12.753 7.415 1.00 91.81 366 VAL A C 1
ATOM 2833 O O . VAL A 1 366 ? 7.469 12.760 8.279 1.00 91.81 366 VAL A O 1
ATOM 2836 N N . ASP A 1 367 ? 8.122 13.242 6.192 1.00 90.19 367 ASP A N 1
ATOM 2837 C CA . ASP A 1 367 ? 6.810 13.759 5.786 1.00 90.19 367 ASP A CA 1
ATOM 2838 C C . ASP A 1 367 ? 5.726 12.662 5.847 1.00 90.19 367 ASP A C 1
ATOM 2840 O O . ASP A 1 367 ? 4.558 12.945 6.138 1.00 90.19 367 ASP A O 1
ATOM 2844 N N . GLU A 1 368 ? 6.099 11.397 5.630 1.00 90.19 368 GLU A N 1
ATOM 2845 C CA . GLU A 1 368 ? 5.220 10.250 5.849 1.00 90.19 368 GLU A CA 1
ATOM 2846 C C . GLU A 1 368 ? 4.845 10.047 7.327 1.00 90.19 368 GLU A C 1
ATOM 2848 O O . GLU A 1 368 ? 3.673 9.776 7.605 1.00 90.19 368 GLU A O 1
ATOM 2853 N N . LEU A 1 369 ? 5.769 10.250 8.270 1.00 92.75 369 LEU A N 1
ATOM 2854 C CA . LEU A 1 369 ? 5.483 10.200 9.715 1.00 92.75 369 LEU A CA 1
ATOM 2855 C C . LEU A 1 369 ? 4.582 11.348 10.148 1.00 92.75 369 LEU A C 1
ATOM 2857 O O . LEU A 1 369 ? 3.593 11.132 10.850 1.00 92.75 369 LEU A O 1
ATOM 2861 N N . ILE A 1 370 ? 4.871 12.560 9.666 1.00 95.25 370 ILE A N 1
ATOM 2862 C CA . ILE A 1 370 ? 4.037 13.746 9.885 1.00 95.25 370 ILE A CA 1
ATOM 2863 C C . ILE A 1 370 ? 2.604 13.459 9.433 1.00 95.25 370 ILE A C 1
ATOM 2865 O O . ILE A 1 370 ? 1.648 13.738 10.162 1.00 95.25 370 ILE A O 1
ATOM 2869 N N . ARG A 1 371 ? 2.437 12.848 8.254 1.00 95.31 371 ARG A N 1
ATOM 2870 C CA . ARG A 1 371 ? 1.125 12.445 7.733 1.00 95.31 371 ARG A CA 1
ATOM 2871 C C . ARG A 1 371 ? 0.445 11.400 8.620 1.00 95.31 371 ARG A C 1
ATOM 2873 O O . ARG A 1 371 ? -0.762 11.504 8.829 1.00 95.31 371 ARG A O 1
ATOM 2880 N N . GLY A 1 372 ? 1.193 10.433 9.153 1.00 95.44 372 GLY A N 1
ATOM 2881 C CA . GLY A 1 372 ? 0.688 9.413 10.080 1.00 95.44 372 GLY A CA 1
ATOM 2882 C C . GLY A 1 372 ? 0.168 10.024 11.380 1.00 95.44 372 GLY A C 1
ATOM 2883 O O . GLY A 1 372 ? -0.986 9.807 11.752 1.00 95.44 372 GLY A O 1
ATOM 2884 N N . THR A 1 373 ? 0.971 10.881 12.012 1.00 97.19 373 THR A N 1
ATOM 2885 C CA . THR A 1 373 ? 0.575 11.636 13.209 1.00 97.19 373 THR A CA 1
ATOM 2886 C C . THR A 1 373 ? -0.630 12.533 12.935 1.00 97.19 373 THR A C 1
ATOM 2888 O O . THR A 1 373 ? -1.586 12.534 13.708 1.00 97.19 373 THR A O 1
ATOM 2891 N N . SER A 1 374 ? -0.643 13.248 11.806 1.00 97.56 374 SER A N 1
ATOM 2892 C CA . SER A 1 374 ? -1.785 14.076 11.399 1.00 97.56 374 SER A CA 1
ATOM 2893 C C . SER A 1 374 ? -3.060 13.248 11.210 1.00 97.56 374 SER A C 1
ATOM 2895 O O . SER A 1 374 ? -4.125 13.652 11.670 1.00 97.56 374 SER A O 1
ATOM 2897 N N . ALA A 1 375 ? -2.976 12.074 10.576 1.00 97.69 375 ALA A N 1
ATOM 2898 C CA . ALA A 1 375 ? -4.121 11.180 10.403 1.00 97.69 375 ALA A CA 1
ATOM 2899 C C . ALA A 1 375 ? -4.675 10.691 11.752 1.00 97.69 375 ALA A C 1
ATOM 2901 O O . ALA A 1 375 ? -5.897 10.619 11.925 1.00 97.69 375 ALA A O 1
ATOM 2902 N N . MET A 1 376 ? -3.787 10.406 12.711 1.00 98.31 376 MET A N 1
ATOM 2903 C CA . MET A 1 376 ? -4.169 10.031 14.071 1.00 98.31 376 MET A CA 1
ATOM 2904 C C . MET A 1 376 ? -4.885 11.174 14.795 1.00 98.31 376 MET A C 1
ATOM 2906 O O . MET A 1 376 ? -6.022 10.995 15.239 1.00 98.31 376 MET A O 1
ATOM 2910 N N . LEU A 1 377 ? -4.284 12.366 14.832 1.00 98.44 377 LEU A N 1
ATOM 2911 C CA . LEU A 1 377 ? -4.872 13.547 15.469 1.00 98.44 377 LEU A CA 1
ATOM 2912 C C . LEU A 1 377 ? -6.221 13.933 14.838 1.00 98.44 377 LEU A C 1
ATOM 2914 O O . LEU A 1 377 ? -7.156 14.320 15.544 1.00 98.44 377 LEU A O 1
ATOM 2918 N N . ASP A 1 378 ? -6.361 13.781 13.520 1.00 98.44 378 ASP A N 1
ATOM 2919 C CA . ASP A 1 378 ? -7.603 14.029 12.785 1.00 98.44 378 ASP A CA 1
ATOM 2920 C C . ASP A 1 378 ? -8.732 13.086 13.189 1.00 98.44 378 ASP A C 1
ATOM 2922 O O . ASP A 1 378 ? -9.876 13.525 13.390 1.00 98.44 378 ASP A O 1
ATOM 2926 N N . GLU A 1 379 ? -8.427 11.794 13.304 1.00 98.50 379 GLU A N 1
ATOM 2927 C CA . GLU A 1 379 ? -9.398 10.805 13.756 1.00 98.50 379 GLU A CA 1
ATOM 2928 C C . GLU A 1 379 ? -9.724 10.996 15.238 1.00 98.50 379 GLU A C 1
ATOM 2930 O O . GLU A 1 379 ? -10.897 10.965 15.596 1.00 98.50 379 GLU A O 1
ATOM 2935 N N . TYR A 1 380 ? -8.746 11.319 16.086 1.00 98.31 380 TYR A N 1
ATOM 2936 C CA . TYR A 1 380 ? -8.971 11.599 17.508 1.00 98.31 380 TYR A CA 1
ATOM 2937 C C . TYR A 1 380 ? -9.858 12.831 17.711 1.00 98.31 380 TYR A C 1
ATOM 2939 O O . TYR A 1 380 ? -10.826 12.798 18.475 1.00 98.31 380 TYR A O 1
ATOM 2947 N N . ALA A 1 381 ? -9.598 13.915 16.974 1.00 98.38 381 ALA A N 1
ATOM 2948 C CA . ALA A 1 381 ? -10.437 15.108 16.997 1.00 98.38 381 ALA A CA 1
ATOM 2949 C C . ALA A 1 381 ? -11.873 14.797 16.544 1.00 98.38 381 ALA A C 1
ATOM 2951 O O . ALA A 1 381 ? -12.836 15.339 17.092 1.00 98.38 381 ALA A O 1
ATOM 2952 N N . ARG A 1 382 ? -12.037 13.915 15.550 1.00 97.81 382 ARG A N 1
ATOM 2953 C CA . ARG A 1 382 ? -13.352 13.435 15.113 1.00 97.81 382 ARG A CA 1
ATOM 2954 C C . ARG A 1 382 ? -14.034 12.593 16.190 1.00 97.81 382 ARG A C 1
ATOM 2956 O O . ARG A 1 382 ? -15.185 12.875 16.506 1.00 97.81 382 ARG A O 1
ATOM 2963 N N . MET A 1 383 ? -13.341 11.622 16.775 1.00 97.69 383 MET A N 1
ATOM 2964 C CA . MET A 1 383 ? -13.861 10.770 17.847 1.00 97.69 383 MET A CA 1
ATOM 2965 C C . MET A 1 383 ? -14.328 11.599 19.048 1.00 97.69 383 MET A C 1
ATOM 2967 O O . MET A 1 383 ? -15.428 11.376 19.550 1.00 97.69 383 MET A O 1
ATOM 2971 N N . LYS A 1 384 ? -13.582 12.642 19.436 1.00 96.44 384 LYS A N 1
ATOM 2972 C CA . LYS A 1 384 ? -14.027 13.581 20.478 1.00 96.44 384 LYS A CA 1
ATOM 2973 C C . LYS A 1 384 ? -15.319 14.312 20.116 1.00 96.44 384 LYS A C 1
ATOM 2975 O O . LYS A 1 384 ? -16.180 14.457 20.978 1.00 96.44 384 LYS A O 1
ATOM 2980 N N . ARG A 1 385 ? -15.490 14.749 18.859 1.00 96.12 385 ARG A N 1
ATOM 2981 C CA . ARG A 1 385 ? -16.760 15.347 18.389 1.00 96.12 385 ARG A CA 1
ATOM 2982 C C . ARG A 1 385 ? -17.921 14.350 18.421 1.00 96.12 385 ARG A C 1
ATOM 2984 O O . ARG A 1 385 ? -19.059 14.757 18.610 1.00 96.12 385 ARG A O 1
ATOM 2991 N N . GLU A 1 386 ? -17.631 13.060 18.277 1.00 94.88 386 GLU A N 1
ATOM 2992 C CA . GLU A 1 386 ? -18.593 11.963 18.442 1.00 94.88 386 GLU A CA 1
ATOM 2993 C C . GLU A 1 386 ? -18.852 11.609 19.924 1.00 94.88 386 GLU A C 1
ATOM 2995 O O . GLU A 1 386 ? -19.637 10.707 20.211 1.00 94.88 386 GLU A O 1
ATOM 3000 N N . GLY A 1 387 ? -18.212 12.300 20.878 1.00 94.44 387 GLY A N 1
ATOM 3001 C CA . GLY A 1 387 ? -18.336 12.032 22.314 1.00 94.44 387 GLY A CA 1
ATOM 3002 C C . GLY A 1 387 ? -17.554 10.803 22.788 1.00 94.44 387 GLY A C 1
ATOM 3003 O O . GLY A 1 387 ? -17.821 10.284 23.872 1.00 94.44 387 GLY A O 1
ATOM 3004 N N . ILE A 1 388 ? -16.606 10.318 21.984 1.00 95.81 388 ILE A N 1
ATOM 3005 C CA . ILE A 1 388 ? -15.780 9.156 22.304 1.00 95.81 388 ILE A CA 1
ATOM 3006 C C . ILE A 1 388 ? -14.478 9.643 22.960 1.00 95.81 388 ILE A C 1
ATOM 3008 O O . ILE A 1 388 ? -13.760 10.440 22.348 1.00 95.81 388 ILE A O 1
ATOM 3012 N N . PRO A 1 389 ? -14.160 9.199 24.193 1.00 95.38 389 PRO A N 1
ATOM 3013 C CA . PRO A 1 389 ? -12.870 9.483 24.808 1.00 95.38 389 PRO A CA 1
ATOM 3014 C C . PRO A 1 389 ? -11.735 8.842 24.002 1.00 95.38 389 PRO A C 1
ATOM 3016 O O . PRO A 1 389 ? -11.899 7.761 23.442 1.00 95.38 389 PRO A O 1
ATOM 3019 N N . VAL A 1 390 ? -10.595 9.525 23.967 1.00 96.88 390 VAL A N 1
ATOM 3020 C CA . VAL A 1 390 ? -9.350 9.076 23.334 1.00 96.88 390 VAL A CA 1
ATOM 3021 C C . VAL A 1 390 ? -8.185 9.389 24.277 1.00 96.88 390 VAL A C 1
ATOM 3023 O O . VAL A 1 390 ? -8.319 10.337 25.063 1.00 96.88 390 VAL A O 1
ATOM 3026 N N . PRO A 1 391 ? -7.064 8.648 24.214 1.00 96.56 391 PRO A N 1
ATOM 3027 C CA . PRO A 1 391 ? -5.874 8.993 24.982 1.00 96.56 391 PRO A CA 1
ATOM 3028 C C . PRO A 1 391 ? -5.352 10.381 24.597 1.00 96.56 391 PRO A C 1
ATOM 3030 O O . PRO A 1 391 ? -5.559 10.853 23.471 1.00 96.56 391 PRO A O 1
ATOM 3033 N N . LYS A 1 392 ? -4.656 11.023 25.532 1.00 96.50 392 LYS A N 1
ATOM 3034 C CA . LYS A 1 392 ? -3.849 12.212 25.254 1.00 96.50 392 LYS A CA 1
ATOM 3035 C C . LYS A 1 392 ? -2.663 11.871 24.355 1.00 96.50 392 LYS A C 1
ATOM 3037 O O . LYS A 1 392 ? -2.375 10.701 24.119 1.00 96.50 392 LYS A O 1
ATOM 3042 N N . VAL A 1 393 ? -1.984 12.883 23.837 1.00 97.38 393 VAL A N 1
ATOM 3043 C CA . VAL A 1 393 ? -0.874 12.728 22.899 1.00 97.38 393 VAL A CA 1
ATOM 3044 C C . VAL A 1 393 ? 0.303 13.566 23.366 1.00 97.38 393 VAL A C 1
ATOM 3046 O O . VAL A 1 393 ? 0.158 14.742 23.680 1.00 97.38 393 VAL A O 1
ATOM 3049 N N . THR A 1 394 ? 1.481 12.962 23.345 1.00 95.50 394 THR A N 1
ATOM 3050 C CA . THR A 1 394 ? 2.777 13.633 23.418 1.00 95.50 394 THR A CA 1
ATOM 3051 C C . THR A 1 394 ? 3.665 13.087 22.297 1.00 95.50 394 THR A C 1
ATOM 3053 O O . THR A 1 394 ? 3.431 11.978 21.813 1.00 95.50 394 THR A O 1
ATOM 3056 N N . LEU A 1 395 ? 4.640 13.868 21.828 1.00 94.50 395 LEU A N 1
ATOM 3057 C CA . LEU A 1 395 ? 5.580 13.433 20.789 1.00 94.50 395 LEU A CA 1
ATOM 3058 C C . LEU A 1 395 ? 6.935 13.121 21.420 1.00 94.50 395 LEU A C 1
ATOM 3060 O O . LEU A 1 395 ? 7.486 13.954 22.142 1.00 94.50 395 LEU A O 1
ATOM 3064 N N . LEU A 1 396 ? 7.485 11.950 21.105 1.00 92.12 396 LEU A N 1
ATOM 3065 C CA . LEU A 1 396 ? 8.880 11.623 21.374 1.00 92.12 396 LEU A CA 1
ATOM 3066 C C . LEU A 1 396 ? 9.732 12.187 20.240 1.00 92.12 396 LEU A C 1
ATOM 3068 O O . LEU A 1 396 ? 10.016 11.493 19.270 1.00 92.12 396 LEU A O 1
ATOM 3072 N N . LEU A 1 397 ? 10.100 13.462 20.340 1.00 89.75 397 LEU A N 1
ATOM 3073 C CA . LEU A 1 397 ? 11.061 14.061 19.413 1.00 89.75 397 LEU A CA 1
ATOM 3074 C C . LEU A 1 397 ? 12.442 13.521 19.755 1.00 89.75 397 LEU A C 1
ATOM 3076 O O . LEU A 1 397 ? 12.819 13.540 20.931 1.00 89.75 397 LEU A O 1
ATOM 3080 N N . GLY A 1 398 ? 13.191 13.030 18.772 1.00 70.62 398 GLY A N 1
ATOM 3081 C CA . GLY A 1 398 ? 14.442 12.368 19.100 1.00 70.62 398 GLY A CA 1
ATOM 3082 C C . GLY A 1 398 ? 15.592 12.544 18.133 1.00 70.62 398 GLY A C 1
ATOM 3083 O O . GLY A 1 398 ? 15.489 12.984 16.991 1.00 70.62 398 GLY A O 1
ATOM 3084 N N . LEU A 1 399 ? 16.725 12.181 18.721 1.00 67.31 399 LEU A N 1
ATOM 3085 C CA . LEU A 1 399 ? 18.079 12.136 18.193 1.00 67.31 399 LEU A CA 1
ATOM 3086 C C . LEU A 1 399 ? 18.689 10.764 18.506 1.00 67.31 399 LEU A C 1
ATOM 3088 O O . LEU A 1 399 ? 19.903 10.649 18.672 1.00 67.31 399 LEU A O 1
ATOM 3092 N N . ASP A 1 400 ? 17.853 9.747 18.711 1.00 63.84 400 ASP A N 1
ATOM 3093 C CA . ASP A 1 400 ? 18.302 8.523 19.363 1.00 63.84 400 ASP A CA 1
ATOM 3094 C C . ASP A 1 400 ? 19.023 7.604 18.373 1.00 63.84 400 ASP A C 1
ATOM 3096 O O . ASP A 1 400 ? 18.630 7.521 17.213 1.00 63.84 400 ASP A O 1
ATOM 3100 N N . ASN A 1 401 ? 20.083 6.930 18.821 1.00 71.44 401 ASN A N 1
ATOM 3101 C CA . ASN A 1 401 ? 20.804 5.869 18.102 1.00 71.44 401 ASN A CA 1
ATOM 3102 C C . ASN A 1 401 ? 21.267 6.166 16.653 1.00 71.44 401 ASN A C 1
ATOM 3104 O O . ASN A 1 401 ? 21.461 5.233 15.871 1.00 71.44 401 ASN A O 1
ATOM 3108 N N . GLY A 1 402 ? 21.510 7.432 16.283 1.00 77.31 402 GLY A N 1
ATOM 3109 C CA . GLY A 1 402 ? 21.985 7.793 14.938 1.00 77.31 402 GLY A CA 1
ATOM 3110 C C . GLY A 1 402 ? 22.915 9.010 14.868 1.00 77.31 402 GLY A C 1
ATOM 3111 O O . GLY A 1 402 ? 23.360 9.521 15.898 1.00 77.31 402 GLY A O 1
ATOM 3112 N N . PRO A 1 403 ? 23.272 9.459 13.645 1.00 80.75 403 PRO A N 1
ATOM 3113 C CA . PRO A 1 403 ? 24.145 10.611 13.432 1.00 80.75 403 PRO A CA 1
ATOM 3114 C C . PRO A 1 403 ? 23.670 11.866 14.168 1.00 80.75 403 PRO A C 1
ATOM 3116 O O . PRO A 1 403 ? 22.483 12.199 14.149 1.00 80.75 403 PRO A O 1
ATOM 3119 N N . GLN A 1 404 ? 24.621 12.590 14.764 1.00 82.62 404 GLN A N 1
ATOM 3120 C CA . GLN A 1 404 ? 24.339 13.818 15.505 1.00 82.62 404 GLN A CA 1
ATOM 3121 C C . GLN A 1 404 ? 23.616 14.852 14.635 1.00 82.62 404 GLN A C 1
ATOM 3123 O O . GLN A 1 404 ? 23.965 15.056 13.471 1.00 82.62 404 GLN A O 1
ATOM 3128 N N . THR A 1 405 ? 22.647 15.540 15.237 1.00 88.38 405 THR A N 1
ATOM 3129 C CA . THR A 1 405 ? 21.960 16.689 14.642 1.00 88.38 405 THR A CA 1
ATOM 3130 C C . THR A 1 405 ? 22.223 17.959 15.440 1.00 88.38 405 THR A C 1
ATOM 3132 O O . THR A 1 405 ? 22.592 17.907 16.615 1.00 88.38 405 THR A O 1
ATOM 3135 N N . THR A 1 406 ? 22.033 19.117 14.807 1.00 90.94 406 THR A N 1
ATOM 3136 C CA . THR A 1 406 ? 22.177 20.414 15.473 1.00 90.94 406 THR A CA 1
ATOM 3137 C C . THR A 1 406 ? 20.999 20.730 16.398 1.00 90.94 406 THR A C 1
ATOM 3139 O O . THR A 1 406 ? 19.848 20.369 16.153 1.00 90.94 406 THR A O 1
ATOM 3142 N N . THR A 1 407 ? 21.260 21.518 17.441 1.00 91.81 407 THR A N 1
ATOM 3143 C CA . THR A 1 407 ? 20.190 22.113 18.259 1.00 91.81 407 THR A CA 1
ATOM 3144 C C . THR A 1 407 ? 19.307 23.065 17.449 1.00 91.81 407 THR A C 1
ATOM 3146 O O . THR A 1 407 ? 18.140 23.246 17.787 1.00 91.81 407 THR A O 1
ATOM 3149 N N . THR A 1 408 ? 19.827 23.648 16.364 1.00 95.19 408 THR A N 1
ATOM 3150 C CA . THR A 1 408 ? 19.054 24.456 15.412 1.00 95.19 408 THR A CA 1
ATOM 3151 C C . THR A 1 408 ? 17.931 23.641 14.779 1.00 95.19 408 THR A C 1
ATOM 3153 O O . THR A 1 408 ? 16.774 24.037 14.903 1.00 95.19 408 THR A O 1
ATOM 3156 N N . ALA A 1 409 ? 18.241 22.485 14.183 1.00 94.19 409 ALA A N 1
ATOM 3157 C CA . ALA A 1 409 ? 17.234 21.631 13.559 1.00 94.19 409 ALA A CA 1
ATOM 3158 C C . ALA A 1 409 ? 16.173 21.164 14.569 1.00 94.19 409 ALA A C 1
ATOM 3160 O O . ALA A 1 409 ? 14.983 21.228 14.273 1.00 94.19 409 ALA A O 1
ATOM 3161 N N . LEU A 1 410 ? 16.587 20.779 15.784 1.00 92.81 410 LEU A N 1
ATOM 3162 C CA . LEU A 1 410 ? 15.657 20.363 16.842 1.00 92.81 410 LEU A CA 1
ATOM 3163 C C . LEU A 1 410 ? 14.731 21.512 17.278 1.00 92.81 410 LEU A C 1
ATOM 3165 O O . LEU A 1 410 ? 13.527 21.330 17.440 1.00 92.81 410 LEU A O 1
ATOM 3169 N N . ASN A 1 411 ? 15.265 22.726 17.442 1.00 95.31 411 ASN A N 1
ATOM 3170 C CA . ASN A 1 411 ? 14.459 23.902 17.781 1.00 95.31 411 ASN A CA 1
ATOM 3171 C C . ASN A 1 411 ? 13.476 24.281 16.662 1.00 95.31 411 ASN A C 1
ATOM 3173 O O . ASN A 1 411 ? 12.364 24.736 16.941 1.00 95.31 411 ASN A O 1
ATOM 3177 N N . GLU A 1 412 ? 13.876 24.119 15.401 1.00 97.06 412 GLU A N 1
ATOM 3178 C CA . GLU A 1 412 ? 13.003 24.325 14.244 1.00 97.06 412 GLU A CA 1
ATOM 3179 C C . GLU A 1 412 ? 11.877 23.287 14.190 1.00 97.06 412 GLU A C 1
ATOM 3181 O O . GLU A 1 412 ? 10.725 23.665 13.973 1.00 97.06 412 GLU A O 1
ATOM 3186 N N . GLU A 1 413 ? 12.178 22.013 14.453 1.00 95.94 413 GLU A N 1
ATOM 3187 C CA . GLU A 1 413 ? 11.178 20.949 14.569 1.00 95.94 413 GLU A CA 1
ATOM 3188 C C . GLU A 1 413 ? 10.187 21.236 15.704 1.00 95.94 413 GLU A C 1
ATOM 3190 O O . GLU A 1 413 ? 8.976 21.231 15.479 1.00 95.94 413 GLU A O 1
ATOM 3195 N N . MET A 1 414 ? 10.673 21.555 16.909 1.00 95.50 414 MET A N 1
ATOM 3196 C CA . MET A 1 414 ? 9.814 21.882 18.052 1.00 95.50 414 MET A CA 1
ATOM 3197 C C . MET A 1 414 ? 8.885 23.061 17.750 1.00 95.50 414 MET A C 1
ATOM 3199 O O . MET A 1 414 ? 7.698 23.016 18.081 1.00 95.50 414 MET A O 1
ATOM 3203 N N . ARG A 1 415 ? 9.397 24.106 17.084 1.00 97.50 415 ARG A N 1
ATOM 3204 C CA . ARG A 1 415 ? 8.575 25.241 16.641 1.00 97.50 415 ARG A CA 1
ATOM 3205 C C . ARG A 1 415 ? 7.533 24.798 15.616 1.00 97.50 415 ARG A C 1
ATOM 3207 O O . ARG A 1 415 ? 6.366 25.155 15.747 1.00 97.50 415 ARG A O 1
ATOM 3214 N N . TRP A 1 416 ? 7.927 23.977 14.644 1.00 97.25 416 TRP A N 1
ATOM 3215 C CA . TRP A 1 416 ? 7.009 23.439 13.645 1.00 97.25 416 TRP A CA 1
ATOM 3216 C C . TRP A 1 416 ? 5.876 22.634 14.299 1.00 97.25 416 TRP A C 1
ATOM 3218 O O . TRP A 1 416 ? 4.707 22.889 14.007 1.00 97.25 416 TRP A O 1
ATOM 3228 N N . VAL A 1 417 ? 6.198 21.728 15.229 1.00 96.75 417 VAL A N 1
ATOM 3229 C CA . VAL A 1 417 ? 5.223 20.946 16.008 1.00 96.75 417 VAL A CA 1
ATOM 3230 C C . VAL A 1 417 ? 4.291 21.868 16.788 1.00 96.75 417 VAL A C 1
ATOM 3232 O O . VAL A 1 417 ? 3.071 21.699 16.750 1.00 96.75 417 VAL A O 1
ATOM 3235 N N . TYR A 1 418 ? 4.843 22.865 17.478 1.00 96.81 418 TYR A N 1
ATOM 3236 C CA . TYR A 1 418 ? 4.045 23.804 18.253 1.00 96.81 418 TYR A CA 1
ATOM 3237 C C . TYR A 1 418 ? 3.024 24.540 17.374 1.00 96.81 418 TYR A C 1
ATOM 3239 O O . TYR A 1 418 ? 1.832 24.536 17.686 1.00 96.81 418 TYR A O 1
ATOM 3247 N N . ASP A 1 419 ? 3.464 25.084 16.239 1.00 97.50 419 ASP A N 1
ATOM 3248 C CA . ASP A 1 419 ? 2.624 25.874 15.336 1.00 97.50 419 ASP A CA 1
ATOM 3249 C C . ASP A 1 419 ? 1.563 25.020 14.614 1.00 97.50 419 ASP A C 1
ATOM 3251 O O . ASP A 1 419 ? 0.408 25.434 14.481 1.00 97.50 419 ASP A O 1
ATOM 3255 N N . HIS A 1 420 ? 1.919 23.810 14.168 1.00 96.69 420 HIS A N 1
ATOM 3256 C CA . HIS A 1 420 ? 1.043 22.974 13.333 1.00 96.69 420 HIS A CA 1
ATOM 3257 C C . HIS A 1 420 ? 0.127 22.053 14.140 1.00 96.69 420 HIS A C 1
ATOM 3259 O O . HIS A 1 420 ? -0.947 21.674 13.649 1.00 96.69 420 HIS A O 1
ATOM 3265 N N . TYR A 1 421 ? 0.521 21.705 15.369 1.00 96.81 421 TYR A N 1
ATOM 3266 C CA . TYR A 1 421 ? -0.177 20.730 16.197 1.00 96.81 421 TYR A CA 1
ATOM 3267 C C . TYR A 1 421 ? -0.666 21.282 17.535 1.00 96.81 421 TYR A C 1
ATOM 3269 O O . TYR A 1 421 ? -1.865 21.206 17.812 1.00 96.81 421 TYR A O 1
ATOM 3277 N N . VAL A 1 422 ? 0.215 21.844 18.362 1.00 95.81 422 VAL A N 1
ATOM 3278 C CA . VAL A 1 422 ? -0.155 22.269 19.727 1.00 95.81 422 VAL A CA 1
ATOM 3279 C C . VAL A 1 422 ? -1.082 23.485 19.695 1.00 95.81 422 VAL A C 1
ATOM 3281 O O . VAL A 1 422 ? -2.134 23.488 20.337 1.00 95.81 422 VAL A O 1
ATOM 3284 N N . MET A 1 423 ? -0.737 24.495 18.894 1.00 96.69 423 MET A N 1
ATOM 3285 C CA . MET A 1 423 ? -1.522 25.724 18.732 1.00 96.69 423 MET A CA 1
ATOM 3286 C C . MET A 1 423 ? -2.706 25.574 17.783 1.00 96.69 423 MET A C 1
ATOM 3288 O O . MET A 1 423 ? -3.571 26.451 17.730 1.00 96.69 423 MET A O 1
ATOM 3292 N N . ASN A 1 424 ? -2.781 24.468 17.045 1.00 96.94 424 ASN A N 1
ATOM 3293 C CA . ASN A 1 424 ? -3.839 24.245 16.080 1.00 96.94 424 ASN A CA 1
ATOM 3294 C C . ASN A 1 424 ? -5.180 23.979 16.794 1.00 96.94 424 ASN A C 1
ATOM 3296 O O . ASN A 1 424 ? -5.343 22.935 17.439 1.00 96.94 424 ASN A O 1
ATOM 3300 N N . PRO A 1 425 ? -6.196 24.858 16.648 1.00 96.19 425 PRO A N 1
ATOM 3301 C CA . PRO A 1 425 ? -7.469 24.717 17.358 1.00 96.19 425 PRO A CA 1
ATOM 3302 C C . PRO A 1 425 ? -8.201 23.404 17.061 1.00 96.19 425 PRO A C 1
ATOM 3304 O O . PRO A 1 425 ? -9.003 22.948 17.879 1.00 96.19 425 PRO A O 1
ATOM 3307 N N . LYS A 1 426 ? -7.911 22.770 15.915 1.00 95.75 426 LYS A N 1
ATOM 3308 C CA . LYS A 1 426 ? -8.457 21.464 15.525 1.00 95.75 426 LYS A CA 1
ATOM 3309 C C . LYS A 1 426 ? -8.136 20.364 16.541 1.00 95.75 426 LYS A C 1
ATOM 3311 O O . LYS A 1 426 ? -8.964 19.476 16.740 1.00 95.75 426 LYS A O 1
ATOM 3316 N N . TYR A 1 427 ? -6.974 20.435 17.194 1.00 97.38 427 TYR A N 1
ATOM 3317 C CA . TYR A 1 427 ? -6.459 19.403 18.103 1.00 97.38 427 TYR A CA 1
ATOM 3318 C C . TYR A 1 427 ? -6.593 19.784 19.580 1.00 97.38 427 TYR A C 1
ATOM 3320 O O . TYR A 1 427 ? -5.990 19.164 20.458 1.00 97.38 427 TYR A O 1
ATOM 3328 N N . ARG A 1 428 ? -7.412 20.797 19.888 1.00 94.69 428 ARG A N 1
ATOM 3329 C CA . ARG A 1 428 ? -7.567 21.300 21.253 1.00 94.69 428 ARG A CA 1
ATOM 3330 C C . ARG A 1 428 ? -7.966 20.190 22.234 1.00 94.69 428 ARG A C 1
ATOM 3332 O O . ARG A 1 428 ? -8.973 19.487 22.081 1.00 94.69 428 ARG A O 1
ATOM 3339 N N . GLY A 1 429 ? -7.164 20.059 23.287 1.00 92.88 429 GLY A N 1
ATOM 3340 C CA . GLY A 1 429 ? -7.352 19.068 24.341 1.00 92.88 429 GLY A CA 1
ATOM 3341 C C . GLY A 1 429 ? -7.047 17.628 23.922 1.00 92.88 429 GLY A C 1
ATOM 3342 O O . GLY A 1 429 ? -7.561 16.728 24.590 1.00 92.88 429 GLY A O 1
ATOM 3343 N N . LEU A 1 430 ? -6.302 17.410 22.832 1.00 96.75 430 LEU A N 1
ATOM 3344 C CA . LEU A 1 430 ? -5.639 16.132 22.538 1.00 96.75 430 LEU A CA 1
ATOM 3345 C C . LEU A 1 430 ? -4.272 16.008 23.216 1.00 96.75 430 LEU A C 1
ATOM 3347 O O . LEU A 1 430 ? -3.858 14.892 23.476 1.00 96.75 430 LEU A O 1
ATOM 3351 N N . TRP A 1 431 ? -3.633 17.129 23.541 1.00 92.50 431 TRP A N 1
ATOM 3352 C CA . TRP A 1 431 ? -2.390 17.205 24.313 1.00 92.50 431 TRP A CA 1
ATOM 3353 C C . TRP A 1 431 ? -2.658 17.082 25.808 1.00 92.50 431 TRP A C 1
ATOM 3355 O O . TRP A 1 431 ? -3.722 17.600 26.257 1.00 92.50 431 TRP A O 1
#

Secondary structure (DSSP, 8-state):
-------------------TT---EEEEEES-SEEETT-EEEEEEEEE-TTS-B--S-EEEEEETTEE-S--EE--TTSEEEEEEE--SSEEEEEEEEEPPPPPPP--EEEE-SS--TT-EEEEEEEEEESS--S-EEEEEEEESEEEEEETTEEEEEES-TTB-EEE--GGGG--SEEEEEEEEEE--SS--EEEEEEEETTEEEEE--TTSEEESS--TTTTS--S--EEPEEEEETT-GGGTTT-BS-TT-----S--TTPBPPTT--B---EEEEEEP-PPP---BTTB--EEEE-TT-STTS--TTS-SS--TT-S--TT-HHHHHHHHHHHHHHT--EEEEEETTTTTT-SSGGG--HHHHHHHHHHHHHHHHHHHHHHTT----EEEEEE--TTSS---HHHHHHHHHHHIIIIIS-GGGTT--

pLDDT: mean 89.99, std 15.64, range [21.23, 98.75]

Foldseek 3Di:
DDDDDPPPPPPPPPQPDPPPPWAKAKAKDWPAQADAALAKTKMKMAIDTPVRAGHFQFWKFKDWPQFTWFAIWTAHPRRMTMAIGTHHDFFKTKIKIFGDDDQPDFDAFWWAAPDDDAFFKKKKKDKDFDQFQFPWKKKKKAWQAKKWKDKQRHTFDIHGHRLEIDMGIPCSVSDGGTMIMIMMIYTHHDDDITMWMFMDTPNDGDDTHDQNMFMDRDDDPPPPVDDDGHHGIDGDGTVLDDPCNQRHDDPRSNHRPPLASGGPGDDDPTNMHDIDIHGHDYDAQDQDEDPVDAAEDEDEQQQFSVGDHCPPPPDADRGGRRHLLDLSVLSSVQSVCRNVNHQEYAYEQAPQAAPDAALVPTDVSSVSSVSSVVSNLQSQLVCVVVVHDGHAYDYPNHPPPHHDYDPRRVVNVVVVCCVVPVPPPSNPPSD

Sequence (431 aa):
MGVVMVLAMTGALLAHSPANGATIRLHLACGLRTVGMGRSVPIMMRATDGRGRPVAGLELWPYLNGLRWGAQVITDAHGRASATLPLPDPGQARLQVALRPTPPKQTAWWIWAPTVADGQTVYLRRVFSLRHVPRHANLIATCDDVFRAYLNGSEVASGSNYQHVQRATGLRRFLHAGTNILAVEAHNGTGPAGFLAMLQVDGANLLPTDSRWEVYTVKPQDWPVPTNAGEPAHAIALAGEGVWKSSIQGWPGIAPSSDFPVGLPMPKGAVHSNTVTVRVVPRKIAHRTDPNHLVGMEWEPWFTPLNVRWDTAEAVPILGNYSSYDRRVIRQHALWMTEAGVDFLLVDWSNNLWGKQHWSERGPYVDELIRGTSAMLDEYARMKREGIPVPKVTLLLGLDNGPQTTTTALNEEMRWVYDHYVMNPKYRGLW